Protein AF-A0A2S4WGW0-F1 (afdb_monomer_lite)

Radius of gyration: 35.76 Å; chains: 1; bounding box: 102×76×90 Å

Structure (mmCIF, N/CA/C/O backbone):
data_AF-A0A2S4WGW0-F1
#
_entry.id   AF-A0A2S4WGW0-F1
#
loop_
_atom_site.group_PDB
_atom_site.id
_atom_site.type_symbol
_atom_site.label_atom_id
_atom_site.label_alt_id
_atom_site.label_comp_id
_atom_site.label_asym_id
_atom_site.label_entity_id
_atom_site.label_seq_id
_atom_site.pdbx_PDB_ins_code
_atom_site.Cartn_x
_atom_site.Cartn_y
_atom_site.Cartn_z
_atom_site.occupancy
_atom_site.B_iso_or_equiv
_atom_site.auth_seq_id
_atom_site.auth_comp_id
_atom_site.auth_asym_id
_atom_site.auth_atom_id
_atom_site.pdbx_PDB_model_num
ATOM 1 N N . MET A 1 1 ? -52.404 -34.786 22.362 1.00 33.91 1 MET A N 1
ATOM 2 C CA . MET A 1 1 ? -52.122 -34.528 20.930 1.00 33.91 1 MET A CA 1
ATOM 3 C C . MET A 1 1 ? -50.640 -34.735 20.694 1.00 33.91 1 MET A C 1
ATOM 5 O O . MET A 1 1 ? -49.861 -34.225 21.488 1.00 33.91 1 MET A O 1
ATOM 9 N N . GLY A 1 2 ? -50.270 -35.514 19.674 1.00 31.16 2 GLY A N 1
ATOM 10 C CA . GLY A 1 2 ? -48.875 -35.855 19.391 1.00 31.16 2 GLY A CA 1
ATOM 11 C C . GLY A 1 2 ? -48.036 -34.596 19.210 1.00 31.16 2 GLY A C 1
ATOM 12 O O . GLY A 1 2 ? -48.296 -33.808 18.303 1.00 31.16 2 GLY A O 1
ATOM 13 N N . ALA A 1 3 ? -47.071 -34.390 20.108 1.00 32.84 3 ALA A N 1
ATOM 14 C CA . ALA A 1 3 ? -46.075 -33.347 19.957 1.00 32.84 3 ALA A CA 1
ATOM 15 C C . ALA A 1 3 ? -45.429 -33.527 18.583 1.00 32.84 3 ALA A C 1
ATOM 17 O O . ALA A 1 3 ? -44.939 -34.615 18.270 1.00 32.84 3 ALA A O 1
ATOM 18 N N . LEU A 1 4 ? -45.469 -32.484 17.749 1.00 41.94 4 LEU A N 1
ATOM 19 C CA . LEU A 1 4 ? -44.666 -32.455 16.536 1.00 41.94 4 LEU A CA 1
ATOM 20 C C . LEU A 1 4 ? -43.229 -32.659 16.988 1.00 41.94 4 LEU A C 1
ATOM 22 O O . LEU A 1 4 ? -42.653 -31.801 17.662 1.00 41.94 4 LEU A O 1
ATOM 26 N N . ARG A 1 5 ? -42.701 -33.850 16.695 1.00 58.22 5 ARG A N 1
ATOM 27 C CA . ARG A 1 5 ? -41.325 -34.180 17.026 1.00 58.22 5 ARG A CA 1
ATOM 28 C C . ARG A 1 5 ? -40.438 -33.080 16.437 1.00 58.22 5 ARG A C 1
ATOM 30 O O . ARG A 1 5 ? -40.715 -32.631 15.318 1.00 58.22 5 ARG A O 1
ATOM 37 N N . PRO A 1 6 ? -39.400 -32.637 17.159 1.00 51.62 6 PRO A N 1
ATOM 38 C CA . PRO A 1 6 ? -38.405 -31.752 16.586 1.00 51.62 6 PRO A CA 1
ATOM 39 C C . PRO A 1 6 ? -37.960 -32.322 15.244 1.00 51.62 6 PRO A C 1
ATOM 41 O O . PRO A 1 6 ? -37.704 -33.526 15.136 1.00 51.62 6 PRO A O 1
ATOM 44 N N . ALA A 1 7 ? -37.927 -31.467 14.223 1.00 52.53 7 ALA A N 1
ATOM 45 C CA . ALA A 1 7 ? -37.459 -31.876 12.913 1.00 52.53 7 ALA A CA 1
ATOM 46 C C . ALA A 1 7 ? -36.063 -32.476 13.081 1.00 52.53 7 ALA A C 1
ATOM 48 O O . ALA A 1 7 ? -35.160 -31.854 13.646 1.00 52.53 7 ALA A O 1
ATOM 49 N N . THR A 1 8 ? -35.907 -33.714 12.630 1.00 65.62 8 THR A N 1
ATOM 50 C CA . THR A 1 8 ? -34.625 -34.402 12.711 1.00 65.62 8 THR A CA 1
ATOM 51 C C . THR A 1 8 ? -33.581 -33.634 11.909 1.00 65.62 8 THR A C 1
ATOM 53 O O . THR A 1 8 ? -33.895 -32.914 10.955 1.00 65.62 8 THR A O 1
ATOM 56 N N . THR A 1 9 ? -32.305 -33.818 12.242 1.00 64.06 9 THR A N 1
ATOM 57 C CA . THR A 1 9 ? -31.190 -33.198 11.510 1.00 64.06 9 THR A CA 1
ATOM 58 C C . THR A 1 9 ? -31.279 -33.461 10.002 1.00 64.06 9 THR A C 1
ATOM 60 O O . THR A 1 9 ? -30.969 -32.581 9.197 1.00 64.06 9 THR A O 1
ATOM 63 N N . GLN A 1 10 ? -31.767 -34.643 9.611 1.00 69.81 10 GLN A N 1
ATOM 64 C CA . GLN A 1 10 ? -31.948 -35.042 8.217 1.00 69.81 10 GLN A CA 1
ATOM 65 C C . GLN A 1 10 ? -33.129 -34.325 7.541 1.00 69.81 10 GLN A C 1
ATOM 67 O O . GLN A 1 10 ? -32.998 -33.874 6.404 1.00 69.81 10 GLN A O 1
ATOM 72 N N . GLU A 1 11 ? -34.250 -34.136 8.238 1.00 58.53 11 GLU A N 1
ATOM 73 C CA . GLU A 1 11 ? -35.395 -33.359 7.738 1.00 58.53 11 GLU A CA 1
ATOM 74 C C . GLU A 1 11 ? -35.059 -31.871 7.604 1.00 58.53 11 GLU A C 1
ATOM 76 O O . GLU A 1 11 ? -35.385 -31.259 6.589 1.00 58.53 11 GLU A O 1
ATOM 81 N N . LEU A 1 12 ? -34.329 -31.298 8.566 1.00 56.66 12 LEU A N 1
ATOM 82 C CA . LEU A 1 12 ? -33.834 -29.920 8.486 1.00 56.66 12 LEU A CA 1
ATOM 83 C C . LEU A 1 12 ? -32.811 -29.734 7.363 1.00 56.66 12 LEU A C 1
ATOM 85 O O . LEU A 1 12 ? -32.737 -28.660 6.761 1.00 56.66 12 LEU A O 1
ATOM 89 N N . LYS A 1 13 ? -31.998 -30.755 7.075 1.00 63.16 13 LYS A N 1
ATOM 90 C CA . LYS A 1 13 ? -31.086 -30.745 5.927 1.00 63.16 13 LYS A CA 1
ATOM 91 C C . LYS A 1 13 ? -31.876 -30.753 4.616 1.00 63.16 13 LYS A C 1
ATOM 93 O O . LYS A 1 13 ? -31.685 -29.858 3.800 1.00 63.16 13 LYS A O 1
ATOM 98 N N . LYS A 1 14 ? -32.843 -31.664 4.477 1.00 67.81 14 LYS A N 1
ATOM 99 C CA . LYS A 1 14 ? -33.712 -31.767 3.294 1.00 67.81 14 LYS A CA 1
ATOM 100 C C . LYS A 1 14 ? -34.550 -30.503 3.072 1.00 67.81 14 LYS A C 1
ATOM 102 O O . LYS A 1 14 ? -34.681 -30.040 1.944 1.00 67.81 14 LYS A O 1
ATOM 107 N N . PHE A 1 15 ? -35.075 -29.901 4.139 1.00 64.88 15 PHE A N 1
ATOM 108 C CA . PHE A 1 15 ? -35.791 -28.627 4.072 1.00 64.88 15 PHE A CA 1
ATOM 109 C C . PHE A 1 15 ? -34.892 -27.494 3.564 1.00 64.88 15 PHE A C 1
ATOM 111 O O . PHE A 1 15 ? -35.290 -26.764 2.659 1.00 64.88 15 PHE A O 1
ATOM 118 N N . ARG A 1 16 ? -33.671 -27.367 4.104 1.00 64.38 16 ARG A N 1
ATOM 119 C CA . ARG A 1 16 ? -32.699 -26.359 3.652 1.00 64.38 16 ARG A CA 1
ATOM 120 C C . ARG A 1 16 ? -32.329 -26.555 2.183 1.00 64.38 16 ARG A C 1
ATOM 122 O O . ARG A 1 16 ? -32.366 -25.586 1.438 1.00 64.38 16 ARG A O 1
ATOM 129 N N . GLU A 1 17 ? -32.084 -27.791 1.755 1.00 72.19 17 GLU A N 1
ATOM 130 C CA . GLU A 1 17 ? -31.802 -28.119 0.351 1.00 72.19 17 GLU A CA 1
ATOM 131 C C . GLU A 1 17 ? -32.952 -27.715 -0.585 1.00 72.19 17 GLU A C 1
ATOM 133 O O . GLU A 1 17 ? -32.723 -27.092 -1.621 1.00 72.19 17 GLU A O 1
ATOM 138 N N . VAL A 1 18 ? -34.200 -28.030 -0.225 1.00 69.44 18 VAL A N 1
ATOM 139 C CA . VAL A 1 18 ? -35.377 -27.679 -1.039 1.00 69.44 18 VAL A CA 1
ATOM 140 C C . VAL A 1 18 ? -35.611 -26.168 -1.057 1.00 69.44 18 VAL A C 1
ATOM 142 O O . VAL A 1 18 ? -35.845 -25.602 -2.125 1.00 69.44 18 VAL A O 1
ATOM 145 N N . ARG A 1 19 ? -35.505 -25.505 0.100 1.00 73.50 19 ARG A N 1
ATOM 146 C CA . ARG A 1 19 ? -35.596 -24.045 0.215 1.00 73.50 19 ARG A CA 1
ATOM 147 C C . ARG A 1 19 ? -34.558 -23.377 -0.679 1.00 73.50 19 ARG A C 1
ATOM 149 O O . ARG A 1 19 ? -34.918 -22.525 -1.483 1.00 73.50 19 ARG A O 1
ATOM 156 N N . ASP A 1 20 ? -33.297 -23.781 -0.577 1.00 71.62 20 ASP A N 1
ATOM 157 C CA . ASP A 1 20 ? -32.206 -23.149 -1.317 1.00 71.62 20 ASP A CA 1
ATOM 158 C C . ASP A 1 20 ? -32.357 -23.380 -2.835 1.00 71.62 20 ASP A C 1
ATOM 160 O O . ASP A 1 20 ? -32.122 -22.459 -3.618 1.00 71.62 20 ASP A O 1
ATOM 164 N N . ARG A 1 21 ? -32.876 -24.540 -3.272 1.00 73.75 21 ARG A N 1
ATOM 165 C CA . ARG A 1 21 ? -33.233 -24.791 -4.686 1.00 73.75 21 ARG A CA 1
ATOM 166 C C . ARG A 1 21 ? -34.330 -23.855 -5.194 1.00 73.75 21 ARG A C 1
ATOM 168 O O . ARG A 1 21 ? -34.176 -23.274 -6.265 1.00 73.75 21 ARG A O 1
ATOM 175 N N . ILE A 1 22 ? -35.409 -23.684 -4.427 1.00 71.75 22 ILE A N 1
ATOM 176 C CA . ILE A 1 22 ? -36.519 -22.774 -4.766 1.00 71.75 22 ILE A CA 1
ATOM 177 C C . ILE A 1 22 ? -36.019 -21.328 -4.853 1.00 71.75 22 ILE A C 1
ATOM 179 O O . ILE A 1 22 ? -36.362 -20.609 -5.788 1.00 71.75 22 ILE A O 1
ATOM 183 N N . CYS A 1 23 ? -35.166 -20.911 -3.919 1.00 72.75 23 CYS A N 1
ATOM 184 C CA . CYS A 1 23 ? -34.606 -19.561 -3.906 1.00 72.75 23 CYS A CA 1
ATOM 185 C C . CYS A 1 23 ? -33.622 -19.340 -5.059 1.00 72.75 23 CYS A C 1
ATOM 187 O O . CYS A 1 23 ? -33.595 -18.261 -5.639 1.00 72.75 23 CYS A O 1
ATOM 189 N N . THR A 1 24 ? -32.847 -20.363 -5.430 1.00 73.81 24 THR A N 1
ATOM 190 C CA . THR A 1 24 ? -31.923 -20.300 -6.577 1.00 73.81 24 THR A CA 1
ATOM 191 C C . THR A 1 24 ? -32.694 -20.151 -7.882 1.00 73.81 24 THR A C 1
ATOM 193 O O . THR A 1 24 ? -32.341 -19.324 -8.716 1.00 73.81 24 THR A O 1
ATOM 196 N N . ALA A 1 25 ? -33.783 -20.905 -8.029 1.00 75.25 25 ALA A N 1
ATOM 197 C CA . ALA A 1 25 ? -34.710 -20.787 -9.145 1.00 75.25 25 ALA A CA 1
ATOM 198 C C . ALA A 1 25 ? -35.344 -19.385 -9.234 1.00 75.25 25 ALA A C 1
ATOM 200 O O . ALA A 1 25 ? -35.358 -18.789 -10.307 1.00 75.25 25 ALA A O 1
ATOM 201 N N . LEU A 1 26 ? -35.801 -18.835 -8.102 1.00 76.06 26 LEU A N 1
ATOM 202 C CA . LEU A 1 26 ? -36.356 -17.477 -8.014 1.00 76.06 26 LEU A CA 1
ATOM 203 C C . LEU A 1 26 ? -35.329 -16.386 -8.346 1.00 76.06 26 LEU A C 1
ATOM 205 O O . LEU A 1 26 ? -35.686 -15.359 -8.914 1.00 76.06 26 LEU A O 1
ATOM 209 N N . ALA A 1 27 ? -34.069 -16.573 -7.952 1.00 74.12 27 ALA A N 1
ATOM 210 C CA . ALA A 1 27 ? -33.003 -15.603 -8.184 1.00 74.12 27 ALA A CA 1
ATOM 211 C C . ALA A 1 27 ? -32.537 -15.569 -9.649 1.00 74.12 27 ALA A C 1
ATOM 213 O O . ALA A 1 27 ? -32.170 -14.508 -10.136 1.00 74.12 27 ALA A O 1
ATOM 214 N N . ARG A 1 28 ? -32.562 -16.711 -10.351 1.00 73.19 28 ARG A N 1
ATOM 215 C CA . ARG A 1 28 ? -32.143 -16.807 -11.762 1.00 73.19 28 ARG A CA 1
ATOM 216 C C . ARG A 1 28 ? -33.207 -16.334 -12.754 1.00 73.19 28 ARG A C 1
ATOM 218 O O . ARG A 1 28 ? -32.859 -15.931 -13.848 1.00 73.19 28 ARG A O 1
ATOM 225 N N . GLY A 1 29 ? -34.486 -16.353 -12.372 1.00 66.50 29 GLY A N 1
ATOM 226 C CA . GLY A 1 29 ? -35.583 -15.846 -13.210 1.00 66.50 29 GLY A CA 1
ATOM 227 C C . GLY A 1 29 ? -36.029 -16.776 -14.349 1.00 66.50 29 GLY A C 1
ATOM 228 O O . GLY A 1 29 ? -36.963 -16.442 -15.071 1.00 66.50 29 GLY A O 1
ATOM 229 N N . ASP A 1 30 ? -35.435 -17.965 -14.478 1.00 57.16 30 ASP A N 1
ATOM 230 C CA . ASP A 1 30 ? -35.553 -18.810 -15.680 1.00 57.16 30 ASP A CA 1
ATOM 231 C C . ASP A 1 30 ? -36.674 -19.863 -15.642 1.00 57.16 30 ASP A C 1
ATOM 233 O O . ASP A 1 30 ? -36.685 -20.803 -16.439 1.00 57.16 30 ASP A O 1
ATOM 237 N N . LEU A 1 31 ? -37.617 -19.779 -14.699 1.00 61.03 31 LEU A N 1
ATOM 238 C CA . LEU A 1 31 ? -38.616 -20.833 -14.508 1.00 61.03 31 LEU A CA 1
ATOM 239 C C . LEU A 1 31 ? -40.044 -20.335 -14.717 1.00 61.03 31 LEU A C 1
ATOM 241 O O . LEU A 1 31 ? -40.492 -19.343 -14.148 1.00 61.03 31 LEU A O 1
ATOM 245 N N . ARG A 1 32 ? -40.793 -21.088 -15.524 1.00 60.06 32 ARG A N 1
ATOM 246 C CA . ARG A 1 32 ? -42.249 -20.983 -15.633 1.00 60.06 32 ARG A CA 1
ATOM 247 C C . ARG A 1 32 ? -42.880 -22.182 -14.947 1.00 60.06 32 ARG A C 1
ATOM 249 O O . ARG A 1 32 ? -42.426 -23.317 -15.104 1.00 60.06 32 ARG A O 1
ATOM 256 N N . LEU A 1 33 ? -43.922 -21.938 -14.160 1.00 58.91 33 LEU A N 1
ATOM 257 C CA . LEU A 1 33 ? -44.678 -23.017 -13.539 1.00 58.91 33 LEU A CA 1
ATOM 258 C C . LEU A 1 33 ? -45.484 -23.750 -14.618 1.00 58.91 33 LEU A C 1
ATOM 260 O O . LEU A 1 33 ? -45.990 -23.134 -15.550 1.00 58.91 33 LEU A O 1
ATOM 264 N N . LYS A 1 34 ? -45.680 -25.067 -14.462 1.00 54.97 34 LYS A N 1
ATOM 265 C CA . LYS A 1 34 ? -46.527 -25.868 -15.373 1.00 54.97 34 LYS A CA 1
ATOM 266 C C . LYS A 1 34 ? -47.978 -25.353 -15.487 1.00 54.97 34 LYS A C 1
ATOM 268 O O . LYS A 1 34 ? -48.681 -25.771 -16.395 1.00 54.97 34 LYS A O 1
ATOM 273 N N . SER A 1 35 ? -48.418 -24.474 -14.579 1.00 55.62 35 SER A N 1
ATOM 274 C CA . SER A 1 35 ? -49.727 -23.807 -14.606 1.00 55.62 35 SER A CA 1
ATOM 275 C C . SER A 1 35 ? -49.806 -22.599 -15.551 1.00 55.62 35 SER A C 1
ATOM 277 O O . SER A 1 35 ? -50.885 -22.041 -15.694 1.00 55.62 35 SER A O 1
ATOM 279 N N . GLY A 1 36 ? -48.698 -22.186 -16.181 1.00 56.00 36 GLY A N 1
ATOM 280 C CA . GLY A 1 36 ? -48.623 -20.981 -17.019 1.00 56.00 36 GLY A CA 1
ATOM 281 C C . GLY A 1 36 ? -48.237 -19.704 -16.259 1.00 56.00 36 GLY A C 1
ATOM 282 O O . GLY A 1 36 ? -47.860 -18.721 -16.889 1.00 56.00 36 GLY A O 1
ATOM 283 N N . ASP A 1 37 ? -48.253 -19.734 -14.922 1.00 59.75 37 ASP A N 1
ATOM 284 C CA . ASP A 1 37 ? -47.885 -18.597 -14.070 1.00 59.75 37 ASP A CA 1
ATOM 285 C C . ASP A 1 37 ? -46.363 -18.358 -14.017 1.00 59.75 37 ASP A C 1
ATOM 287 O O . ASP A 1 37 ? -45.553 -19.298 -14.062 1.00 59.75 37 ASP A O 1
ATOM 291 N N . THR A 1 38 ? -45.969 -17.094 -13.844 1.00 66.56 38 THR A N 1
ATOM 292 C CA . THR A 1 38 ? -44.583 -16.685 -13.584 1.00 66.56 38 THR A CA 1
ATOM 293 C C . THR A 1 38 ? -44.106 -17.226 -12.238 1.00 66.56 38 THR A C 1
ATOM 295 O O . THR A 1 38 ? -44.790 -17.094 -11.224 1.00 66.56 38 THR A O 1
ATOM 298 N N . PHE A 1 39 ? -42.924 -17.854 -12.206 1.00 73.81 39 PHE A N 1
ATOM 299 C CA . PHE A 1 39 ? -42.291 -18.285 -10.957 1.00 73.81 39 PHE A CA 1
ATOM 300 C C . PHE A 1 39 ? -41.604 -17.091 -10.286 1.00 73.81 39 PHE A C 1
ATOM 302 O O . PHE A 1 39 ? -40.388 -16.929 -10.345 1.00 73.81 39 PHE A O 1
ATOM 309 N N . ASP A 1 40 ? -42.409 -16.227 -9.678 1.00 77.38 40 ASP A N 1
ATOM 310 C CA . ASP A 1 40 ? -41.963 -15.022 -8.978 1.00 77.38 40 ASP A CA 1
ATOM 311 C C . ASP A 1 40 ? -42.261 -15.073 -7.469 1.00 77.38 40 ASP A C 1
ATOM 313 O O . ASP A 1 40 ? -42.942 -15.973 -6.964 1.00 77.38 40 ASP A O 1
ATOM 317 N N . VAL A 1 41 ? -41.746 -14.082 -6.734 1.00 76.50 41 VAL A N 1
ATOM 318 C CA . VAL A 1 41 ? -41.895 -13.954 -5.274 1.00 76.50 41 VAL A CA 1
ATOM 319 C C . VAL A 1 41 ? -43.356 -14.073 -4.833 1.00 76.50 41 VAL A C 1
ATOM 321 O O . VAL A 1 41 ? -43.643 -14.747 -3.843 1.00 76.50 41 VAL A O 1
ATOM 324 N N . LYS A 1 42 ? -44.289 -13.464 -5.576 1.00 79.19 42 LYS A N 1
ATOM 325 C CA . LYS A 1 42 ? -45.714 -13.445 -5.225 1.00 79.19 42 LYS A CA 1
ATOM 326 C C . LYS A 1 42 ? -46.352 -14.814 -5.438 1.00 79.19 42 LYS A C 1
ATOM 328 O O . LYS A 1 42 ? -47.098 -15.283 -4.578 1.00 79.19 42 LYS A O 1
ATOM 333 N N . SER A 1 43 ? -46.020 -15.490 -6.535 1.00 76.62 43 SER A N 1
ATOM 334 C CA . SER A 1 43 ? -46.518 -16.834 -6.844 1.00 76.62 43 SER A CA 1
ATOM 335 C C . SER A 1 43 ? -46.053 -17.881 -5.819 1.00 76.62 43 SER A C 1
ATOM 337 O O . SER A 1 43 ? -46.840 -18.733 -5.390 1.00 76.62 43 SER A O 1
ATOM 339 N N . VAL A 1 44 ? -44.794 -17.797 -5.371 1.00 74.69 44 VAL A N 1
ATOM 340 C CA . VAL A 1 44 ? -44.213 -18.722 -4.389 1.00 74.69 44 VAL A CA 1
ATOM 341 C C . VAL A 1 44 ? -44.772 -18.448 -2.999 1.00 74.69 44 VAL A C 1
ATOM 343 O O . VAL A 1 44 ? -45.166 -19.394 -2.316 1.00 74.69 44 VAL A O 1
ATOM 346 N N . ALA A 1 45 ? -44.888 -17.179 -2.604 1.00 71.12 45 ALA A N 1
ATOM 347 C CA . ALA A 1 45 ? -45.502 -16.793 -1.337 1.00 71.12 45 ALA A CA 1
ATOM 348 C C . ALA A 1 45 ? -46.962 -17.273 -1.247 1.00 71.12 45 ALA A C 1
ATOM 350 O O . ALA A 1 45 ? -47.339 -17.938 -0.284 1.00 71.12 45 ALA A O 1
ATOM 351 N N . LYS A 1 46 ? -47.749 -17.087 -2.315 1.00 73.25 46 LYS A N 1
ATOM 352 C CA . LYS A 1 46 ? -49.133 -17.582 -2.399 1.00 73.25 46 LYS A CA 1
ATOM 353 C C . LYS A 1 46 ? -49.228 -19.106 -2.256 1.00 73.25 46 LYS A C 1
ATOM 355 O O . LYS A 1 46 ? -50.154 -19.615 -1.630 1.00 73.25 46 LYS A O 1
ATOM 360 N N . ARG A 1 47 ? -48.280 -19.860 -2.821 1.00 69.81 47 ARG A N 1
ATOM 361 C CA . ARG A 1 47 ? -48.240 -21.328 -2.676 1.00 69.81 47 ARG A CA 1
ATOM 362 C C . ARG A 1 47 ? -47.828 -21.769 -1.273 1.00 69.81 47 ARG A C 1
ATOM 364 O O . ARG A 1 47 ? -48.326 -22.792 -0.807 1.00 69.81 47 ARG A O 1
ATOM 371 N N . LEU A 1 48 ? -46.938 -21.028 -0.612 1.00 65.38 48 LEU A N 1
ATOM 372 C CA . LEU A 1 48 ? -46.588 -21.265 0.790 1.00 65.38 48 LEU A CA 1
ATOM 373 C C . LEU A 1 48 ? -47.799 -21.038 1.688 1.00 65.38 48 LEU A C 1
ATOM 375 O O . LEU A 1 48 ? -48.110 -21.923 2.478 1.00 65.38 48 LEU A O 1
ATOM 379 N N . ASP A 1 49 ? -48.548 -19.956 1.474 1.00 62.84 49 ASP A N 1
ATOM 380 C CA . ASP A 1 49 ? -49.825 -19.738 2.158 1.00 62.84 49 ASP A CA 1
ATOM 381 C C . ASP A 1 49 ? -50.776 -20.916 1.960 1.00 62.84 49 ASP A C 1
ATOM 383 O O . ASP A 1 49 ? -51.297 -21.456 2.929 1.00 62.84 49 ASP A O 1
ATOM 387 N N . GLN A 1 50 ? -50.964 -21.378 0.724 1.00 62.66 50 GLN A N 1
ATOM 388 C CA . GLN A 1 50 ? -51.869 -22.494 0.429 1.00 62.66 50 GLN A CA 1
ATOM 389 C C . GLN A 1 50 ? -51.441 -23.827 1.064 1.00 62.66 50 GLN A C 1
ATOM 391 O O . GLN A 1 50 ? -52.291 -24.665 1.354 1.00 62.66 50 GLN A O 1
ATOM 396 N N . LYS A 1 51 ? -50.134 -24.060 1.226 1.00 59.16 51 LYS A N 1
ATOM 397 C CA . LYS A 1 51 ? -49.571 -25.330 1.717 1.00 59.16 51 LYS A CA 1
ATOM 398 C C . LYS A 1 51 ? -49.371 -25.360 3.230 1.00 59.16 51 LYS A C 1
ATOM 400 O O . LYS A 1 51 ? -49.388 -26.444 3.805 1.00 59.16 51 LYS A O 1
ATOM 405 N N . LEU A 1 52 ? -49.106 -24.205 3.837 1.00 52.25 52 LEU A N 1
ATOM 406 C CA . LEU A 1 52 ? -48.772 -24.063 5.256 1.00 52.25 52 LEU A CA 1
ATOM 407 C C . LEU A 1 52 ? -49.940 -23.524 6.083 1.00 52.25 52 LEU A C 1
ATOM 409 O O . LEU A 1 52 ? -49.934 -23.682 7.303 1.00 52.25 52 LEU A O 1
ATOM 413 N N . SER A 1 53 ? -50.960 -22.948 5.442 1.00 44.31 53 SER A N 1
ATOM 414 C CA . SER A 1 53 ? -52.220 -22.664 6.121 1.00 44.31 53 SER A CA 1
ATOM 415 C C . SER A 1 53 ? -52.943 -23.973 6.448 1.00 44.31 53 SER A C 1
ATOM 417 O O . SER A 1 53 ? -52.976 -24.882 5.613 1.00 44.31 53 SER A O 1
ATOM 419 N N . PRO A 1 54 ? -53.553 -24.098 7.640 1.00 40.25 54 PRO A N 1
ATOM 420 C CA . PRO A 1 54 ? -54.404 -25.242 7.942 1.00 40.25 54 PRO A CA 1
ATOM 421 C C . PRO A 1 54 ? -55.545 -25.327 6.911 1.00 40.25 54 PRO A C 1
ATOM 423 O O . PRO A 1 54 ? -55.996 -24.282 6.436 1.00 40.25 54 PRO A O 1
ATOM 426 N N . PRO A 1 55 ? -56.037 -26.528 6.548 1.00 39.44 55 PRO A N 1
ATOM 427 C CA . PRO A 1 55 ? -57.162 -26.654 5.633 1.00 39.44 55 PRO A CA 1
ATOM 428 C C . PRO A 1 55 ? -58.390 -26.014 6.282 1.00 39.44 55 PRO A C 1
ATOM 430 O O . PRO A 1 55 ? -59.030 -26.585 7.163 1.00 39.44 55 PRO A O 1
ATOM 433 N N . VAL A 1 56 ? -58.702 -24.789 5.874 1.00 37.62 56 VAL A N 1
ATOM 434 C CA . VAL A 1 56 ? -59.926 -24.118 6.284 1.00 37.62 56 VAL A CA 1
ATOM 435 C C . VAL A 1 56 ? -61.021 -24.609 5.344 1.00 37.62 56 VAL A C 1
ATOM 437 O O . VAL A 1 56 ? -61.128 -24.146 4.211 1.00 37.62 56 VAL A O 1
ATOM 440 N N . ASN A 1 57 ? -61.861 -25.533 5.816 1.00 34.66 57 ASN A N 1
ATOM 441 C CA . ASN A 1 57 ? -63.198 -25.693 5.252 1.00 34.66 57 ASN A CA 1
ATOM 442 C C . ASN A 1 57 ? -63.940 -24.368 5.465 1.00 34.66 57 ASN A C 1
ATOM 444 O O . ASN A 1 57 ? -64.467 -24.111 6.546 1.00 34.66 57 ASN A O 1
ATOM 448 N N . ARG A 1 58 ? -63.963 -23.500 4.454 1.00 34.41 58 ARG A N 1
ATOM 449 C CA . ARG A 1 58 ? -64.910 -22.385 4.396 1.00 34.41 58 ARG A CA 1
ATOM 450 C C . ARG A 1 58 ? -65.807 -22.573 3.175 1.00 34.41 58 ARG A C 1
ATOM 452 O O . ARG A 1 58 ? -65.280 -22.691 2.067 1.00 34.41 58 ARG A O 1
ATOM 459 N N . PRO A 1 59 ? -67.140 -22.593 3.347 1.00 33.44 59 PRO A N 1
ATOM 460 C CA . PRO A 1 59 ? -68.043 -22.469 2.221 1.00 33.44 59 PRO A CA 1
ATOM 461 C C . PRO A 1 59 ? -67.848 -21.089 1.588 1.00 33.44 59 PRO A C 1
ATOM 463 O O . PRO A 1 59 ? -67.631 -20.090 2.278 1.00 33.44 59 PRO A O 1
ATOM 466 N N . LYS A 1 60 ? -67.880 -21.067 0.255 1.00 42.47 60 LYS A N 1
ATOM 467 C CA . LYS A 1 60 ? -67.760 -19.869 -0.576 1.00 42.47 60 LYS A CA 1
ATOM 468 C C . LYS A 1 60 ? -68.728 -18.778 -0.098 1.00 42.47 60 LYS A C 1
ATOM 470 O O . LYS A 1 60 ? -69.932 -19.012 -0.040 1.00 42.47 60 LYS A O 1
ATOM 475 N N . ARG A 1 61 ? -68.220 -17.562 0.094 1.00 35.03 61 ARG A N 1
ATOM 476 C CA . ARG A 1 61 ? -68.888 -16.375 -0.445 1.00 35.03 61 ARG A CA 1
ATOM 477 C C . ARG A 1 61 ? -67.951 -15.767 -1.472 1.00 35.03 61 ARG A C 1
ATOM 479 O O . ARG A 1 61 ? -66.806 -15.440 -1.176 1.00 35.03 61 ARG A O 1
ATOM 486 N N . VAL A 1 62 ? -68.443 -15.815 -2.700 1.00 45.84 62 VAL A N 1
ATOM 487 C CA . VAL A 1 62 ? -67.965 -15.037 -3.830 1.00 45.84 62 VAL A CA 1
ATOM 488 C C . VAL A 1 62 ? -68.286 -13.577 -3.491 1.00 45.84 62 VAL A C 1
ATOM 490 O O . VAL A 1 62 ? -69.265 -13.321 -2.792 1.00 45.84 62 VAL A O 1
ATOM 493 N N . ASP A 1 63 ? -67.411 -12.690 -3.943 1.00 43.97 63 ASP A N 1
ATOM 494 C CA . ASP A 1 63 ? -67.469 -11.230 -3.851 1.00 43.97 63 ASP A CA 1
ATOM 495 C C . ASP A 1 63 ? -66.731 -10.588 -2.658 1.00 43.97 63 ASP A C 1
ATOM 497 O O . ASP A 1 63 ? -67.071 -10.733 -1.487 1.00 43.97 63 ASP A O 1
ATOM 501 N N . GLU A 1 64 ? -65.660 -9.877 -3.039 1.00 41.78 64 GLU A N 1
ATOM 502 C CA . GLU A 1 64 ? -64.883 -8.895 -2.269 1.00 41.78 64 GLU A CA 1
ATOM 503 C C . GLU A 1 64 ? -63.921 -9.406 -1.180 1.00 41.78 64 GLU A C 1
ATOM 505 O O . GLU A 1 64 ? -63.806 -8.849 -0.091 1.00 41.78 64 GLU A O 1
ATOM 510 N N . ALA A 1 65 ? -63.091 -10.401 -1.505 1.00 39.72 65 ALA A N 1
ATOM 511 C CA . ALA A 1 65 ? -61.786 -10.512 -0.853 1.00 39.72 65 ALA A CA 1
ATOM 512 C C . ALA A 1 65 ? -60.760 -9.717 -1.670 1.00 39.72 65 ALA A C 1
ATOM 514 O O . ALA A 1 65 ? -60.231 -10.220 -2.663 1.00 39.72 65 ALA A O 1
ATOM 515 N N . ILE A 1 66 ? -60.464 -8.481 -1.253 1.00 38.97 66 ILE A N 1
ATOM 516 C CA . ILE A 1 66 ? -59.246 -7.782 -1.693 1.00 38.97 66 ILE A CA 1
ATOM 517 C C . ILE A 1 66 ? -58.090 -8.778 -1.499 1.00 38.97 66 ILE A C 1
ATOM 519 O O . ILE A 1 66 ? -57.968 -9.312 -0.389 1.00 38.97 66 ILE A O 1
ATOM 523 N N . PRO A 1 67 ? -57.279 -9.094 -2.529 1.00 44.81 67 PRO A N 1
ATOM 524 C CA . PRO A 1 67 ? -56.197 -10.052 -2.379 1.00 44.81 67 PRO A CA 1
ATOM 525 C C . PRO A 1 67 ? -55.224 -9.500 -1.340 1.00 44.81 67 PRO A C 1
ATOM 527 O O . PRO A 1 67 ? -54.432 -8.605 -1.629 1.00 44.81 67 PRO A O 1
ATOM 530 N N . LYS A 1 68 ? -55.311 -9.994 -0.103 1.00 52.91 68 LYS A N 1
ATOM 531 C CA . LYS A 1 68 ? -54.314 -9.690 0.916 1.00 52.91 68 LYS A CA 1
ATOM 532 C C . LYS A 1 68 ? -52.996 -10.264 0.417 1.00 52.91 68 LYS A C 1
ATOM 534 O O . LYS A 1 68 ? -52.926 -11.438 0.048 1.00 52.91 68 LYS A O 1
ATOM 539 N N . GLU A 1 69 ? -51.983 -9.413 0.338 1.00 56.25 69 GLU A N 1
ATOM 540 C CA . GLU A 1 69 ? -50.644 -9.827 -0.053 1.00 56.25 69 GLU A CA 1
ATOM 541 C C . GLU A 1 69 ? -50.149 -10.883 0.951 1.00 56.25 69 GLU A C 1
ATOM 543 O O . GLU A 1 69 ? -50.332 -10.726 2.158 1.00 56.25 69 GLU A O 1
ATOM 548 N N . SER A 1 70 ? -49.616 -12.001 0.447 1.00 57.94 70 SER A N 1
ATOM 549 C CA . SER A 1 70 ? -49.197 -13.133 1.279 1.00 57.94 70 SER A CA 1
ATOM 550 C C . SER A 1 70 ? -48.177 -12.692 2.330 1.00 57.94 70 SER A C 1
ATOM 552 O O . SER A 1 70 ? -47.208 -12.001 2.006 1.00 57.94 70 SER A O 1
ATOM 554 N N . GLU A 1 71 ? -48.344 -13.134 3.579 1.00 62.62 71 GLU A N 1
ATOM 555 C CA . GLU A 1 71 ? -47.421 -12.815 4.681 1.00 62.62 71 GLU A CA 1
ATOM 556 C C . GLU A 1 71 ? -46.004 -13.351 4.406 1.00 62.62 71 GLU A C 1
ATOM 558 O O . GLU A 1 71 ? -45.015 -12.856 4.952 1.00 62.62 71 GLU A O 1
ATOM 563 N N . TYR A 1 72 ? -45.880 -14.321 3.493 1.00 62.66 72 TYR A N 1
ATOM 564 C CA . TYR A 1 72 ? -44.599 -14.870 3.067 1.00 62.66 72 TYR A CA 1
ATOM 565 C C . TYR A 1 72 ? -43.915 -14.069 1.955 1.00 62.66 72 TYR A C 1
ATOM 567 O O . TYR A 1 72 ? -42.788 -14.410 1.605 1.00 62.66 72 TYR A O 1
ATOM 575 N N . VAL A 1 73 ? -44.520 -13.012 1.398 1.00 71.56 73 VAL A N 1
ATOM 576 C CA . VAL A 1 73 ? -43.886 -12.213 0.327 1.00 71.56 73 VAL A CA 1
ATOM 577 C C . VAL A 1 73 ? -42.553 -11.643 0.798 1.00 71.56 73 VAL A C 1
ATOM 579 O O . VAL A 1 73 ? -41.541 -11.796 0.114 1.00 71.56 73 VAL A O 1
ATOM 582 N N . ASP A 1 74 ? -42.518 -11.069 1.999 1.00 66.44 74 ASP A N 1
ATOM 583 C CA . ASP A 1 74 ? -41.302 -10.469 2.550 1.00 66.44 74 ASP A CA 1
ATOM 584 C C . ASP A 1 74 ? -40.247 -11.536 2.904 1.00 66.44 74 ASP A C 1
ATOM 586 O O . ASP A 1 74 ? -39.045 -11.349 2.700 1.00 66.44 74 ASP A O 1
ATOM 590 N N . TYR A 1 75 ? -40.699 -12.714 3.349 1.00 65.44 75 TYR A N 1
ATOM 591 C CA . TYR A 1 75 ? -39.848 -13.878 3.601 1.00 65.44 75 TYR A CA 1
ATOM 592 C C . TYR A 1 75 ? -39.203 -14.411 2.313 1.00 65.44 75 TYR A C 1
ATOM 594 O O . TYR A 1 75 ? -37.985 -14.594 2.258 1.00 65.44 75 TYR A O 1
ATOM 602 N N . VAL A 1 76 ? -39.991 -14.610 1.252 1.00 72.31 76 VAL A N 1
ATOM 603 C CA . VAL A 1 76 ? -39.499 -15.082 -0.049 1.00 72.31 76 VAL A CA 1
ATOM 604 C C . VAL A 1 76 ? -38.591 -14.032 -0.699 1.00 72.31 76 VAL A C 1
ATOM 606 O O . VAL A 1 76 ? -37.558 -14.399 -1.255 1.00 72.31 76 VAL A O 1
ATOM 609 N N . LYS A 1 77 ? -38.892 -12.733 -0.557 1.00 74.69 77 LYS A N 1
ATOM 610 C CA . LYS A 1 77 ? -38.039 -11.635 -1.042 1.00 74.69 77 LYS A CA 1
ATOM 611 C C . LYS A 1 77 ? -36.680 -11.605 -0.339 1.00 74.69 77 LYS A C 1
ATOM 613 O O . LYS A 1 77 ? -35.651 -11.518 -1.003 1.00 74.69 77 LYS A O 1
ATOM 618 N N . LYS A 1 78 ? -36.644 -11.748 0.992 1.00 67.62 78 LYS A N 1
ATOM 619 C CA . LYS A 1 78 ? -35.386 -11.840 1.764 1.00 67.62 78 LYS A CA 1
ATOM 620 C C . LYS A 1 78 ? -34.573 -13.075 1.388 1.00 67.62 78 LYS A C 1
ATOM 622 O O . LYS A 1 78 ? -33.349 -13.001 1.308 1.00 67.62 78 LYS A O 1
ATOM 627 N N . LEU A 1 79 ? -35.234 -14.200 1.130 1.00 68.94 79 LEU A N 1
ATOM 628 C CA . LEU A 1 79 ? -34.566 -15.410 0.661 1.00 68.94 79 LEU A CA 1
ATOM 629 C C . LEU A 1 79 ? -34.022 -15.276 -0.767 1.00 68.94 79 LEU A C 1
ATOM 631 O O . LEU A 1 79 ? -32.912 -15.737 -1.025 1.00 68.94 79 LEU A O 1
ATOM 635 N N . GLN A 1 80 ? -34.758 -14.622 -1.669 1.00 75.94 80 GLN A N 1
ATOM 636 C CA . GLN A 1 80 ? -34.295 -14.312 -3.022 1.00 75.94 80 GLN A CA 1
ATOM 637 C C . GLN A 1 80 ? -33.087 -13.371 -2.981 1.00 75.94 80 GLN A C 1
ATOM 639 O O . GLN A 1 80 ? -32.083 -13.672 -3.611 1.00 75.94 80 GLN A O 1
ATOM 644 N N . LEU A 1 81 ? -33.139 -12.294 -2.188 1.00 68.88 81 LEU A N 1
ATOM 645 C CA . LEU A 1 81 ? -32.013 -11.374 -1.985 1.00 68.88 81 LEU A CA 1
ATOM 646 C C . LEU A 1 81 ? -30.795 -12.093 -1.406 1.00 68.88 81 LEU A C 1
ATOM 648 O O . LEU A 1 81 ? -29.700 -11.972 -1.940 1.00 68.88 81 LEU A O 1
ATOM 652 N N . ARG A 1 82 ? -30.984 -12.912 -0.364 1.00 70.44 82 ARG A N 1
ATOM 653 C CA . ARG A 1 82 ? -29.915 -13.750 0.194 1.00 70.44 82 ARG A CA 1
ATOM 654 C C . ARG A 1 82 ? -29.309 -14.658 -0.871 1.00 70.44 82 ARG A C 1
ATOM 656 O O . ARG A 1 82 ? -28.097 -14.833 -0.887 1.00 70.44 82 ARG A O 1
ATOM 663 N N . GLN A 1 83 ? -30.131 -15.255 -1.729 1.00 75.31 83 GLN A N 1
ATOM 664 C CA . GLN A 1 83 ? -29.646 -16.148 -2.771 1.00 75.31 83 GLN A CA 1
ATOM 665 C C . GLN A 1 83 ? -28.969 -15.397 -3.922 1.00 75.31 83 GLN A C 1
ATOM 667 O O . GLN A 1 83 ? -27.974 -15.896 -4.428 1.00 75.31 83 GLN A O 1
ATOM 672 N N . LEU A 1 84 ? -29.441 -14.204 -4.291 1.00 72.50 84 LEU A N 1
ATOM 673 C CA . LEU A 1 84 ? -28.755 -13.299 -5.217 1.00 72.50 84 LEU A CA 1
ATOM 674 C C . LEU A 1 84 ? -27.383 -12.923 -4.664 1.00 72.50 84 LEU A C 1
ATOM 676 O O . LEU A 1 84 ? -26.392 -13.143 -5.343 1.00 72.50 84 LEU A O 1
ATOM 680 N N . SER A 1 85 ? -27.297 -12.510 -3.398 1.00 66.94 85 SER A N 1
ATOM 681 C CA . SER A 1 85 ? -26.015 -12.240 -2.744 1.00 66.94 85 SER A CA 1
ATOM 682 C C . SER A 1 85 ? -25.137 -13.486 -2.641 1.00 66.94 85 SER A C 1
ATOM 684 O O . SER A 1 85 ? -23.927 -13.377 -2.755 1.00 66.94 85 SER A O 1
ATOM 686 N N . LEU A 1 86 ? -25.702 -14.682 -2.439 1.00 68.69 86 LEU A N 1
ATOM 687 C CA . LEU A 1 86 ? -24.933 -15.930 -2.459 1.00 68.69 86 LEU A CA 1
ATOM 688 C C . LEU A 1 86 ? -24.453 -16.291 -3.865 1.00 68.69 86 LEU A C 1
ATOM 690 O O . LEU A 1 86 ? -23.351 -16.803 -3.981 1.00 68.69 86 LEU A O 1
ATOM 694 N N . LEU A 1 87 ? -25.237 -16.031 -4.912 1.00 68.94 87 LEU A N 1
ATOM 695 C CA . LEU A 1 87 ? -24.838 -16.228 -6.306 1.00 68.94 87 LEU A CA 1
ATOM 696 C C . LEU A 1 87 ? -23.789 -15.198 -6.724 1.00 68.94 87 LEU A C 1
ATOM 698 O O . LEU A 1 87 ? -22.820 -15.570 -7.368 1.00 68.94 87 LEU A O 1
ATOM 702 N N . GLU A 1 88 ? -23.923 -13.942 -6.308 1.00 68.06 88 GLU A N 1
ATOM 703 C CA . GLU A 1 88 ? -22.912 -12.899 -6.479 1.00 68.06 88 GLU A CA 1
ATOM 704 C C . GLU A 1 88 ? -21.642 -13.254 -5.718 1.00 68.06 88 GLU A C 1
ATOM 706 O O . GLU A 1 88 ? -20.574 -13.237 -6.310 1.00 68.06 88 GLU A O 1
ATOM 711 N N . LEU A 1 89 ? -21.741 -13.662 -4.451 1.00 60.34 89 LEU A N 1
ATOM 712 C CA . LEU A 1 89 ? -20.607 -14.133 -3.658 1.00 60.34 89 LEU A CA 1
ATOM 713 C C . LEU A 1 89 ? -20.015 -15.419 -4.211 1.00 60.34 89 LEU A C 1
ATOM 715 O O . LEU A 1 89 ? -18.820 -15.606 -4.073 1.00 60.34 89 LEU A O 1
ATOM 719 N N . GLN A 1 90 ? -20.805 -16.305 -4.815 1.00 66.44 90 GLN A N 1
ATOM 720 C CA . GLN A 1 90 ? -20.315 -17.504 -5.483 1.00 66.44 90 GLN A CA 1
ATOM 721 C C . GLN A 1 90 ? -19.670 -17.149 -6.816 1.00 66.44 90 GLN A C 1
ATOM 723 O O . GLN A 1 90 ? -18.674 -17.758 -7.151 1.00 66.44 90 GLN A O 1
ATOM 728 N N . SER A 1 91 ? -20.170 -16.152 -7.544 1.00 60.69 91 SER A N 1
ATOM 729 C CA . SER A 1 91 ? -19.541 -15.628 -8.757 1.00 60.69 91 SER A CA 1
ATOM 730 C C . SER A 1 91 ? -18.268 -14.860 -8.424 1.00 60.69 91 SER A C 1
ATOM 732 O O . SER A 1 91 ? -17.295 -14.960 -9.148 1.00 60.69 91 SER A O 1
ATOM 734 N N . PHE A 1 92 ? -18.242 -14.139 -7.303 1.00 50.41 92 PHE A N 1
ATOM 735 C CA . PHE A 1 92 ? -17.080 -13.451 -6.770 1.00 50.41 92 PHE A CA 1
ATOM 736 C C . PHE A 1 92 ? -16.090 -14.470 -6.247 1.00 50.41 92 PHE A C 1
ATOM 738 O O . PHE A 1 92 ? -14.923 -14.364 -6.553 1.00 50.41 92 PHE A O 1
ATOM 745 N N . ARG A 1 93 ? -16.551 -15.493 -5.525 1.00 49.19 93 ARG A N 1
ATOM 746 C CA . ARG A 1 93 ? -15.754 -16.631 -5.077 1.00 49.19 93 ARG A CA 1
ATOM 747 C C . ARG A 1 93 ? -15.245 -17.431 -6.260 1.00 49.19 93 ARG A C 1
ATOM 749 O O . ARG A 1 93 ? -14.107 -17.810 -6.208 1.00 49.19 93 ARG A O 1
ATOM 756 N N . GLN A 1 94 ? -16.013 -17.649 -7.318 1.00 55.66 94 GLN A N 1
ATOM 757 C CA . GLN A 1 94 ? -15.547 -18.291 -8.544 1.00 55.66 94 GLN A CA 1
ATOM 758 C C . GLN A 1 94 ? -14.600 -17.384 -9.304 1.00 55.66 94 GLN A C 1
ATOM 760 O O . GLN A 1 94 ? -13.642 -17.900 -9.825 1.00 55.66 94 GLN A O 1
ATOM 765 N N . LYS A 1 95 ? -14.810 -16.063 -9.328 1.00 53.62 95 LYS A N 1
ATOM 766 C CA . LYS A 1 95 ? -13.836 -15.082 -9.828 1.00 53.62 95 LYS A CA 1
ATOM 767 C C . LYS A 1 95 ? -12.586 -15.054 -8.958 1.00 53.62 95 LYS A C 1
ATOM 769 O O . LYS A 1 95 ? -11.521 -14.784 -9.467 1.00 53.62 95 LYS A O 1
ATOM 774 N N . TRP A 1 96 ? -12.717 -15.330 -7.667 1.00 44.91 96 TRP A N 1
ATOM 775 C CA . TRP A 1 96 ? -11.661 -15.326 -6.659 1.00 44.91 96 TRP A CA 1
ATOM 776 C C . TRP A 1 96 ? -10.961 -16.685 -6.535 1.00 44.91 96 TRP A C 1
ATOM 778 O O . TRP A 1 96 ? -9.844 -16.743 -6.069 1.00 44.91 96 TRP A O 1
ATOM 788 N N . GLU A 1 97 ? -11.614 -17.776 -6.916 1.00 41.97 97 GLU A N 1
ATOM 789 C CA . GLU A 1 97 ? -11.105 -19.149 -7.003 1.00 41.97 97 GLU A CA 1
ATOM 790 C C . GLU A 1 97 ? -10.650 -19.431 -8.444 1.00 41.97 97 GLU A C 1
ATOM 792 O O . GLU A 1 97 ? -9.818 -20.298 -8.641 1.00 41.97 97 GLU A O 1
ATOM 797 N N . SER A 1 98 ? -11.135 -18.680 -9.446 1.00 38.66 98 SER A N 1
ATOM 798 C CA . SER A 1 98 ? -10.525 -18.527 -10.778 1.00 38.66 98 SER A CA 1
ATOM 799 C C . SER A 1 98 ? -9.408 -17.494 -10.763 1.00 38.66 98 SER A C 1
ATOM 801 O O . SER A 1 98 ? -8.504 -17.569 -11.583 1.00 38.66 98 SER A O 1
ATOM 803 N N . VAL A 1 99 ? -9.425 -16.569 -9.796 1.00 39.69 99 VAL A N 1
ATOM 804 C CA . VAL A 1 99 ? -8.198 -16.071 -9.166 1.00 39.69 99 VAL A CA 1
ATOM 805 C C . VAL A 1 99 ? -7.710 -17.192 -8.245 1.00 39.69 99 VAL A C 1
ATOM 807 O O . VAL A 1 99 ? -7.405 -17.027 -7.069 1.00 39.69 99 VAL A O 1
ATOM 810 N N . GLU A 1 100 ? -7.497 -18.372 -8.822 1.00 34.88 100 GLU A N 1
ATOM 811 C CA . GLU A 1 100 ? -6.264 -19.042 -8.485 1.00 34.88 100 GLU A CA 1
ATOM 812 C C . GLU A 1 100 ? -5.206 -17.923 -8.480 1.00 34.88 100 GLU A C 1
ATOM 814 O O . GLU A 1 100 ? -5.157 -17.071 -9.382 1.00 34.88 100 GLU A O 1
ATOM 819 N N . LEU A 1 101 ? -4.331 -17.910 -7.480 1.00 37.09 101 LEU A N 1
ATOM 820 C CA . LEU A 1 101 ? -2.963 -17.470 -7.727 1.00 37.09 101 LEU A CA 1
ATOM 821 C C . LEU A 1 101 ? -2.388 -18.454 -8.757 1.00 37.09 101 LEU A C 1
ATOM 823 O O . LEU A 1 101 ? -1.502 -19.250 -8.470 1.00 37.09 101 LEU A O 1
ATOM 827 N N . SER A 1 102 ? -3.004 -18.468 -9.935 1.00 36.47 102 SER A N 1
ATOM 828 C CA . SER A 1 102 ? -2.673 -19.238 -11.086 1.00 36.47 102 SER A CA 1
ATOM 829 C C . SER A 1 102 ? -1.449 -18.507 -11.554 1.00 36.47 102 SER A C 1
ATOM 831 O O . SER A 1 102 ? -1.486 -17.409 -12.116 1.00 36.47 102 SER A O 1
ATOM 833 N N . ILE A 1 103 ? -0.330 -19.118 -11.211 1.00 47.41 103 ILE A N 1
ATOM 834 C CA . ILE A 1 103 ? 0.926 -18.898 -11.899 1.00 47.41 103 ILE A CA 1
ATOM 835 C C . ILE A 1 103 ? 0.707 -19.170 -13.407 1.00 47.41 103 ILE A C 1
ATOM 837 O O . ILE A 1 103 ? 1.428 -18.624 -14.242 1.00 47.41 103 ILE A O 1
ATOM 841 N N . ASP A 1 104 ? -0.348 -19.917 -13.765 1.00 54.66 104 ASP A N 1
ATOM 842 C CA . ASP A 1 104 ? -0.751 -20.189 -15.133 1.00 54.66 104 ASP A CA 1
ATOM 843 C C . ASP A 1 104 ? -1.610 -19.071 -15.741 1.00 54.66 104 ASP A C 1
ATOM 845 O O . ASP A 1 104 ? -2.405 -18.392 -15.090 1.00 54.66 104 ASP A O 1
ATOM 849 N N . LEU A 1 105 ? -1.439 -18.884 -17.042 1.00 71.06 105 LEU A N 1
ATOM 850 C CA . LEU A 1 105 ? -2.156 -17.876 -17.810 1.00 71.06 105 LEU A CA 1
ATOM 851 C C . LEU A 1 105 ? -3.626 -18.249 -18.052 1.00 71.06 105 LEU A C 1
ATOM 853 O O . LEU A 1 105 ? -3.949 -19.421 -18.280 1.00 71.06 105 LEU A O 1
ATOM 857 N N . THR A 1 106 ? -4.502 -17.244 -18.119 1.00 81.25 106 THR A N 1
ATOM 858 C CA . THR A 1 106 ? -5.881 -17.409 -18.613 1.00 81.25 106 THR A CA 1
ATOM 859 C C . THR A 1 106 ? -5.887 -17.871 -20.081 1.00 81.25 106 THR A C 1
ATOM 861 O O . THR A 1 106 ? -4.887 -17.714 -20.780 1.00 81.25 106 THR A O 1
ATOM 864 N N . PRO A 1 107 ? -6.990 -18.427 -20.620 1.00 84.81 107 PRO A N 1
ATOM 865 C CA . PRO A 1 107 ? -7.050 -18.801 -22.037 1.00 84.81 107 PRO A CA 1
ATOM 866 C C . PRO A 1 107 ? -6.749 -17.639 -22.999 1.00 84.81 107 PRO A C 1
ATOM 868 O O . PRO A 1 107 ? -6.080 -17.840 -24.010 1.00 84.81 107 PRO A O 1
ATOM 871 N N . ALA A 1 108 ? -7.203 -16.426 -22.664 1.00 84.19 108 ALA A N 1
ATOM 872 C CA . ALA A 1 108 ? -6.907 -15.219 -23.432 1.00 84.19 108 ALA A CA 1
ATOM 873 C C . ALA A 1 108 ? -5.413 -14.867 -23.367 1.00 84.19 108 ALA A C 1
ATOM 875 O O . ALA A 1 108 ? -4.790 -14.623 -24.397 1.00 84.19 108 ALA A O 1
ATOM 876 N N . GLU A 1 109 ? -4.829 -14.924 -22.170 1.00 87.94 109 GLU A N 1
ATOM 877 C CA . GLU A 1 109 ? -3.401 -14.689 -21.967 1.00 87.94 109 GLU A CA 1
ATOM 878 C C . GLU A 1 109 ? -2.540 -15.764 -22.655 1.00 87.94 109 GLU A C 1
ATOM 880 O O . GLU A 1 109 ? -1.502 -15.439 -23.220 1.00 87.94 109 GLU A O 1
ATOM 885 N N . LYS A 1 110 ? -2.951 -17.041 -22.664 1.00 88.69 110 LYS A N 1
ATOM 886 C CA . LYS A 1 110 ? -2.248 -18.129 -23.376 1.00 88.69 110 LYS A CA 1
ATOM 887 C C . LYS A 1 110 ? -2.183 -17.862 -24.876 1.00 88.69 110 LYS A C 1
ATOM 889 O O . LYS A 1 110 ? -1.114 -17.964 -25.460 1.00 88.69 110 LYS A O 1
ATOM 894 N N . LEU A 1 111 ? -3.298 -17.445 -25.468 1.00 91.06 111 LEU A N 1
ATOM 895 C CA . LEU A 1 111 ? -3.367 -17.092 -26.884 1.00 91.06 111 LEU A CA 1
ATOM 896 C C . LEU A 1 111 ? -2.448 -15.908 -27.228 1.00 91.06 111 LEU A C 1
ATOM 898 O O . LEU A 1 111 ? -1.729 -15.953 -28.221 1.00 91.06 111 LEU A O 1
ATOM 902 N N . VAL A 1 112 ? -2.409 -14.878 -26.380 1.00 90.31 112 VAL A N 1
ATOM 903 C CA . VAL A 1 112 ? -1.480 -13.749 -26.555 1.00 90.31 112 VAL A CA 1
ATOM 904 C C . VAL A 1 112 ? -0.029 -14.189 -26.335 1.00 90.31 112 VAL A C 1
ATOM 906 O O . VAL A 1 112 ? 0.852 -13.775 -27.084 1.00 90.31 112 VAL A O 1
ATOM 909 N N . ARG A 1 113 ? 0.241 -15.076 -25.367 1.00 91.94 113 ARG A N 1
ATOM 910 C CA . ARG A 1 113 ? 1.568 -15.682 -25.170 1.00 91.94 113 ARG A CA 1
ATOM 911 C C . ARG A 1 113 ? 2.030 -16.427 -26.418 1.00 91.94 113 ARG A C 1
ATOM 913 O O . ARG A 1 113 ? 3.195 -16.292 -26.776 1.00 91.94 113 ARG A O 1
ATOM 920 N N . ASP A 1 114 ? 1.149 -17.159 -27.089 1.00 92.00 114 ASP A N 1
ATOM 921 C CA . ASP A 1 114 ? 1.488 -17.854 -28.332 1.00 92.00 114 ASP A CA 1
ATOM 922 C C . ASP A 1 114 ? 1.845 -16.865 -29.452 1.00 92.00 114 ASP A C 1
ATOM 924 O O . ASP A 1 114 ? 2.822 -17.082 -30.164 1.00 92.00 114 ASP A O 1
ATOM 928 N N . TRP A 1 115 ? 1.138 -15.733 -29.567 1.00 92.69 115 TRP A N 1
ATOM 929 C CA . TRP A 1 115 ? 1.487 -14.665 -30.519 1.00 92.69 115 TRP A CA 1
ATOM 930 C C . TRP A 1 115 ? 2.833 -14.001 -30.210 1.00 92.69 115 TRP A C 1
ATOM 932 O O . TRP A 1 115 ? 3.621 -13.723 -31.120 1.00 92.69 115 TRP A O 1
ATOM 942 N N . VAL A 1 116 ? 3.119 -13.763 -28.928 1.00 92.00 116 VAL A N 1
ATOM 943 C CA . VAL A 1 116 ? 4.414 -13.237 -28.474 1.00 92.00 116 VAL A CA 1
ATOM 944 C C . VAL A 1 116 ? 5.527 -14.229 -28.802 1.00 92.00 116 VAL A C 1
ATOM 946 O O . VAL A 1 116 ? 6.518 -13.843 -29.419 1.00 92.00 116 VAL A O 1
ATOM 949 N N . ASN A 1 117 ? 5.346 -15.509 -28.474 1.00 91.00 117 ASN A N 1
ATOM 950 C CA . ASN A 1 117 ? 6.311 -16.561 -28.793 1.00 91.00 117 ASN A CA 1
ATOM 951 C C . ASN A 1 117 ? 6.528 -16.676 -30.305 1.00 91.00 117 ASN A C 1
ATOM 953 O O . ASN A 1 117 ? 7.666 -16.692 -30.748 1.00 91.00 117 ASN A O 1
ATOM 957 N N . GLN A 1 118 ? 5.465 -16.643 -31.112 1.00 90.69 118 GLN A N 1
ATOM 958 C CA . GLN A 1 118 ? 5.574 -16.665 -32.571 1.00 90.69 118 GLN A CA 1
ATOM 959 C C . GLN A 1 118 ? 6.360 -15.462 -33.115 1.00 90.69 118 GLN A C 1
ATOM 961 O O . GLN A 1 118 ? 7.106 -15.599 -34.090 1.00 90.69 118 GLN A O 1
ATOM 966 N N . SER A 1 119 ? 6.209 -14.288 -32.498 1.00 89.44 119 SER A N 1
ATOM 967 C CA . SER A 1 119 ? 6.974 -13.089 -32.856 1.00 89.44 119 SER A CA 1
ATOM 968 C C . SER A 1 119 ? 8.462 -13.268 -32.535 1.00 89.44 119 SER A C 1
ATOM 970 O O . SER A 1 119 ? 9.302 -13.002 -33.393 1.00 89.44 119 SER A O 1
ATOM 972 N N . ILE A 1 120 ? 8.788 -13.797 -31.350 1.00 90.25 120 ILE A N 1
ATOM 973 C CA . ILE A 1 120 ? 10.167 -14.112 -30.939 1.00 90.25 120 ILE A CA 1
ATOM 974 C C . ILE A 1 120 ? 10.773 -15.182 -31.854 1.00 90.25 120 ILE A C 1
ATOM 976 O O . ILE A 1 120 ? 11.871 -14.994 -32.371 1.00 90.25 120 ILE A O 1
ATOM 980 N N . ASP A 1 121 ? 10.043 -16.263 -32.127 1.00 88.94 121 ASP A N 1
ATOM 981 C CA . ASP A 1 121 ? 10.476 -17.336 -33.021 1.00 88.94 121 ASP A CA 1
ATOM 982 C C . ASP A 1 121 ? 10.741 -16.802 -34.428 1.00 88.94 121 ASP A C 1
ATOM 984 O O . ASP A 1 121 ? 11.679 -17.222 -35.092 1.00 88.94 121 ASP A O 1
ATOM 988 N N . THR A 1 122 ? 9.936 -15.850 -34.905 1.00 86.81 122 THR A N 1
ATOM 989 C CA . THR A 1 122 ? 10.153 -15.222 -36.215 1.00 86.81 122 THR A CA 1
ATOM 990 C C . THR A 1 122 ? 11.454 -14.425 -36.254 1.00 86.81 122 THR A C 1
ATOM 992 O O . THR A 1 122 ? 12.165 -14.499 -37.253 1.00 86.81 122 THR A O 1
ATOM 995 N N . LEU A 1 123 ? 11.806 -13.734 -35.167 1.00 85.62 123 LEU A N 1
ATOM 996 C CA . LEU A 1 123 ? 13.104 -13.068 -35.038 1.00 85.62 123 LEU A CA 1
ATOM 997 C C . LEU A 1 123 ? 14.254 -14.085 -34.956 1.00 85.62 123 LEU A C 1
ATOM 999 O O . LEU A 1 123 ? 15.295 -13.867 -35.573 1.00 85.62 123 LEU A O 1
ATOM 1003 N N . ALA A 1 124 ? 14.047 -15.203 -34.252 1.00 84.44 124 ALA A N 1
ATOM 1004 C CA . ALA A 1 124 ? 15.050 -16.244 -34.022 1.00 84.44 124 ALA A CA 1
ATOM 1005 C C . ALA A 1 124 ? 15.276 -17.196 -35.214 1.00 84.44 124 ALA A C 1
ATOM 1007 O O . ALA A 1 124 ? 16.311 -17.853 -35.275 1.00 84.44 124 ALA A O 1
ATOM 1008 N N . LYS A 1 125 ? 14.328 -17.295 -36.156 1.00 81.56 125 LYS A N 1
ATOM 1009 C CA . LYS A 1 125 ? 14.341 -18.267 -37.269 1.00 81.56 125 LYS A CA 1
ATOM 1010 C C . LYS A 1 125 ? 15.490 -18.103 -38.263 1.00 81.56 125 LYS A C 1
ATOM 1012 O O . LYS A 1 125 ? 15.830 -19.074 -38.933 1.00 81.56 125 LYS A O 1
ATOM 1017 N N . CYS A 1 126 ? 16.023 -16.896 -38.428 1.00 79.38 126 CYS A N 1
ATOM 1018 C CA . CYS A 1 126 ? 17.089 -16.611 -39.382 1.00 79.38 126 CYS A CA 1
ATOM 1019 C C . CYS A 1 126 ? 18.226 -15.867 -38.682 1.00 79.38 126 CYS A C 1
ATOM 1021 O O . CYS A 1 126 ? 17.994 -14.852 -38.026 1.00 79.38 126 CYS A O 1
ATOM 1023 N N . ASP A 1 127 ? 19.458 -16.345 -38.867 1.00 82.75 127 ASP A N 1
ATOM 1024 C CA . ASP A 1 127 ? 20.646 -15.745 -38.249 1.00 82.75 127 ASP A CA 1
ATOM 1025 C C . ASP A 1 127 ? 20.770 -14.259 -38.592 1.00 82.75 127 ASP A C 1
ATOM 1027 O O . ASP A 1 127 ? 21.099 -13.454 -37.730 1.00 82.75 127 ASP A O 1
ATOM 1031 N N . VAL A 1 128 ? 20.410 -13.869 -39.820 1.00 84.31 128 VAL A N 1
ATOM 1032 C CA . VAL A 1 128 ? 20.435 -12.467 -40.263 1.00 84.31 128 VAL A CA 1
ATOM 1033 C C . VAL A 1 128 ? 19.383 -11.624 -39.536 1.00 84.31 128 VAL A C 1
ATOM 1035 O O . VAL A 1 128 ? 19.681 -10.515 -39.103 1.00 84.31 128 VAL A O 1
ATOM 1038 N N . THR A 1 129 ? 18.152 -12.121 -39.365 1.00 84.31 129 THR A N 1
ATOM 1039 C CA . THR A 1 129 ? 17.097 -11.356 -38.671 1.00 84.31 129 THR A CA 1
ATOM 1040 C C . THR A 1 129 ? 17.383 -11.232 -37.184 1.00 84.31 129 THR A C 1
ATOM 1042 O O . THR A 1 129 ? 17.176 -10.164 -36.609 1.00 84.31 129 THR A O 1
ATOM 1045 N N . ARG A 1 130 ? 17.902 -12.301 -36.573 1.00 87.06 130 ARG A N 1
ATOM 1046 C CA . ARG A 1 130 ? 18.324 -12.300 -35.175 1.00 87.06 130 ARG A CA 1
ATOM 1047 C C . ARG A 1 130 ? 19.509 -11.368 -34.958 1.00 87.06 130 ARG A C 1
ATOM 1049 O O . ARG A 1 130 ? 19.485 -10.580 -34.019 1.00 87.06 130 ARG A O 1
ATOM 1056 N N . PHE A 1 131 ? 20.511 -11.432 -35.834 1.00 86.44 131 PHE A N 1
ATOM 1057 C CA . PHE A 1 131 ? 21.672 -10.549 -35.798 1.00 86.44 131 PHE A CA 1
ATOM 1058 C C . PHE A 1 131 ? 21.245 -9.082 -35.889 1.00 86.44 131 PHE A C 1
ATOM 1060 O O . PHE A 1 131 ? 21.577 -8.312 -34.997 1.00 86.44 131 PHE A O 1
ATOM 1067 N N . ASN A 1 132 ? 20.421 -8.720 -36.879 1.00 87.56 132 ASN A N 1
ATOM 1068 C CA . ASN A 1 132 ? 19.936 -7.347 -37.048 1.00 87.56 132 ASN A CA 1
ATOM 1069 C C . ASN A 1 132 ? 19.112 -6.863 -35.844 1.00 87.56 132 ASN A C 1
ATOM 1071 O O . ASN A 1 132 ? 19.221 -5.705 -35.443 1.00 87.56 132 ASN A O 1
ATOM 1075 N N . TYR A 1 133 ? 18.285 -7.735 -35.253 1.00 89.56 133 TYR A N 1
ATOM 1076 C CA . TYR A 1 133 ? 17.548 -7.403 -34.033 1.00 89.56 133 TYR A CA 1
ATOM 1077 C C . TYR A 1 133 ? 18.499 -7.145 -32.860 1.00 89.56 133 TYR A C 1
ATOM 1079 O O . TYR A 1 133 ? 18.350 -6.138 -32.174 1.00 89.56 133 TYR A O 1
ATOM 1087 N N . ASN A 1 134 ? 19.472 -8.034 -32.638 1.00 88.88 134 ASN A N 1
ATOM 1088 C CA . ASN A 1 134 ? 20.443 -7.906 -31.553 1.00 88.88 134 ASN A CA 1
ATOM 1089 C C . ASN A 1 134 ? 21.337 -6.676 -31.731 1.00 88.88 134 ASN A C 1
ATOM 1091 O O . ASN A 1 134 ? 21.578 -5.973 -30.758 1.00 88.88 134 ASN A O 1
ATOM 1095 N N . GLU A 1 135 ? 21.780 -6.384 -32.954 1.00 89.62 135 GLU A N 1
ATOM 1096 C CA . GLU A 1 135 ? 22.557 -5.184 -33.269 1.00 89.62 135 GLU A CA 1
ATOM 1097 C C . GLU A 1 135 ? 21.743 -3.916 -32.989 1.00 89.62 135 GLU A C 1
ATOM 1099 O O . GLU A 1 135 ? 22.220 -3.020 -32.297 1.00 89.62 135 GLU A O 1
ATOM 1104 N N . GLY A 1 136 ? 20.489 -3.860 -33.451 1.00 90.06 136 GLY A N 1
ATOM 1105 C CA . GLY A 1 136 ? 19.597 -2.734 -33.177 1.00 90.06 136 GLY A CA 1
ATOM 1106 C C . GLY A 1 136 ? 19.279 -2.572 -31.688 1.00 90.06 136 GLY A C 1
ATOM 1107 O O . GLY A 1 136 ? 19.274 -1.453 -31.182 1.00 90.06 136 GLY A O 1
ATOM 1108 N N . TYR A 1 137 ? 19.052 -3.679 -30.977 1.00 91.44 137 TYR A N 1
ATOM 1109 C CA . TYR A 1 137 ? 18.805 -3.689 -29.535 1.00 91.44 137 TYR A CA 1
ATOM 1110 C C . TYR A 1 137 ? 20.019 -3.212 -28.746 1.00 91.44 137 TYR A C 1
ATOM 1112 O O . TYR A 1 137 ? 19.895 -2.298 -27.936 1.00 91.44 137 TYR A O 1
ATOM 1120 N N . ASP A 1 138 ? 21.196 -3.777 -29.012 1.00 90.44 138 ASP A N 1
ATOM 1121 C CA . ASP A 1 138 ? 22.425 -3.380 -28.336 1.00 90.44 138 ASP A CA 1
ATOM 1122 C C . ASP A 1 138 ? 22.772 -1.916 -28.659 1.00 90.44 138 ASP A C 1
ATOM 1124 O O . ASP A 1 138 ? 23.134 -1.174 -27.751 1.00 90.44 138 ASP A O 1
ATOM 1128 N N . ALA A 1 139 ? 22.581 -1.454 -29.901 1.00 91.88 139 ALA A N 1
ATOM 1129 C CA . ALA A 1 139 ? 22.773 -0.048 -30.257 1.00 91.88 139 ALA A CA 1
ATOM 1130 C C . ALA A 1 139 ? 21.822 0.889 -29.493 1.00 91.88 139 ALA A C 1
ATOM 1132 O O . ALA A 1 139 ? 22.230 1.972 -29.077 1.00 91.88 139 ALA A O 1
ATOM 1133 N N . GLU A 1 140 ? 20.562 0.497 -29.292 1.00 93.19 140 GLU A N 1
ATOM 1134 C CA . GLU A 1 140 ? 19.604 1.291 -28.518 1.00 93.19 140 GLU A CA 1
ATOM 1135 C C . GLU A 1 140 ? 19.935 1.280 -27.017 1.00 93.19 140 GLU A C 1
ATOM 1137 O O . GLU A 1 140 ? 19.858 2.323 -26.367 1.00 93.19 140 GLU A O 1
ATOM 1142 N N . CYS A 1 141 ? 20.386 0.143 -26.474 1.00 92.38 141 CYS A N 1
ATOM 1143 C CA . CYS A 1 141 ? 20.918 0.058 -25.113 1.00 92.38 141 CYS A CA 1
ATOM 1144 C C . CYS A 1 141 ? 22.098 1.012 -24.904 1.00 92.38 141 CYS A C 1
ATOM 1146 O O . CYS A 1 141 ? 22.101 1.745 -23.918 1.00 92.38 141 CYS A O 1
ATOM 1148 N N . GLU A 1 142 ? 23.072 1.033 -25.819 1.00 91.25 142 GLU A N 1
ATOM 1149 C CA . GLU A 1 142 ? 24.230 1.933 -25.720 1.00 91.25 142 GLU A CA 1
ATOM 1150 C C . GLU A 1 142 ? 23.795 3.403 -25.786 1.00 91.25 142 GLU A C 1
ATOM 1152 O O . GLU A 1 142 ? 24.184 4.183 -24.924 1.00 91.25 142 GLU A O 1
ATOM 1157 N N . LYS A 1 143 ? 22.890 3.782 -26.704 1.00 93.06 143 LYS A N 1
ATOM 1158 C CA . LYS A 1 143 ? 22.332 5.152 -26.738 1.00 93.06 143 LYS A CA 1
ATOM 1159 C C . LYS A 1 143 ? 21.660 5.537 -25.424 1.00 93.06 143 LYS A C 1
ATOM 1161 O O . LYS A 1 143 ? 21.821 6.662 -24.952 1.00 93.06 143 LYS A O 1
ATOM 1166 N N . VAL A 1 144 ? 20.880 4.623 -24.845 1.00 94.19 144 VAL A N 1
ATOM 1167 C CA . VAL A 1 144 ? 20.231 4.843 -23.552 1.00 94.19 144 VAL A CA 1
ATOM 1168 C C . VAL A 1 144 ? 21.281 5.040 -22.464 1.00 94.19 144 VAL A C 1
ATOM 1170 O O . VAL A 1 144 ? 21.196 6.033 -21.745 1.00 94.19 144 VAL A O 1
ATOM 1173 N N . ILE A 1 145 ? 22.269 4.148 -22.358 1.00 92.69 145 ILE A N 1
ATOM 1174 C CA . ILE A 1 145 ? 23.341 4.228 -21.356 1.00 92.69 145 ILE A CA 1
ATOM 1175 C C . ILE A 1 145 ? 24.120 5.536 -21.509 1.00 92.69 145 ILE A C 1
ATOM 1177 O O . ILE A 1 145 ? 24.293 6.250 -20.524 1.00 92.69 145 ILE A O 1
ATOM 1181 N N . ASP A 1 146 ? 24.513 5.895 -22.729 1.00 92.81 146 ASP A N 1
ATOM 1182 C CA . ASP A 1 146 ? 25.210 7.145 -23.028 1.00 92.81 146 ASP A CA 1
ATOM 1183 C C . ASP A 1 146 ? 24.377 8.372 -22.638 1.00 92.81 146 ASP A C 1
ATOM 1185 O O . ASP A 1 146 ? 24.914 9.327 -22.075 1.00 92.81 146 ASP A O 1
ATOM 1189 N N . SER A 1 147 ? 23.057 8.340 -22.863 1.00 94.50 147 SER A N 1
ATOM 1190 C CA . SER A 1 147 ? 22.167 9.452 -22.498 1.00 94.50 147 SER A CA 1
ATOM 1191 C C . SER A 1 147 ? 22.065 9.688 -20.988 1.00 9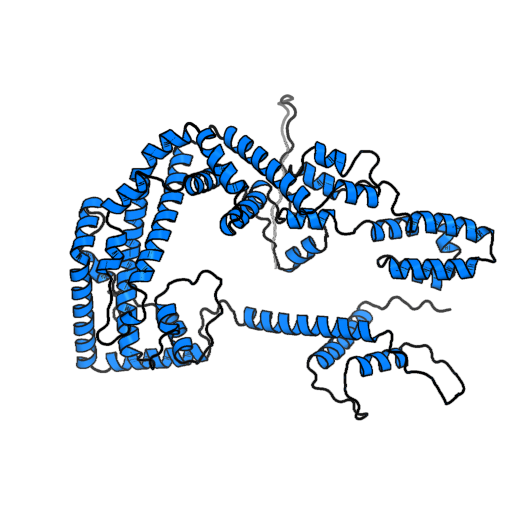4.50 147 SER A C 1
ATOM 1193 O O . SER A 1 147 ? 21.879 10.825 -20.558 1.00 94.50 147 SER A O 1
ATOM 1195 N N . ILE A 1 148 ? 22.207 8.632 -20.180 1.00 94.75 148 ILE A N 1
ATOM 1196 C CA . ILE A 1 148 ? 22.109 8.695 -18.714 1.00 94.75 148 ILE A CA 1
ATOM 1197 C C . ILE A 1 148 ? 23.473 8.696 -18.013 1.00 94.75 148 ILE A C 1
ATOM 1199 O O . ILE A 1 148 ? 23.550 8.821 -16.788 1.00 94.75 148 ILE A O 1
ATOM 1203 N N . LYS A 1 149 ? 24.559 8.540 -18.775 1.00 92.81 149 LYS A N 1
ATOM 1204 C CA . LYS A 1 149 ? 25.929 8.426 -18.275 1.00 92.81 149 LYS A CA 1
ATOM 1205 C C . LYS A 1 149 ? 26.338 9.563 -17.330 1.00 92.81 149 LYS A C 1
ATOM 1207 O O . LYS A 1 149 ? 26.891 9.234 -16.281 1.00 92.81 149 LYS A O 1
ATOM 1212 N N . PRO A 1 150 ? 26.026 10.850 -17.594 1.00 92.88 150 PRO A N 1
ATOM 1213 C CA . PRO A 1 150 ? 26.394 11.931 -16.677 1.00 92.88 150 PRO A CA 1
ATOM 1214 C C . PRO A 1 150 ? 25.833 11.737 -15.259 1.00 92.88 150 PRO A C 1
ATOM 1216 O O . PRO A 1 150 ? 26.540 11.925 -14.272 1.00 92.88 150 PRO A O 1
ATOM 1219 N N . GLN A 1 151 ? 24.574 11.307 -15.147 1.00 93.44 151 GLN A N 1
ATOM 1220 C CA . GLN A 1 151 ? 23.916 11.039 -13.868 1.00 93.44 151 GLN A CA 1
ATOM 1221 C C . GLN A 1 151 ? 24.522 9.804 -13.185 1.00 93.44 151 GLN A C 1
ATOM 1223 O O . GLN A 1 151 ? 24.670 9.778 -11.963 1.00 93.44 151 GLN A O 1
ATOM 1228 N N . LEU A 1 152 ? 24.886 8.775 -13.955 1.00 91.44 152 LEU A N 1
ATOM 1229 C CA . LEU A 1 152 ? 25.514 7.567 -13.417 1.00 91.44 152 LEU A CA 1
ATOM 1230 C C . LEU A 1 152 ? 26.935 7.830 -12.898 1.00 91.44 152 LEU A C 1
ATOM 1232 O O . LEU A 1 152 ? 27.297 7.302 -11.848 1.00 91.44 152 LEU A O 1
ATOM 1236 N N . GLU A 1 153 ? 27.720 8.662 -13.583 1.00 91.88 153 GLU A N 1
ATOM 1237 C CA . GLU A 1 153 ? 29.053 9.091 -13.138 1.00 91.88 153 GLU A CA 1
ATOM 1238 C C . GLU A 1 153 ? 28.974 9.912 -11.841 1.00 91.88 153 GLU A C 1
ATOM 1240 O O . GLU A 1 153 ? 29.745 9.675 -10.907 1.00 91.88 153 GLU A O 1
ATOM 1245 N N . GLU A 1 154 ? 27.990 10.810 -11.727 1.00 92.31 154 GLU A N 1
ATOM 1246 C CA . GLU A 1 154 ? 27.719 11.553 -10.488 1.00 92.31 154 GLU A CA 1
ATOM 1247 C C . GLU A 1 154 ? 27.432 10.591 -9.319 1.00 92.31 154 GLU A C 1
ATOM 1249 O O . GLU A 1 154 ? 28.011 10.702 -8.232 1.00 92.31 154 GLU A O 1
ATOM 1254 N N . TRP A 1 155 ? 26.604 9.570 -9.560 1.00 91.69 155 TRP A N 1
ATOM 1255 C CA . TRP A 1 155 ? 26.307 8.524 -8.583 1.00 91.69 155 TRP A CA 1
ATOM 1256 C C . TRP A 1 155 ? 27.491 7.606 -8.274 1.00 91.69 155 TRP A C 1
ATOM 1258 O O . TRP A 1 155 ? 27.639 7.161 -7.132 1.00 91.69 155 TRP A O 1
ATOM 1268 N N . GLN A 1 156 ? 28.362 7.322 -9.239 1.00 91.12 156 GLN A N 1
ATOM 1269 C CA . GLN A 1 156 ? 29.588 6.560 -9.011 1.00 91.12 156 GLN A CA 1
ATOM 1270 C C . GLN A 1 156 ? 30.513 7.297 -8.034 1.00 91.12 156 GLN A C 1
ATOM 1272 O O . GLN A 1 156 ? 30.992 6.695 -7.067 1.00 91.12 156 GLN A O 1
ATOM 1277 N N . ILE A 1 157 ? 30.701 8.606 -8.228 1.00 90.31 157 ILE A N 1
ATOM 1278 C CA . ILE A 1 157 ? 31.494 9.452 -7.328 1.00 90.31 157 ILE A CA 1
ATOM 1279 C C . ILE A 1 157 ? 30.854 9.471 -5.932 1.00 90.31 157 ILE A C 1
ATOM 1281 O O . ILE A 1 157 ? 31.510 9.125 -4.944 1.00 90.31 157 ILE A O 1
ATOM 1285 N N . GLN A 1 158 ? 29.555 9.779 -5.845 1.00 91.50 158 GLN A N 1
ATOM 1286 C CA . GLN A 1 158 ? 28.841 9.883 -4.567 1.00 91.50 158 GLN A CA 1
ATOM 1287 C C . GLN A 1 158 ? 28.776 8.552 -3.800 1.00 91.50 158 GLN A C 1
ATOM 1289 O O . GLN A 1 158 ? 28.859 8.504 -2.568 1.00 91.50 158 GLN A O 1
ATOM 1294 N N . SER A 1 159 ? 28.641 7.434 -4.514 1.00 86.38 159 SER A N 1
ATOM 1295 C CA . SER A 1 159 ? 28.599 6.096 -3.917 1.00 86.38 159 SER A CA 1
ATOM 1296 C C . SER A 1 159 ? 29.974 5.575 -3.492 1.00 86.38 159 SER A C 1
ATOM 1298 O O . SER A 1 159 ? 30.038 4.514 -2.860 1.00 86.38 159 SER A O 1
ATOM 1300 N N . LYS A 1 160 ? 31.058 6.323 -3.760 1.00 87.00 160 LYS A N 1
ATOM 1301 C CA . LYS A 1 160 ? 32.460 5.919 -3.558 1.00 87.00 160 LYS A CA 1
ATOM 1302 C C . LYS A 1 160 ? 32.818 4.670 -4.372 1.00 87.00 160 LYS A C 1
ATOM 1304 O O . LYS A 1 160 ? 33.382 3.721 -3.833 1.00 87.00 160 LYS A O 1
ATOM 1309 N N . ASN A 1 161 ? 32.464 4.668 -5.659 1.00 82.19 161 ASN A N 1
ATOM 1310 C CA . ASN A 1 161 ? 32.693 3.579 -6.619 1.00 82.19 161 ASN A CA 1
ATOM 1311 C C . ASN A 1 161 ? 31.983 2.249 -6.304 1.00 82.19 161 ASN A C 1
ATOM 1313 O O . ASN A 1 161 ? 32.364 1.210 -6.839 1.00 82.19 161 ASN A O 1
ATOM 1317 N N . ARG A 1 162 ? 30.939 2.250 -5.464 1.00 81.94 162 ARG A N 1
ATOM 1318 C CA . ARG A 1 162 ? 30.076 1.063 -5.285 1.00 81.94 162 ARG A CA 1
ATOM 1319 C C . ARG A 1 162 ? 29.184 0.811 -6.494 1.00 81.94 162 ARG A C 1
ATOM 1321 O O . ARG A 1 162 ? 28.863 -0.334 -6.796 1.00 81.94 162 ARG A O 1
ATOM 1328 N N . LEU A 1 163 ? 28.798 1.884 -7.174 1.00 83.25 163 LEU A N 1
ATOM 1329 C CA . LEU A 1 163 ? 28.041 1.849 -8.410 1.00 83.25 163 LEU A CA 1
ATOM 1330 C C . LEU A 1 163 ? 29.019 1.936 -9.590 1.00 83.25 163 LEU A C 1
ATOM 1332 O O . LEU A 1 163 ? 29.763 2.905 -9.703 1.00 83.25 163 LEU A O 1
ATOM 1336 N N . SER A 1 164 ? 29.055 0.902 -10.433 1.00 79.44 164 SER A N 1
ATOM 1337 C CA . SER A 1 164 ? 29.973 0.803 -11.576 1.00 79.44 164 SER A CA 1
ATOM 1338 C C . SER A 1 164 ? 29.237 1.101 -12.879 1.00 79.44 164 SER A C 1
ATOM 1340 O O . SER A 1 164 ? 28.307 0.379 -13.234 1.00 79.44 164 SER A O 1
ATOM 1342 N N . VAL A 1 165 ? 29.679 2.143 -13.591 1.00 74.50 165 VAL A N 1
ATOM 1343 C CA . VAL A 1 165 ? 29.036 2.622 -14.827 1.00 74.50 165 VAL A CA 1
ATOM 1344 C C . VAL A 1 165 ? 29.234 1.663 -16.006 1.00 74.50 165 VAL A C 1
ATOM 1346 O O . VAL A 1 165 ? 28.335 1.490 -16.823 1.00 74.50 165 VAL A O 1
ATOM 1349 N N . GLU A 1 166 ? 30.360 0.953 -16.054 1.00 70.25 166 GLU A N 1
ATOM 1350 C CA . GLU A 1 166 ? 30.689 0.008 -17.135 1.00 70.25 166 GLU A CA 1
ATOM 1351 C C . GLU A 1 166 ? 29.819 -1.263 -17.119 1.00 70.25 166 GLU A C 1
ATOM 1353 O O . GLU A 1 166 ? 29.649 -1.923 -18.141 1.00 70.25 166 GLU A O 1
ATOM 1358 N N . ASN A 1 167 ? 29.222 -1.606 -15.973 1.00 76.75 167 ASN A N 1
ATOM 1359 C CA . ASN A 1 167 ? 28.488 -2.862 -15.801 1.00 76.75 167 ASN A CA 1
ATOM 1360 C C . ASN A 1 167 ? 26.987 -2.772 -16.138 1.00 76.75 167 ASN A C 1
ATOM 1362 O O . ASN A 1 167 ? 26.315 -3.807 -16.168 1.00 76.75 167 ASN A O 1
ATOM 1366 N N . PHE A 1 168 ? 26.440 -1.583 -16.416 1.00 84.69 168 PHE A N 1
ATOM 1367 C CA . PHE A 1 168 ? 24.990 -1.400 -16.594 1.00 84.69 168 PHE A CA 1
ATOM 1368 C C . PHE A 1 168 ? 24.413 -2.035 -17.860 1.00 84.69 168 PHE A C 1
ATOM 1370 O O . PHE A 1 168 ? 23.225 -2.351 -17.901 1.00 84.69 168 PHE A O 1
ATOM 1377 N N . ARG A 1 169 ? 25.241 -2.327 -18.872 1.00 83.88 169 ARG A N 1
ATOM 1378 C CA . ARG A 1 169 ? 24.794 -3.079 -20.056 1.00 83.88 169 ARG A CA 1
ATOM 1379 C C . ARG A 1 169 ? 24.200 -4.440 -19.686 1.00 83.88 169 ARG A C 1
ATOM 1381 O O . ARG A 1 169 ? 23.269 -4.904 -20.335 1.00 83.88 169 ARG A O 1
ATOM 1388 N N . THR A 1 170 ? 24.699 -5.062 -18.618 1.00 85.38 170 THR A N 1
ATOM 1389 C CA . THR A 1 170 ? 24.218 -6.372 -18.149 1.00 85.38 170 THR A CA 1
ATOM 1390 C C . THR A 1 170 ? 22.828 -6.328 -17.507 1.00 85.38 170 THR A C 1
ATOM 1392 O O . THR A 1 170 ? 22.208 -7.375 -17.316 1.00 85.38 170 THR A O 1
ATOM 1395 N N . ASP A 1 171 ? 22.300 -5.137 -17.204 1.00 88.31 171 ASP A N 1
ATOM 1396 C CA . ASP A 1 171 ? 20.958 -4.993 -16.639 1.00 88.31 171 ASP A CA 1
ATOM 1397 C C . ASP A 1 171 ? 19.858 -5.152 -17.698 1.00 88.31 171 ASP A C 1
ATOM 1399 O O . ASP A 1 171 ? 18.753 -5.611 -17.376 1.00 88.31 171 ASP A O 1
ATOM 1403 N N . PHE A 1 172 ? 20.171 -4.861 -18.963 1.00 91.19 172 PHE A N 1
ATOM 1404 C CA . PHE A 1 172 ? 19.242 -4.969 -20.085 1.00 91.19 172 PHE A CA 1
ATOM 1405 C C . PHE A 1 172 ? 18.939 -6.436 -20.424 1.00 91.19 172 PHE A C 1
ATOM 1407 O O . PHE A 1 172 ? 19.852 -7.202 -20.751 1.00 91.19 172 PHE A O 1
ATOM 1414 N N . PRO A 1 173 ? 17.668 -6.865 -20.312 1.00 91.56 173 PRO A N 1
ATOM 1415 C CA . PRO A 1 173 ? 17.313 -8.252 -20.530 1.00 91.56 173 PRO A CA 1
ATOM 1416 C C . PRO A 1 173 ? 17.175 -8.622 -22.010 1.00 91.56 173 PRO A C 1
ATOM 1418 O O . PRO A 1 173 ? 16.814 -7.813 -22.857 1.00 91.56 173 PRO A O 1
ATOM 1421 N N . THR A 1 174 ? 17.401 -9.897 -22.315 1.00 88.81 174 THR A N 1
ATOM 1422 C CA . THR A 1 174 ? 17.145 -10.473 -23.641 1.00 88.81 174 THR A CA 1
ATOM 1423 C C . THR A 1 174 ? 15.736 -11.068 -23.721 1.00 88.81 174 THR A C 1
ATOM 1425 O O . THR A 1 174 ? 15.154 -11.505 -22.717 1.00 88.81 174 THR A O 1
ATOM 1428 N N . ILE A 1 175 ? 15.181 -11.085 -24.934 1.00 89.06 175 ILE A N 1
ATOM 1429 C CA . ILE A 1 175 ? 13.902 -11.740 -25.248 1.00 89.06 175 ILE A CA 1
ATOM 1430 C C . ILE A 1 175 ? 14.089 -13.224 -25.597 1.00 89.06 175 ILE A C 1
ATOM 1432 O O . ILE A 1 175 ? 13.136 -14.001 -25.501 1.00 89.06 175 ILE A O 1
ATOM 1436 N N . PHE A 1 176 ? 15.307 -13.625 -25.974 1.00 87.19 176 PHE A N 1
ATOM 1437 C CA . PHE A 1 176 ? 15.621 -14.978 -26.419 1.00 87.19 176 PHE A CA 1
ATOM 1438 C C . PHE A 1 176 ? 15.937 -15.895 -25.234 1.00 87.19 176 PHE A C 1
ATOM 1440 O O . PHE A 1 176 ? 16.592 -15.506 -24.270 1.00 87.19 176 PHE A O 1
ATOM 1447 N N . SER A 1 177 ? 15.443 -17.132 -25.276 1.00 77.62 177 SER A N 1
ATOM 1448 C CA . SER A 1 177 ? 15.594 -18.090 -24.171 1.00 77.62 177 SER A CA 1
ATOM 1449 C C . SER A 1 177 ? 16.928 -18.837 -24.156 1.00 77.62 177 SER A C 1
ATOM 1451 O O . SER A 1 177 ? 17.237 -19.494 -23.167 1.00 77.62 177 SER A O 1
ATOM 1453 N N . ASP A 1 178 ? 17.683 -18.782 -25.247 1.00 77.69 178 ASP A N 1
ATOM 1454 C CA . ASP A 1 178 ? 18.923 -19.525 -25.482 1.00 77.69 178 ASP A CA 1
ATOM 1455 C C . ASP A 1 178 ? 20.196 -18.701 -25.208 1.00 77.69 178 ASP A C 1
ATOM 1457 O O . ASP A 1 178 ? 21.301 -19.168 -25.470 1.00 77.69 178 ASP A O 1
ATOM 1461 N N . GLU A 1 179 ? 20.062 -17.505 -24.625 1.00 73.31 179 GLU A N 1
ATOM 1462 C CA . GLU A 1 179 ? 21.171 -16.632 -24.215 1.00 73.31 179 GLU A CA 1
ATOM 1463 C C . GLU A 1 179 ? 21.328 -16.620 -22.679 1.00 73.31 179 GLU A C 1
ATOM 1465 O O . GLU A 1 179 ? 20.848 -15.706 -22.008 1.00 73.31 179 GLU A O 1
ATOM 1470 N N . PRO A 1 180 ? 22.010 -17.614 -22.074 1.00 65.94 180 PRO A N 1
ATOM 1471 C CA . PRO A 1 180 ? 22.101 -17.743 -20.616 1.00 65.94 180 PRO A CA 1
ATOM 1472 C C . PRO A 1 180 ? 22.942 -16.646 -19.942 1.00 65.94 180 PRO A C 1
ATOM 1474 O O . PRO A 1 180 ? 22.899 -16.509 -18.722 1.00 65.94 180 PRO A O 1
ATOM 1477 N N . SER A 1 181 ? 23.724 -15.881 -20.710 1.00 71.56 181 SER A N 1
ATOM 1478 C CA . SER A 1 181 ? 24.584 -14.802 -20.211 1.00 71.56 181 SER A CA 1
ATOM 1479 C C . SER A 1 181 ? 23.844 -13.488 -19.949 1.00 71.56 181 SER A C 1
ATOM 1481 O O . SER A 1 181 ? 24.391 -12.624 -19.265 1.00 71.56 181 SER A O 1
ATOM 1483 N N . LYS A 1 182 ? 22.617 -13.323 -20.465 1.00 73.38 182 LYS A N 1
ATOM 1484 C CA . LYS A 1 182 ? 21.787 -12.128 -20.262 1.00 73.38 182 LYS A CA 1
ATOM 1485 C C . LYS A 1 182 ? 20.547 -12.479 -19.430 1.00 73.38 182 LYS A C 1
ATOM 1487 O O . LYS A 1 182 ? 19.979 -13.562 -19.585 1.00 73.38 182 LYS A O 1
ATOM 1492 N N . PRO A 1 183 ? 20.083 -11.584 -18.539 1.00 80.19 183 PRO A N 1
ATOM 1493 C CA . PRO A 1 183 ? 18.845 -11.821 -17.809 1.00 80.19 183 PRO A CA 1
ATOM 1494 C C . PRO A 1 183 ? 17.668 -11.898 -18.788 1.00 80.19 183 PRO A C 1
ATOM 1496 O O . PRO A 1 183 ? 17.603 -11.136 -19.747 1.00 80.19 183 PRO A O 1
ATOM 1499 N N . ARG A 1 184 ? 16.708 -12.794 -18.548 1.00 85.44 184 ARG A N 1
ATOM 1500 C CA . ARG A 1 184 ? 15.524 -12.923 -19.408 1.00 85.44 184 ARG A CA 1
ATOM 1501 C C . ARG A 1 184 ? 14.457 -11.903 -19.027 1.00 85.44 184 ARG A C 1
ATOM 1503 O O . ARG A 1 184 ? 14.200 -11.685 -17.841 1.00 85.44 184 ARG A O 1
ATOM 1510 N N . VAL A 1 185 ? 13.805 -11.312 -20.024 1.00 88.94 185 VAL A N 1
ATOM 1511 C CA . VAL A 1 185 ? 12.659 -10.430 -19.789 1.00 88.94 185 VAL A CA 1
ATOM 1512 C C . VAL A 1 185 ? 11.456 -11.227 -19.256 1.00 88.94 185 VAL A C 1
ATOM 1514 O O . VAL A 1 185 ? 11.183 -12.346 -19.700 1.00 88.94 185 VAL A O 1
ATOM 1517 N N . ASP A 1 186 ? 10.713 -10.661 -18.301 1.00 85.62 186 ASP A N 1
ATOM 1518 C CA . ASP A 1 186 ? 9.475 -11.273 -17.808 1.00 85.62 186 ASP A CA 1
ATOM 1519 C C . ASP A 1 186 ? 8.351 -11.108 -18.841 1.00 85.62 186 ASP A C 1
ATOM 1521 O O . ASP A 1 186 ? 7.650 -10.090 -18.888 1.00 85.62 186 ASP A O 1
ATOM 1525 N N . LEU A 1 187 ? 8.182 -12.144 -19.663 1.00 89.75 187 LEU A N 1
ATOM 1526 C CA . LEU A 1 187 ? 7.128 -12.225 -20.673 1.00 89.75 187 LEU A CA 1
ATOM 1527 C C . LEU A 1 187 ? 5.732 -12.382 -20.063 1.00 89.75 187 LEU A C 1
ATOM 1529 O O . LEU A 1 187 ? 4.745 -12.096 -20.730 1.00 89.75 187 LEU A O 1
ATOM 1533 N N . THR A 1 188 ? 5.605 -12.838 -18.815 1.00 87.94 188 THR A N 1
ATOM 1534 C CA . THR A 1 188 ? 4.289 -13.056 -18.199 1.00 87.94 188 THR A CA 1
ATOM 1535 C C . THR A 1 188 ? 3.589 -11.730 -17.949 1.00 87.94 188 THR A C 1
ATOM 1537 O O . THR A 1 188 ? 2.420 -11.585 -18.296 1.00 87.94 188 THR A O 1
ATOM 1540 N N . LYS A 1 189 ? 4.301 -10.747 -17.392 1.00 88.12 189 LYS A N 1
ATOM 1541 C CA . LYS A 1 189 ? 3.759 -9.398 -17.174 1.00 88.12 189 LYS A CA 1
ATOM 1542 C C . LYS A 1 189 ? 3.426 -8.689 -18.485 1.00 88.12 189 LYS A C 1
ATOM 1544 O O . LYS A 1 189 ? 2.341 -8.123 -18.601 1.00 88.12 189 LYS A O 1
ATOM 1549 N N . PHE A 1 190 ? 4.307 -8.809 -19.478 1.00 91.19 190 PHE A N 1
ATOM 1550 C CA . PHE A 1 190 ? 4.083 -8.275 -20.821 1.00 91.19 190 PHE A CA 1
ATOM 1551 C C . PHE A 1 190 ? 2.817 -8.856 -21.465 1.00 91.19 190 PHE A C 1
ATOM 1553 O O . PHE A 1 190 ? 1.923 -8.113 -21.851 1.00 91.19 190 PHE A O 1
ATOM 1560 N N . VAL A 1 191 ? 2.680 -10.188 -21.483 1.00 90.81 191 VAL A N 1
ATOM 1561 C CA . VAL A 1 191 ? 1.502 -10.876 -22.038 1.00 90.81 191 VAL A CA 1
ATOM 1562 C C . VAL A 1 191 ? 0.212 -10.431 -21.354 1.00 90.81 191 VAL A C 1
ATOM 1564 O O . VAL A 1 191 ? -0.790 -10.208 -22.029 1.00 90.81 191 VAL A O 1
ATOM 1567 N N . LYS A 1 192 ? 0.214 -10.284 -20.025 1.00 88.19 192 LYS A N 1
ATOM 1568 C CA . LYS A 1 192 ? -0.969 -9.819 -19.286 1.00 88.19 192 LYS A CA 1
ATOM 1569 C C . LYS A 1 192 ? -1.370 -8.400 -19.684 1.00 88.19 192 LYS A C 1
ATOM 1571 O O . LYS A 1 192 ? -2.556 -8.136 -19.863 1.00 88.19 192 LYS A O 1
ATOM 1576 N N . ALA A 1 193 ? -0.395 -7.509 -19.852 1.00 89.38 193 ALA A N 1
ATOM 1577 C CA . ALA A 1 193 ? -0.639 -6.148 -20.314 1.00 89.38 193 ALA A CA 1
ATOM 1578 C C . ALA A 1 193 ? -1.204 -6.122 -21.742 1.00 89.38 193 ALA A C 1
ATOM 1580 O O . ALA A 1 193 ? -2.251 -5.520 -21.981 1.00 89.38 193 ALA A O 1
ATOM 1581 N N . GLU A 1 194 ? -0.571 -6.858 -22.655 1.00 89.88 194 GLU A N 1
ATOM 1582 C CA . GLU A 1 194 ? -1.014 -6.971 -24.044 1.00 89.88 194 GLU A CA 1
ATOM 1583 C C . GLU A 1 194 ? -2.407 -7.599 -24.154 1.00 89.88 194 GLU A C 1
ATOM 1585 O O . GLU A 1 194 ? -3.227 -7.168 -24.951 1.00 89.88 194 GLU A O 1
ATOM 1590 N N . THR A 1 195 ? -2.751 -8.573 -23.309 1.00 88.69 195 THR A N 1
ATOM 1591 C CA . THR A 1 195 ? -4.084 -9.205 -23.335 1.00 88.69 195 THR A CA 1
ATOM 1592 C C . THR A 1 195 ? -5.215 -8.187 -23.156 1.00 88.69 195 THR A C 1
ATOM 1594 O O . THR A 1 195 ? -6.264 -8.300 -23.798 1.00 88.69 195 THR A O 1
ATOM 1597 N N . VAL A 1 196 ? -4.993 -7.167 -22.327 1.00 87.12 196 VAL A N 1
ATOM 1598 C CA . VAL A 1 196 ? -5.927 -6.047 -22.165 1.00 87.12 196 VAL A CA 1
ATOM 1599 C C . VAL A 1 196 ? -5.864 -5.103 -23.366 1.00 87.12 196 VAL A C 1
ATOM 1601 O O . VAL A 1 196 ? -6.913 -4.737 -23.889 1.00 87.12 196 VAL A O 1
ATOM 1604 N N . HIS A 1 197 ? -4.664 -4.768 -23.848 1.00 85.94 197 HIS A N 1
ATOM 1605 C CA . HIS A 1 197 ? -4.454 -3.903 -25.016 1.00 85.94 197 HIS A CA 1
ATOM 1606 C C . HIS A 1 197 ? -5.123 -4.456 -26.294 1.00 85.94 197 HIS A C 1
ATOM 1608 O O . HIS A 1 197 ? -5.809 -3.733 -27.012 1.00 85.94 197 HIS A O 1
ATOM 1614 N N . PHE A 1 198 ? -5.053 -5.772 -26.522 1.00 85.00 198 PHE A N 1
ATOM 1615 C CA . PHE A 1 198 ? -5.768 -6.485 -27.589 1.00 85.00 198 PHE A CA 1
ATOM 1616 C C . PHE A 1 198 ? -7.294 -6.569 -27.377 1.00 85.00 198 PHE A C 1
ATOM 1618 O O . PHE A 1 198 ? -7.995 -7.199 -28.178 1.00 85.00 198 PHE A O 1
ATOM 1625 N N . GLY A 1 199 ? -7.825 -6.019 -26.281 1.00 80.50 199 GLY A N 1
ATOM 1626 C CA . GLY A 1 199 ? -9.242 -6.088 -25.927 1.00 80.50 199 GLY A CA 1
ATOM 1627 C C . GLY A 1 199 ? -9.734 -7.509 -25.632 1.00 80.50 199 GLY A C 1
ATOM 1628 O O . GLY A 1 199 ? -10.933 -7.774 -25.708 1.00 80.50 199 GLY A O 1
ATOM 1629 N N . LYS A 1 200 ? -8.828 -8.453 -25.329 1.00 75.56 200 LYS A N 1
ATOM 1630 C CA . LYS A 1 200 ? -9.184 -9.844 -24.989 1.00 75.56 200 LYS A CA 1
ATOM 1631 C C . LYS A 1 200 ? -9.604 -10.001 -23.533 1.00 75.56 200 LYS A C 1
ATOM 1633 O O . LYS A 1 200 ? -10.199 -11.017 -23.180 1.00 75.56 200 LYS A O 1
ATOM 1638 N N . GLN A 1 201 ? -9.321 -8.997 -22.709 1.00 77.44 201 GLN A N 1
ATOM 1639 C CA . GLN A 1 201 ? -9.704 -8.943 -21.309 1.00 77.44 201 GLN A CA 1
ATOM 1640 C C . GLN A 1 201 ? -9.935 -7.493 -20.878 1.00 77.44 201 GLN A C 1
ATOM 1642 O O . GLN A 1 201 ? -9.252 -6.583 -21.339 1.00 77.44 201 GLN A O 1
ATOM 1647 N N . SER A 1 202 ? -10.894 -7.270 -19.980 1.00 71.88 202 SER A N 1
ATOM 1648 C CA . SER A 1 202 ? -11.084 -5.956 -19.363 1.00 71.88 202 SER A CA 1
ATOM 1649 C C . SER A 1 202 ? -9.971 -5.673 -18.357 1.00 71.88 202 SER A C 1
ATOM 1651 O O . SER A 1 202 ? -9.603 -6.555 -17.576 1.00 71.88 202 SER A O 1
ATOM 1653 N N . ALA A 1 203 ? -9.481 -4.432 -18.337 1.00 66.88 203 ALA A N 1
ATOM 1654 C CA . ALA A 1 203 ? -8.622 -3.962 -17.259 1.00 66.88 203 ALA A CA 1
ATOM 1655 C C . ALA A 1 203 ? -9.333 -4.160 -15.911 1.00 66.88 203 ALA A C 1
ATOM 1657 O O . ALA A 1 203 ? -10.524 -3.871 -15.776 1.00 66.88 203 ALA A O 1
ATOM 1658 N N . ILE A 1 204 ? -8.607 -4.666 -14.917 1.00 63.88 204 ILE A N 1
ATOM 1659 C CA . ILE A 1 204 ? -9.121 -4.739 -13.549 1.00 63.88 204 ILE A CA 1
ATOM 1660 C C . ILE A 1 204 ? -9.229 -3.303 -13.026 1.00 63.88 204 ILE A C 1
ATOM 1662 O O . ILE A 1 204 ? -8.277 -2.529 -13.154 1.00 63.88 204 ILE A O 1
ATOM 1666 N N . GLU A 1 205 ? -10.381 -2.946 -12.452 1.00 50.00 205 GLU A N 1
ATOM 1667 C CA . GLU A 1 205 ? -10.545 -1.671 -11.752 1.00 50.00 205 GLU A CA 1
ATOM 1668 C C . GLU A 1 205 ? -9.566 -1.615 -10.574 1.00 50.00 205 GLU A C 1
ATOM 1670 O O . GLU A 1 205 ? -9.655 -2.397 -9.623 1.00 50.00 205 GLU A O 1
ATOM 1675 N N . GLU A 1 206 ? -8.599 -0.708 -10.662 1.00 53.25 206 GLU A N 1
ATOM 1676 C CA . GLU A 1 206 ? -7.629 -0.468 -9.599 1.00 53.25 206 GLU A CA 1
ATOM 1677 C C . GLU A 1 206 ? -8.165 0.549 -8.587 1.00 53.25 206 GLU A C 1
ATOM 1679 O O . GLU A 1 206 ? -9.075 1.337 -8.856 1.00 53.25 206 GLU A O 1
ATOM 1684 N N . SER A 1 207 ? -7.597 0.503 -7.382 1.00 42.75 207 SER A N 1
ATOM 1685 C CA . SER A 1 207 ? -7.895 1.452 -6.314 1.00 42.75 207 SER A CA 1
ATOM 1686 C C . SER A 1 207 ? -7.542 2.892 -6.724 1.00 42.75 207 SER A C 1
ATOM 1688 O O . SER A 1 207 ? -6.857 3.135 -7.713 1.00 42.75 207 SER A O 1
ATOM 1690 N N . ARG A 1 208 ? -7.993 3.875 -5.931 1.00 41.22 208 ARG A N 1
ATOM 1691 C CA . ARG A 1 208 ? -7.853 5.322 -6.207 1.00 41.22 208 ARG A CA 1
ATOM 1692 C C . ARG A 1 208 ? -6.414 5.824 -6.451 1.00 41.22 208 ARG A C 1
ATOM 1694 O O . ARG A 1 208 ? -6.260 6.959 -6.890 1.00 41.22 208 ARG A O 1
ATOM 1701 N N . HIS A 1 209 ? -5.385 5.017 -6.184 1.00 47.84 209 HIS A N 1
ATOM 1702 C CA . HIS A 1 209 ? -3.982 5.337 -6.450 1.00 47.84 209 HIS A CA 1
ATOM 1703 C C . HIS A 1 209 ? -3.434 4.388 -7.528 1.00 47.84 209 HIS A C 1
ATOM 1705 O O . HIS A 1 209 ? -3.039 3.269 -7.190 1.00 47.84 209 HIS A O 1
ATOM 1711 N N . PRO A 1 210 ? -3.432 4.791 -8.812 1.00 57.84 210 PRO A N 1
ATOM 1712 C CA . PRO A 1 210 ? -2.982 3.923 -9.892 1.00 57.84 210 PRO A CA 1
ATOM 1713 C C . PRO A 1 210 ? -1.492 3.612 -9.738 1.00 57.84 210 PRO A C 1
ATOM 1715 O O . PRO A 1 210 ? -0.674 4.509 -9.523 1.00 57.84 210 PRO A O 1
ATOM 1718 N N . ILE A 1 211 ? -1.131 2.335 -9.860 1.00 66.81 211 ILE A N 1
ATOM 1719 C CA . ILE A 1 211 ? 0.271 1.916 -9.821 1.00 66.81 211 ILE A CA 1
ATOM 1720 C C . ILE A 1 211 ? 0.896 2.251 -11.182 1.00 66.81 211 ILE A C 1
ATOM 1722 O O . ILE A 1 211 ? 0.572 1.632 -12.198 1.00 66.81 211 ILE A O 1
ATOM 1726 N N . LEU A 1 212 ? 1.810 3.226 -11.211 1.00 81.12 212 LEU A N 1
ATOM 1727 C CA . LEU A 1 212 ? 2.541 3.598 -12.425 1.00 81.12 212 LEU A CA 1
ATOM 1728 C C . LEU A 1 212 ? 3.526 2.485 -12.807 1.00 81.12 212 LEU A C 1
ATOM 1730 O O . LEU A 1 212 ? 4.548 2.289 -12.149 1.00 81.12 212 LEU A O 1
ATOM 1734 N N . THR A 1 213 ? 3.197 1.746 -13.866 1.00 89.31 213 THR A N 1
ATOM 1735 C CA . THR A 1 213 ? 3.996 0.642 -14.425 1.00 89.31 213 THR A CA 1
ATOM 1736 C C . THR A 1 213 ? 3.979 0.696 -15.948 1.00 89.31 213 THR A C 1
ATOM 1738 O O . THR A 1 213 ? 2.994 1.140 -16.541 1.00 89.31 213 THR A O 1
ATOM 1741 N N . VAL A 1 214 ? 5.045 0.217 -16.597 1.00 92.75 214 VAL A N 1
ATOM 1742 C CA . VAL A 1 214 ? 5.101 0.112 -18.068 1.00 92.75 214 VAL A CA 1
ATOM 1743 C C . VAL A 1 214 ? 4.001 -0.800 -18.615 1.00 92.75 214 VAL A C 1
ATOM 1745 O O . VAL A 1 214 ? 3.413 -0.514 -19.652 1.00 92.75 214 VAL A O 1
ATOM 1748 N N . GLU A 1 215 ? 3.630 -1.838 -17.869 1.00 92.00 215 GLU A N 1
ATOM 1749 C CA . GLU A 1 215 ? 2.496 -2.703 -18.176 1.00 92.00 215 GLU A CA 1
ATOM 1750 C C . GLU A 1 215 ? 1.185 -1.910 -18.224 1.00 92.00 215 GLU A C 1
ATOM 1752 O O . GLU A 1 215 ? 0.368 -2.128 -19.114 1.00 92.00 215 GLU A O 1
ATOM 1757 N N . LYS A 1 216 ? 0.983 -0.947 -17.314 1.00 88.88 216 LYS A N 1
ATOM 1758 C CA . LYS A 1 216 ? -0.212 -0.095 -17.331 1.00 88.88 216 LYS A CA 1
ATOM 1759 C C . LYS A 1 216 ? -0.230 0.863 -18.516 1.00 88.88 216 LYS A C 1
ATOM 1761 O O . LYS A 1 216 ? -1.304 1.159 -19.034 1.00 88.88 216 LYS A O 1
ATOM 1766 N N . VAL A 1 217 ? 0.939 1.332 -18.951 1.00 90.69 217 VAL A N 1
ATOM 1767 C CA . VAL A 1 217 ? 1.056 2.134 -20.176 1.00 90.69 217 VAL A CA 1
ATOM 1768 C C . VAL A 1 217 ? 0.607 1.303 -21.377 1.00 90.69 217 VAL A C 1
ATOM 1770 O O . VAL A 1 217 ? -0.265 1.760 -22.108 1.00 90.69 217 VAL A O 1
ATOM 1773 N N . ILE A 1 218 ? 1.111 0.069 -21.513 1.00 90.94 218 ILE A N 1
ATOM 1774 C CA . ILE A 1 218 ? 0.737 -0.870 -22.587 1.00 90.94 218 ILE A CA 1
ATOM 1775 C C . ILE A 1 218 ? -0.776 -1.119 -22.613 1.00 90.94 218 ILE A C 1
ATOM 1777 O O . ILE A 1 218 ? -1.406 -0.969 -23.654 1.00 90.94 218 ILE A O 1
ATOM 1781 N N . GLN A 1 219 ? -1.384 -1.428 -21.460 1.00 89.50 219 GLN A N 1
ATOM 1782 C CA . GLN A 1 219 ? -2.831 -1.687 -21.356 1.00 89.50 219 GLN A CA 1
ATOM 1783 C C . GLN A 1 219 ? -3.702 -0.542 -21.898 1.00 89.50 219 GLN A C 1
ATOM 1785 O O . GLN A 1 219 ? -4.830 -0.786 -22.319 1.00 89.50 219 GLN A O 1
ATOM 1790 N N . ASN A 1 220 ? -3.196 0.694 -21.846 1.00 86.69 220 ASN A N 1
ATOM 1791 C CA . ASN A 1 220 ? -3.921 1.915 -22.194 1.00 86.69 220 ASN A CA 1
ATOM 1792 C C . ASN A 1 220 ? -3.479 2.523 -23.535 1.00 86.69 220 ASN A C 1
ATOM 1794 O O . ASN A 1 220 ? -3.893 3.640 -23.864 1.00 86.69 220 ASN A O 1
ATOM 1798 N N . LEU A 1 221 ? -2.625 1.840 -24.302 1.00 87.56 221 LEU A N 1
ATOM 1799 C CA . LEU A 1 221 ? -2.233 2.305 -25.627 1.00 87.56 221 LEU A CA 1
ATOM 1800 C C . LEU A 1 221 ? -3.470 2.412 -26.532 1.00 87.56 221 LEU A C 1
ATOM 1802 O O . LEU A 1 221 ? -4.346 1.553 -26.546 1.00 87.56 221 LEU A O 1
ATOM 1806 N N . SER A 1 222 ? -3.559 3.519 -27.272 1.00 81.19 222 SER A N 1
ATOM 1807 C CA . SER A 1 222 ? -4.671 3.783 -28.201 1.00 81.19 222 SER A CA 1
ATOM 1808 C C . SER A 1 222 ? -4.395 3.280 -29.622 1.00 81.19 222 SER A C 1
ATOM 1810 O O . SER A 1 222 ? -5.247 3.391 -30.502 1.00 81.19 222 SER A O 1
ATOM 1812 N N . THR A 1 223 ? -3.184 2.786 -29.873 1.00 80.56 223 THR A N 1
ATOM 1813 C CA . THR A 1 223 ? -2.742 2.270 -31.170 1.00 80.56 223 THR A CA 1
ATOM 1814 C C . THR A 1 223 ? -3.071 0.791 -31.315 1.00 80.56 223 THR A C 1
ATOM 1816 O O . THR A 1 223 ? -3.324 0.104 -30.339 1.00 80.56 223 THR A O 1
ATOM 1819 N N . ALA A 1 224 ? -3.055 0.273 -32.545 1.00 80.06 224 ALA A N 1
ATOM 1820 C CA . ALA A 1 224 ? -3.119 -1.172 -32.737 1.00 80.06 224 ALA A CA 1
ATOM 1821 C C . ALA A 1 224 ? -1.848 -1.835 -32.162 1.00 80.06 224 ALA A C 1
ATOM 1823 O O . ALA A 1 224 ? -0.763 -1.298 -32.413 1.00 80.06 224 ALA A O 1
ATOM 1824 N N . PRO A 1 225 ? -1.960 -2.989 -31.477 1.00 80.50 225 PRO A N 1
ATOM 1825 C CA . PRO A 1 225 ? -0.812 -3.689 -30.907 1.00 80.50 225 PRO A CA 1
ATOM 1826 C C . PRO A 1 225 ? 0.253 -4.060 -31.946 1.00 80.50 225 PRO A C 1
ATOM 1828 O O . PRO A 1 225 ? -0.053 -4.574 -33.029 1.00 80.50 225 PRO A O 1
ATOM 1831 N N . ARG A 1 226 ? 1.518 -3.818 -31.606 1.00 83.88 226 ARG A N 1
ATOM 1832 C CA . ARG A 1 226 ? 2.726 -4.089 -32.399 1.00 83.88 226 ARG A CA 1
ATOM 1833 C C . ARG A 1 226 ? 3.759 -4.834 -31.552 1.00 83.88 226 ARG A C 1
ATOM 1835 O O . ARG A 1 226 ? 4.810 -4.290 -31.206 1.00 83.88 226 ARG A O 1
ATOM 1842 N N . LEU A 1 227 ? 3.488 -6.120 -31.324 1.00 85.00 227 LEU A N 1
ATOM 1843 C CA . LEU A 1 227 ? 4.243 -6.995 -30.419 1.00 85.00 227 LEU A CA 1
ATOM 1844 C C . LEU A 1 227 ? 5.770 -6.893 -30.545 1.00 85.00 227 LEU A C 1
ATOM 1846 O O . LEU A 1 227 ? 6.455 -6.876 -29.531 1.00 85.00 227 LEU A O 1
ATOM 1850 N N . GLY A 1 228 ? 6.317 -6.821 -31.764 1.00 84.19 228 GLY A N 1
ATOM 1851 C CA . GLY A 1 228 ? 7.769 -6.752 -31.975 1.00 84.19 228 GLY A CA 1
ATOM 1852 C C . GLY A 1 228 ? 8.407 -5.479 -31.407 1.00 84.19 228 GLY A C 1
ATOM 1853 O O . GLY A 1 228 ? 9.355 -5.558 -30.628 1.00 84.19 228 GLY A O 1
ATOM 1854 N N . SER A 1 229 ? 7.876 -4.306 -31.764 1.00 86.00 229 SER A N 1
ATOM 1855 C CA . SER A 1 229 ? 8.374 -3.017 -31.260 1.00 86.00 229 SER A CA 1
ATOM 1856 C C . SER A 1 229 ? 7.996 -2.776 -29.799 1.00 86.00 229 SER A C 1
ATOM 1858 O O . SER A 1 229 ? 8.782 -2.207 -29.047 1.00 86.00 229 SER A O 1
ATOM 1860 N N . GLU A 1 230 ? 6.817 -3.235 -29.373 1.00 91.25 230 GLU A N 1
ATOM 1861 C CA . GLU A 1 230 ? 6.369 -3.122 -27.981 1.00 91.25 230 GLU A CA 1
ATOM 1862 C C . GLU A 1 230 ? 7.229 -3.968 -27.048 1.00 91.25 230 GLU A C 1
ATOM 1864 O O . GLU A 1 230 ? 7.688 -3.466 -26.025 1.00 91.25 230 GLU A O 1
ATOM 1869 N N . LEU A 1 231 ? 7.525 -5.218 -27.421 1.00 92.19 231 LEU A N 1
ATOM 1870 C CA . LEU A 1 231 ? 8.397 -6.091 -26.640 1.00 92.19 231 LEU A CA 1
ATOM 1871 C C . LEU A 1 231 ? 9.831 -5.548 -26.578 1.00 92.19 231 LEU A C 1
ATOM 1873 O O . LEU A 1 231 ? 10.460 -5.609 -25.520 1.00 92.19 231 LEU A O 1
ATOM 1877 N N . HIS A 1 232 ? 10.330 -4.985 -27.684 1.00 92.12 232 HIS A N 1
ATOM 1878 C CA . HIS A 1 232 ? 11.629 -4.314 -27.725 1.00 92.12 232 HIS A CA 1
ATOM 1879 C C . HIS A 1 232 ? 11.686 -3.155 -26.716 1.00 92.12 232 HIS A C 1
ATOM 1881 O O . HIS A 1 232 ? 12.518 -3.173 -25.807 1.00 92.12 232 HIS A O 1
ATOM 1887 N N . ASN A 1 233 ? 10.759 -2.193 -26.811 1.00 94.12 233 ASN A N 1
ATOM 1888 C CA . ASN A 1 233 ? 10.724 -1.026 -25.923 1.00 94.12 233 ASN A CA 1
ATOM 1889 C C . ASN A 1 233 ? 10.472 -1.428 -24.464 1.00 94.12 233 ASN A C 1
ATOM 1891 O O . ASN A 1 233 ? 11.105 -0.894 -23.556 1.00 94.12 233 ASN A O 1
ATOM 1895 N N . TYR A 1 234 ? 9.600 -2.411 -24.227 1.00 95.44 234 TYR A N 1
ATOM 1896 C CA . TYR A 1 234 ? 9.370 -2.982 -22.903 1.00 95.44 234 TYR A CA 1
ATOM 1897 C C . TYR A 1 234 ? 10.663 -3.553 -22.307 1.00 95.44 234 TYR A C 1
ATOM 1899 O O . TYR A 1 234 ? 10.975 -3.267 -21.152 1.00 95.44 234 TYR A O 1
ATOM 1907 N N . SER A 1 235 ? 11.456 -4.295 -23.088 1.00 94.38 235 SER A N 1
ATOM 1908 C CA . SER A 1 235 ? 12.741 -4.833 -22.627 1.00 94.38 235 SER A CA 1
ATOM 1909 C C . SER A 1 235 ? 13.741 -3.726 -22.266 1.00 94.38 235 SER A C 1
ATOM 1911 O O . SER A 1 235 ? 14.385 -3.797 -21.218 1.00 94.38 235 SER A O 1
ATOM 1913 N N . ILE A 1 236 ? 13.831 -2.666 -23.081 1.00 95.56 236 ILE A N 1
ATOM 1914 C CA . ILE A 1 236 ? 14.664 -1.483 -22.797 1.00 95.56 236 ILE A CA 1
ATOM 1915 C C . ILE A 1 236 ? 14.239 -0.811 -21.480 1.00 95.56 236 ILE A C 1
ATOM 1917 O O . ILE A 1 236 ? 15.079 -0.560 -20.614 1.00 95.56 236 ILE A O 1
ATOM 1921 N N . VAL A 1 237 ? 12.933 -0.597 -21.277 1.00 96.25 237 VAL A N 1
ATOM 1922 C CA . VAL A 1 237 ? 12.391 -0.023 -20.033 1.00 96.25 237 VAL A CA 1
ATOM 1923 C C . VAL A 1 237 ? 12.699 -0.912 -18.826 1.00 96.25 237 VAL A C 1
ATOM 1925 O O . VAL A 1 237 ? 13.095 -0.394 -17.786 1.00 96.25 237 VAL A O 1
ATOM 1928 N N . LYS A 1 238 ? 12.599 -2.243 -18.945 1.00 95.00 238 LYS A N 1
ATOM 1929 C CA . LYS A 1 238 ? 12.969 -3.166 -17.855 1.00 95.00 238 LYS A CA 1
ATOM 1930 C C . LYS A 1 238 ? 14.457 -3.134 -17.515 1.00 95.00 238 LYS A C 1
ATOM 1932 O O . LYS A 1 238 ? 14.803 -3.305 -16.348 1.00 95.00 238 LYS A O 1
ATOM 1937 N N . GLY A 1 239 ? 15.327 -2.909 -18.498 1.00 93.94 239 GLY A N 1
ATOM 1938 C CA . GLY A 1 239 ? 16.744 -2.644 -18.245 1.00 93.94 239 GLY A CA 1
ATOM 1939 C C . GLY A 1 239 ? 16.935 -1.374 -17.419 1.00 93.94 239 GLY A C 1
ATOM 1940 O O . GLY A 1 239 ? 17.564 -1.412 -16.364 1.00 93.94 239 GLY A O 1
ATOM 1941 N N . PHE A 1 240 ? 16.302 -0.275 -17.834 1.00 95.50 240 PHE A N 1
ATOM 1942 C CA . PHE A 1 240 ? 16.352 0.993 -17.108 1.00 95.50 240 PHE A CA 1
ATOM 1943 C C . PHE A 1 240 ? 15.762 0.912 -15.688 1.00 95.50 240 PHE A C 1
ATOM 1945 O O . PHE A 1 240 ? 16.364 1.431 -14.751 1.00 95.50 240 PHE A O 1
ATOM 1952 N N . GLU A 1 241 ? 14.637 0.215 -15.488 1.00 94.00 241 GLU A N 1
ATOM 1953 C CA . GLU A 1 241 ? 14.035 0.010 -14.160 1.00 94.00 241 GLU A CA 1
ATOM 1954 C C . GLU A 1 241 ? 15.012 -0.678 -13.186 1.00 94.00 241 GLU A C 1
ATOM 1956 O O . GLU A 1 241 ? 15.083 -0.289 -12.022 1.00 94.00 241 GLU A O 1
ATOM 1961 N N . LYS A 1 242 ? 15.843 -1.623 -13.650 1.00 92.00 242 LYS A N 1
ATOM 1962 C CA . LYS A 1 242 ? 16.895 -2.232 -12.812 1.00 92.00 242 LYS A CA 1
ATOM 1963 C C . LYS A 1 242 ? 18.035 -1.272 -12.477 1.00 92.00 242 LYS A C 1
ATOM 1965 O O . LYS A 1 242 ? 18.588 -1.335 -11.379 1.00 92.00 242 LYS A O 1
ATOM 1970 N N . ILE A 1 243 ? 18.404 -0.390 -13.408 1.00 93.00 243 ILE A N 1
ATOM 1971 C CA . ILE A 1 243 ? 19.379 0.676 -13.136 1.00 93.00 243 ILE A CA 1
ATOM 1972 C C . ILE A 1 243 ? 18.814 1.597 -12.050 1.00 93.00 243 ILE A C 1
ATOM 1974 O O . ILE A 1 243 ? 19.493 1.867 -11.059 1.00 93.00 243 ILE A O 1
ATOM 1978 N N . LEU A 1 244 ? 17.549 2.007 -12.185 1.00 92.38 244 LEU A N 1
ATOM 1979 C CA . LEU A 1 244 ? 16.849 2.805 -11.182 1.00 92.38 244 LEU A CA 1
ATOM 1980 C C . LEU A 1 244 ? 16.805 2.114 -9.815 1.00 92.38 244 LEU A C 1
ATOM 1982 O O . LEU A 1 244 ? 17.079 2.774 -8.823 1.00 92.38 244 LEU A O 1
ATOM 1986 N N . GLU A 1 245 ? 16.557 0.804 -9.733 1.00 90.62 245 GLU A N 1
ATOM 1987 C CA . GLU A 1 245 ? 16.591 0.067 -8.458 1.00 90.62 245 GLU A CA 1
ATOM 1988 C C . GLU A 1 245 ? 17.945 0.192 -7.737 1.00 90.62 245 GLU A C 1
ATOM 1990 O O . GLU A 1 245 ? 17.983 0.393 -6.519 1.00 90.62 245 GLU A O 1
ATOM 1995 N N . LYS A 1 246 ? 19.064 0.126 -8.471 1.00 91.38 246 LYS A N 1
ATOM 1996 C CA . LYS A 1 246 ? 20.410 0.341 -7.905 1.00 91.38 246 LYS A CA 1
ATOM 1997 C C . LYS A 1 246 ? 20.579 1.781 -7.411 1.00 91.38 246 LYS A C 1
ATOM 1999 O O . LYS A 1 246 ? 21.099 2.001 -6.317 1.00 91.38 246 LYS A O 1
ATOM 2004 N N . ILE A 1 247 ? 20.082 2.755 -8.174 1.00 92.69 247 ILE A N 1
ATOM 2005 C CA . ILE A 1 247 ? 20.081 4.172 -7.784 1.00 92.69 247 ILE A CA 1
ATOM 2006 C C . ILE A 1 247 ? 19.202 4.404 -6.549 1.00 92.69 247 ILE A C 1
ATOM 2008 O O . ILE A 1 247 ? 19.608 5.128 -5.650 1.00 92.69 247 ILE A O 1
ATOM 2012 N N . TYR A 1 248 ? 18.045 3.746 -6.430 1.00 90.69 248 TYR A N 1
ATOM 2013 C CA . TYR A 1 248 ? 17.156 3.856 -5.266 1.00 90.69 248 TYR A CA 1
ATOM 2014 C C . TYR A 1 248 ? 17.829 3.365 -3.988 1.00 90.69 248 TYR A C 1
ATOM 2016 O O . TYR A 1 248 ? 17.658 3.969 -2.927 1.00 90.69 248 TYR A O 1
ATOM 2024 N N . GLN A 1 249 ? 18.616 2.290 -4.080 1.00 89.56 249 GLN A N 1
ATOM 2025 C CA . GLN A 1 249 ? 19.388 1.774 -2.952 1.00 89.56 249 GLN A CA 1
ATOM 2026 C C . GLN A 1 249 ? 20.454 2.780 -2.502 1.00 89.56 249 GLN A C 1
ATOM 2028 O O . GLN A 1 249 ? 20.550 3.079 -1.307 1.00 89.56 249 GLN A O 1
ATOM 2033 N N . GLU A 1 250 ? 21.207 3.354 -3.443 1.00 92.38 250 GLU A N 1
ATOM 2034 C CA . GLU A 1 250 ? 22.218 4.372 -3.138 1.00 92.38 250 GLU A CA 1
ATOM 2035 C C . GLU A 1 250 ? 21.598 5.690 -2.649 1.00 92.38 250 GLU A C 1
ATOM 2037 O O . GLU A 1 250 ? 22.109 6.289 -1.700 1.00 92.38 250 GLU A O 1
ATOM 2042 N N . ALA A 1 251 ? 20.450 6.092 -3.196 1.00 92.31 251 ALA A N 1
ATOM 2043 C CA . ALA A 1 251 ? 19.667 7.233 -2.738 1.00 92.31 251 ALA A CA 1
ATOM 2044 C C . ALA A 1 251 ? 19.160 7.045 -1.311 1.00 92.31 251 ALA A C 1
ATOM 2046 O O . ALA A 1 251 ? 19.374 7.916 -0.469 1.00 92.31 251 ALA A O 1
ATOM 2047 N N . CYS A 1 252 ? 18.565 5.890 -0.994 1.00 90.44 252 CYS A N 1
ATOM 2048 C CA . CYS A 1 252 ? 18.144 5.564 0.369 1.00 90.44 252 CYS A CA 1
ATOM 2049 C C . CYS A 1 252 ? 19.323 5.628 1.345 1.00 90.44 252 CYS A C 1
ATOM 2051 O O . CYS A 1 252 ? 19.191 6.167 2.446 1.00 90.44 252 CYS A O 1
ATOM 2053 N N . ARG A 1 253 ? 20.480 5.084 0.951 1.00 91.19 253 ARG A N 1
ATOM 2054 C CA . ARG A 1 253 ? 21.692 5.112 1.774 1.00 91.19 253 ARG A CA 1
ATOM 2055 C C . ARG A 1 253 ? 22.166 6.544 2.013 1.00 91.19 253 ARG A C 1
ATOM 2057 O O . ARG A 1 253 ? 22.428 6.895 3.161 1.00 91.19 253 ARG A O 1
ATOM 2064 N N . LEU A 1 254 ? 22.247 7.361 0.963 1.00 92.25 254 LEU A N 1
ATOM 2065 C CA . LEU A 1 254 ? 22.649 8.760 1.073 1.00 92.25 254 LEU A CA 1
ATOM 2066 C C . LEU A 1 254 ? 21.683 9.544 1.970 1.00 92.25 254 LEU A C 1
ATOM 2068 O O . LEU A 1 254 ? 22.128 10.201 2.907 1.00 92.25 254 LEU A O 1
ATOM 2072 N N . PHE A 1 255 ? 20.369 9.408 1.762 1.00 90.25 255 PHE A N 1
ATOM 2073 C CA . PHE A 1 255 ? 19.357 9.994 2.645 1.00 90.25 255 PHE A CA 1
ATOM 2074 C C . PHE A 1 255 ? 19.579 9.593 4.103 1.00 90.25 255 PHE A C 1
ATOM 2076 O O . PHE A 1 255 ? 19.578 10.447 4.985 1.00 90.25 255 PHE A O 1
ATOM 2083 N N . MET A 1 256 ? 19.792 8.303 4.376 1.00 90.06 256 MET A N 1
ATOM 2084 C CA . MET A 1 256 ? 20.047 7.830 5.735 1.00 90.06 256 MET A CA 1
ATOM 2085 C C . MET A 1 256 ? 21.289 8.481 6.351 1.00 90.06 256 MET A C 1
ATOM 2087 O O . MET A 1 256 ? 21.221 8.938 7.491 1.00 90.06 256 MET A O 1
ATOM 2091 N N . GLU A 1 257 ? 22.403 8.538 5.619 1.00 90.56 257 GLU A N 1
ATOM 2092 C CA . GLU A 1 257 ? 23.648 9.164 6.084 1.00 90.56 257 GLU A CA 1
ATOM 2093 C C . GLU A 1 257 ? 23.443 10.642 6.434 1.00 90.56 257 GLU A C 1
ATOM 2095 O O . GLU A 1 257 ? 23.905 11.090 7.484 1.00 90.56 257 GLU A O 1
ATOM 2100 N N . GLN A 1 258 ? 22.675 11.367 5.616 1.00 89.75 258 GLN A N 1
ATOM 2101 C CA . GLN A 1 258 ? 22.355 12.778 5.845 1.00 89.75 258 GLN A CA 1
ATOM 2102 C C . GLN A 1 258 ? 21.347 12.989 6.992 1.00 89.75 258 GLN A C 1
ATOM 2104 O O . GLN A 1 258 ? 21.414 13.992 7.701 1.00 89.75 258 GLN A O 1
ATOM 2109 N N . LEU A 1 259 ? 20.429 12.044 7.224 1.00 88.44 259 LEU A N 1
ATOM 2110 C CA . LEU A 1 259 ? 19.379 12.158 8.242 1.00 88.44 259 LEU A CA 1
ATOM 2111 C C . LEU A 1 259 ? 19.840 11.773 9.658 1.00 88.44 259 LEU A C 1
ATOM 2113 O O . LEU A 1 259 ? 19.315 12.316 10.629 1.00 88.44 259 LEU A O 1
ATOM 2117 N N . ILE A 1 260 ? 20.797 10.849 9.820 1.00 88.12 260 ILE A N 1
ATOM 2118 C CA . ILE A 1 260 ? 21.170 10.303 11.144 1.00 88.12 260 ILE A CA 1
ATOM 2119 C C . ILE A 1 260 ? 21.611 11.397 12.130 1.00 88.12 260 ILE A C 1
ATOM 2121 O O . ILE A 1 260 ? 21.175 11.386 13.286 1.00 88.12 260 ILE A O 1
ATOM 2125 N N . GLY A 1 261 ? 22.449 12.341 11.693 1.00 85.44 261 GLY A N 1
ATOM 2126 C CA . GLY A 1 261 ? 22.937 13.436 12.539 1.00 85.44 261 GLY A CA 1
ATOM 2127 C C . GLY A 1 261 ? 21.800 14.333 13.051 1.00 85.44 261 GLY A C 1
ATOM 2128 O O . GLY A 1 261 ? 21.581 14.392 14.266 1.00 85.44 261 GLY A O 1
ATOM 2129 N N . PRO A 1 262 ? 21.025 14.977 12.154 1.00 83.50 262 PRO A N 1
ATOM 2130 C CA . PRO A 1 262 ? 19.869 15.793 12.527 1.00 83.50 262 PRO A CA 1
ATOM 2131 C C . PRO A 1 262 ? 18.838 15.045 13.382 1.00 83.50 262 PRO A C 1
ATOM 2133 O O . PRO A 1 262 ? 18.370 15.569 14.395 1.00 83.50 262 PRO A O 1
ATOM 2136 N N . LEU A 1 263 ? 18.516 13.795 13.033 1.00 84.75 263 LEU A N 1
ATOM 2137 C CA . LEU A 1 263 ? 17.550 12.991 13.784 1.00 84.75 263 LEU A CA 1
ATOM 2138 C C . LEU A 1 263 ? 18.035 12.662 15.195 1.00 84.75 263 LEU A C 1
ATOM 2140 O O . LEU A 1 263 ? 17.228 12.661 16.120 1.00 84.75 263 LEU A O 1
ATOM 2144 N N . SER A 1 264 ? 19.334 12.427 15.390 1.00 84.06 264 SER A N 1
ATOM 2145 C CA . SER A 1 264 ? 19.896 12.189 16.726 1.00 84.06 264 SER A CA 1
ATOM 2146 C C . SER A 1 264 ? 19.640 13.367 17.670 1.00 84.06 264 SER A C 1
ATOM 2148 O O . SER A 1 264 ? 19.338 13.155 18.845 1.00 84.06 264 SER A O 1
ATOM 2150 N N . LEU A 1 265 ? 19.696 14.600 17.152 1.00 81.56 265 LEU A N 1
ATOM 2151 C CA . LEU A 1 265 ? 19.438 15.824 17.914 1.00 81.56 265 LEU A CA 1
ATOM 2152 C C . LEU A 1 265 ? 17.945 16.021 18.212 1.00 81.56 265 LEU A C 1
ATOM 2154 O O . LEU A 1 265 ? 17.582 16.295 19.356 1.00 81.56 265 LEU A O 1
ATOM 2158 N N . VAL A 1 266 ? 17.078 15.854 17.207 1.00 78.94 266 VAL A N 1
ATOM 2159 C CA . VAL A 1 266 ? 15.621 16.036 17.361 1.00 78.94 266 VAL A CA 1
ATOM 2160 C C . VAL A 1 266 ? 15.027 14.962 18.274 1.00 78.94 266 VAL A C 1
ATOM 2162 O O . VAL A 1 266 ? 14.283 15.260 19.209 1.00 78.94 266 VAL A O 1
ATOM 2165 N N . LEU A 1 267 ? 15.404 13.698 18.067 1.00 78.44 267 LEU A N 1
ATOM 2166 C CA . LEU A 1 267 ? 14.871 12.569 18.833 1.00 78.44 267 LEU A CA 1
ATOM 2167 C C . LEU A 1 267 ? 15.437 12.480 20.257 1.00 78.44 267 LEU A C 1
ATOM 2169 O O . LEU A 1 267 ? 14.870 11.770 21.085 1.00 78.44 267 LEU A O 1
ATOM 2173 N N . ALA A 1 268 ? 16.491 13.236 20.586 1.00 75.31 268 ALA A N 1
ATOM 2174 C CA . ALA A 1 268 ? 16.910 13.441 21.974 1.00 75.31 268 ALA A CA 1
ATOM 2175 C C . ALA A 1 268 ? 15.895 14.254 22.792 1.00 75.31 268 ALA A C 1
ATOM 2177 O O . ALA A 1 268 ? 15.919 14.207 24.023 1.00 75.31 268 ALA A O 1
ATOM 2178 N N . LYS A 1 269 ? 14.977 14.974 22.132 1.00 73.25 269 LYS A N 1
ATOM 2179 C CA . LYS A 1 269 ? 13.893 15.731 22.768 1.00 73.25 269 LYS A CA 1
ATOM 2180 C C . LYS A 1 269 ? 12.538 15.365 22.136 1.00 73.25 269 LYS A C 1
ATOM 2182 O O . LYS A 1 269 ? 11.945 16.206 21.462 1.00 73.25 269 LYS A O 1
ATOM 2187 N N . PRO A 1 270 ? 11.986 14.160 22.398 1.00 63.56 270 PRO A N 1
ATOM 2188 C CA . PRO A 1 270 ? 10.758 13.668 21.752 1.00 63.56 270 PRO A CA 1
ATOM 2189 C C . PRO A 1 270 ? 9.536 14.588 21.894 1.00 63.56 270 PRO A C 1
ATOM 2191 O O . PRO A 1 270 ? 8.650 14.572 21.046 1.00 63.56 270 PRO A O 1
ATOM 2194 N N . LEU A 1 271 ? 9.506 15.438 22.930 1.00 62.94 271 LEU A N 1
ATOM 2195 C CA . LEU A 1 271 ? 8.496 16.489 23.123 1.00 62.94 271 LEU A CA 1
ATOM 2196 C C . LEU A 1 271 ? 8.362 17.436 21.916 1.00 62.94 271 LEU A C 1
ATOM 2198 O O . LEU A 1 271 ? 7.286 17.988 21.712 1.00 62.94 271 LEU A O 1
ATOM 2202 N N . GLN A 1 272 ? 9.401 17.586 21.089 1.00 67.44 272 GLN A N 1
ATOM 2203 C CA . GLN A 1 272 ? 9.346 18.374 19.852 1.00 67.44 272 GLN A CA 1
ATOM 2204 C C . GLN A 1 272 ? 8.402 17.775 18.793 1.00 67.44 272 GLN A C 1
ATOM 2206 O O . GLN A 1 272 ? 7.934 18.497 17.920 1.00 67.44 272 GLN A O 1
ATOM 2211 N N . LEU A 1 273 ? 8.069 16.482 18.884 1.00 71.62 273 LEU A N 1
ATOM 2212 C CA . LEU A 1 273 ? 7.129 15.818 17.974 1.00 71.62 273 LEU A CA 1
ATOM 2213 C C . LEU A 1 273 ? 5.666 15.950 18.419 1.00 71.62 273 LEU A C 1
ATOM 2215 O O . LEU A 1 273 ? 4.765 15.582 17.664 1.00 71.62 273 LEU A O 1
ATOM 2219 N N . LYS A 1 274 ? 5.411 16.487 19.621 1.00 79.25 274 LYS A N 1
ATOM 2220 C CA . LYS A 1 274 ? 4.062 16.610 20.189 1.00 79.25 274 LYS A CA 1
ATOM 2221 C C . LYS A 1 274 ? 3.152 17.478 19.319 1.00 79.25 274 LYS A C 1
ATOM 2223 O O . LYS A 1 274 ? 2.051 17.050 18.995 1.00 79.25 274 LYS A O 1
ATOM 2228 N N . THR A 1 275 ? 3.635 18.637 18.873 1.00 83.31 275 THR A N 1
ATOM 2229 C CA . THR A 1 275 ? 2.866 19.552 18.013 1.00 83.31 275 THR A CA 1
ATOM 2230 C C . THR A 1 275 ? 2.531 18.915 16.661 1.00 83.31 275 THR A C 1
ATOM 2232 O O . THR A 1 275 ? 1.416 19.053 16.161 1.00 83.31 275 THR A O 1
ATOM 2235 N N . SER A 1 276 ? 3.462 18.151 16.080 1.00 85.06 276 SER A N 1
ATOM 2236 C CA . SER A 1 276 ? 3.203 17.395 14.848 1.00 85.06 276 SER A CA 1
ATOM 2237 C C . SER A 1 276 ? 2.151 16.312 15.059 1.00 85.06 276 SER A C 1
ATOM 2239 O O . SER A 1 276 ? 1.280 16.135 14.211 1.00 85.06 276 SER A O 1
ATOM 2241 N N . LEU A 1 277 ? 2.207 15.605 16.192 1.00 85.44 277 LEU A N 1
ATOM 2242 C CA . LEU A 1 277 ? 1.220 14.592 16.550 1.00 85.44 277 LEU A CA 1
ATOM 2243 C C . LEU A 1 277 ? -0.172 15.204 16.726 1.00 85.44 277 LEU A C 1
ATOM 2245 O O . LEU A 1 277 ? -1.129 14.691 16.156 1.00 85.44 277 LEU A O 1
ATOM 2249 N N . GLU A 1 278 ? -0.278 16.315 17.454 1.00 86.75 278 GLU A N 1
ATOM 2250 C CA . GLU A 1 278 ? -1.520 17.083 17.607 1.00 86.75 278 GLU A CA 1
ATOM 2251 C C . GLU A 1 278 ? -2.090 17.478 16.241 1.00 86.75 278 GLU A C 1
ATOM 2253 O O . GLU A 1 278 ? -3.235 17.154 15.931 1.00 86.75 278 GLU A O 1
ATOM 2258 N N . SER A 1 279 ? -1.255 18.025 15.354 1.00 88.75 279 SER A N 1
ATOM 2259 C CA . SER A 1 279 ? -1.674 18.384 13.996 1.00 88.75 279 SER A CA 1
ATOM 2260 C C . SER A 1 279 ? -2.113 17.184 13.138 1.00 88.75 279 SER A C 1
ATOM 2262 O O . SER A 1 279 ? -2.963 17.333 12.257 1.00 88.75 279 SER A O 1
ATOM 2264 N N . ILE A 1 280 ? -1.546 15.987 13.345 1.00 88.19 280 ILE A N 1
ATOM 2265 C CA . ILE A 1 280 ? -2.022 14.756 12.687 1.00 88.19 280 ILE A CA 1
ATOM 2266 C C . ILE A 1 280 ? -3.390 14.362 13.250 1.00 88.19 280 ILE A C 1
ATOM 2268 O O . ILE A 1 280 ? -4.288 14.040 12.476 1.00 88.19 280 ILE A O 1
ATOM 2272 N N . PHE A 1 281 ? -3.564 14.412 14.574 1.00 89.25 281 PHE A N 1
ATOM 2273 C CA . PHE A 1 281 ? -4.809 14.067 15.269 1.00 89.25 281 PHE A CA 1
ATOM 2274 C C . PHE A 1 281 ? -5.968 15.016 14.959 1.00 89.25 281 PHE A C 1
ATOM 2276 O O . PHE A 1 281 ? -7.110 14.561 14.923 1.00 89.25 281 PHE A O 1
ATOM 2283 N N . GLU A 1 282 ? -5.686 16.272 14.630 1.00 88.75 282 GLU A N 1
ATOM 2284 C CA . GLU A 1 282 ? -6.681 17.274 14.224 1.00 88.75 282 GLU A CA 1
ATOM 2285 C C . GLU A 1 282 ? -6.969 17.293 12.716 1.00 88.75 282 GLU A C 1
ATOM 2287 O O . GLU A 1 282 ? -7.973 17.852 12.279 1.00 88.75 282 GLU A O 1
ATOM 2292 N N . SER A 1 283 ? -6.111 16.676 11.898 1.00 87.88 283 SER A N 1
ATOM 2293 C CA . SER A 1 283 ? -6.253 16.680 10.438 1.00 87.88 283 SER A CA 1
ATOM 2294 C C . SER A 1 283 ? -7.578 16.055 9.990 1.00 87.88 283 SER A C 1
ATOM 2296 O O . SER A 1 283 ? -8.085 15.131 10.615 1.00 87.88 283 SER A O 1
ATOM 2298 N N . VAL A 1 284 ? -8.133 16.486 8.861 1.00 86.69 284 VAL A N 1
ATOM 2299 C CA . VAL A 1 284 ? -9.296 15.828 8.224 1.00 86.69 284 VAL A CA 1
ATOM 2300 C C . VAL A 1 284 ? -8.918 15.093 6.938 1.00 86.69 284 VAL A C 1
ATOM 2302 O O . VAL A 1 284 ? -9.778 14.523 6.274 1.00 86.69 284 VAL A O 1
ATOM 2305 N N . LYS A 1 285 ? -7.626 15.088 6.579 1.00 87.06 285 LYS A N 1
ATOM 2306 C CA . LYS A 1 285 ? -7.131 14.385 5.392 1.00 87.06 285 LYS A CA 1
ATOM 2307 C C . LYS A 1 285 ? -7.339 12.879 5.546 1.00 87.06 285 LYS A C 1
ATOM 2309 O O . LYS A 1 285 ? -7.004 12.318 6.591 1.00 87.06 285 LYS A O 1
ATOM 2314 N N . GLU A 1 286 ? -7.834 12.233 4.492 1.00 83.62 286 GLU A N 1
ATOM 2315 C CA . GLU A 1 286 ? -8.148 10.795 4.469 1.00 83.62 286 GLU A CA 1
ATOM 2316 C C . GLU A 1 286 ? -6.941 9.938 4.889 1.00 83.62 286 GLU A C 1
ATOM 2318 O O . GLU A 1 286 ? -7.076 9.058 5.735 1.00 83.62 286 GLU A O 1
ATOM 2323 N N . GLU A 1 287 ? -5.741 10.271 4.406 1.00 81.94 287 GLU A N 1
ATOM 2324 C CA . GLU A 1 287 ? -4.487 9.596 4.773 1.00 81.94 287 GLU A CA 1
ATOM 2325 C C . GLU A 1 287 ? -4.167 9.689 6.269 1.00 81.94 287 GLU A C 1
ATOM 2327 O O . GLU A 1 287 ? -3.763 8.704 6.890 1.00 81.94 287 GLU A O 1
ATOM 2332 N N . ASP A 1 288 ? -4.364 10.865 6.873 1.00 86.88 288 ASP A N 1
ATOM 2333 C CA . ASP A 1 288 ? -4.145 11.051 8.304 1.00 86.88 288 ASP A CA 1
ATOM 2334 C C . ASP A 1 288 ? -5.214 10.298 9.101 1.00 86.88 288 ASP A C 1
ATOM 2336 O O . ASP A 1 288 ? -4.894 9.697 10.122 1.00 86.88 288 ASP A O 1
ATOM 2340 N N . VAL A 1 289 ? -6.483 10.289 8.661 1.00 86.88 289 VAL A N 1
ATOM 2341 C CA . VAL A 1 289 ? -7.561 9.513 9.316 1.00 86.88 289 VAL A CA 1
ATOM 2342 C C . VAL A 1 289 ? -7.220 8.025 9.295 1.00 86.88 289 VAL A C 1
ATOM 2344 O O . VAL A 1 289 ? -7.172 7.396 10.351 1.00 86.88 289 VAL A O 1
ATOM 2347 N N . ALA A 1 290 ? -6.903 7.485 8.119 1.00 83.56 290 ALA A N 1
ATOM 2348 C CA . ALA A 1 290 ? -6.560 6.080 7.944 1.00 83.56 290 ALA A CA 1
ATOM 2349 C C . ALA A 1 290 ? -5.331 5.682 8.775 1.00 83.56 290 ALA A C 1
ATOM 2351 O O . ALA A 1 290 ? -5.327 4.631 9.418 1.00 83.56 290 ALA A O 1
ATOM 2352 N N . TRP A 1 291 ? -4.303 6.536 8.815 1.00 87.31 291 TRP A N 1
ATOM 2353 C CA . TRP A 1 291 ? -3.114 6.299 9.631 1.00 87.31 291 TRP A CA 1
ATOM 2354 C C . TRP A 1 291 ? -3.438 6.259 11.132 1.00 87.31 291 TRP A C 1
ATOM 2356 O O . TRP A 1 291 ? -2.994 5.341 11.819 1.00 87.31 291 TRP A O 1
ATOM 2366 N N . ARG A 1 292 ? -4.251 7.200 11.638 1.00 90.12 292 ARG A N 1
ATOM 2367 C CA . ARG A 1 292 ? -4.679 7.253 13.052 1.00 90.12 292 ARG A CA 1
ATOM 2368 C C . ARG A 1 292 ? -5.478 6.025 13.463 1.00 90.12 292 ARG A C 1
ATOM 2370 O O . ARG A 1 292 ? -5.217 5.455 14.519 1.00 90.12 292 ARG A O 1
ATOM 2377 N N . GLU A 1 293 ? -6.437 5.612 12.637 1.00 87.12 293 GLU A N 1
ATOM 2378 C CA . GLU A 1 293 ? -7.265 4.436 12.915 1.00 87.12 293 GLU A CA 1
ATOM 2379 C C . GLU A 1 293 ? -6.443 3.148 12.910 1.00 87.12 293 GLU A C 1
ATOM 2381 O O . GLU A 1 293 ? -6.611 2.309 13.795 1.00 87.12 293 GLU A O 1
ATOM 2386 N N . LYS A 1 294 ? -5.519 3.010 11.954 1.00 83.88 294 LYS A N 1
ATOM 2387 C CA . LYS A 1 294 ? -4.596 1.876 11.919 1.00 83.88 294 LYS A CA 1
ATOM 2388 C C . LYS A 1 294 ? -3.691 1.863 13.149 1.00 83.88 294 LYS A C 1
ATOM 2390 O O . LYS A 1 294 ? -3.538 0.827 13.786 1.00 83.88 294 LYS A O 1
ATOM 2395 N N . LEU A 1 295 ? -3.138 3.015 13.524 1.00 87.06 295 LEU A N 1
ATOM 2396 C CA . LEU A 1 295 ? -2.287 3.112 14.704 1.00 87.06 295 LEU A CA 1
ATOM 2397 C C . LEU A 1 295 ? -3.055 2.774 15.989 1.00 87.06 295 LEU A C 1
ATOM 2399 O O . LEU A 1 295 ? -2.516 2.091 16.852 1.00 87.06 295 LEU A O 1
ATOM 2403 N N . PHE A 1 296 ? -4.313 3.207 16.107 1.00 88.50 296 PHE A N 1
ATOM 2404 C CA . PHE A 1 296 ? -5.194 2.841 17.218 1.00 88.50 296 PHE A CA 1
ATOM 2405 C C . PHE A 1 296 ? -5.368 1.320 17.322 1.00 88.50 296 PHE A C 1
ATOM 2407 O O . PHE A 1 296 ? -5.216 0.744 18.401 1.00 88.50 296 PHE A O 1
ATOM 2414 N N . GLN A 1 297 ? -5.646 0.665 16.193 1.00 82.88 297 GLN A N 1
ATOM 2415 C CA . GLN A 1 297 ? -5.787 -0.790 16.112 1.00 82.88 297 GLN A CA 1
ATOM 2416 C C . GLN A 1 297 ? -4.504 -1.510 16.537 1.00 82.88 297 GLN A C 1
ATOM 2418 O O . GLN A 1 297 ? -4.558 -2.429 17.357 1.00 82.88 297 GLN A O 1
ATOM 2423 N N . ASP A 1 298 ? -3.356 -1.060 16.031 1.00 80.94 298 ASP A N 1
ATOM 2424 C CA . ASP A 1 298 ? -2.050 -1.644 16.338 1.00 80.94 298 ASP A CA 1
ATOM 2425 C C . ASP A 1 298 ? -1.659 -1.431 17.813 1.00 80.94 298 ASP A C 1
ATOM 2427 O O . ASP A 1 298 ? -1.137 -2.344 18.457 1.00 80.94 298 ASP A O 1
ATOM 2431 N N . PHE A 1 299 ? -1.946 -0.251 18.376 1.00 85.38 299 PHE A N 1
ATOM 2432 C CA . PHE A 1 299 ? -1.604 0.112 19.754 1.00 85.38 299 PHE A CA 1
ATOM 2433 C C . PHE A 1 299 ? -2.387 -0.708 20.786 1.00 85.38 299 PHE A C 1
ATOM 2435 O O . PHE A 1 299 ? -1.793 -1.295 21.695 1.00 85.38 299 PHE A O 1
ATOM 2442 N N . TYR A 1 300 ? -3.711 -0.799 20.625 1.00 82.88 300 TYR A N 1
ATOM 2443 C CA . TYR A 1 300 ? -4.575 -1.566 21.530 1.00 82.88 300 TYR A CA 1
ATOM 2444 C C . TYR A 1 300 ? -4.706 -3.046 21.148 1.00 82.88 300 TYR A C 1
ATOM 2446 O O . TYR A 1 300 ? -5.357 -3.805 21.863 1.00 82.88 300 TYR A O 1
ATOM 2454 N N . VAL A 1 301 ? -4.084 -3.478 20.044 1.00 76.44 301 VAL A N 1
ATOM 2455 C CA . VAL A 1 301 ? -4.183 -4.845 19.505 1.00 76.44 301 VAL A CA 1
ATOM 2456 C C . VAL A 1 301 ? -5.650 -5.242 19.291 1.00 76.44 301 VAL A C 1
ATOM 2458 O O . VAL A 1 301 ? -6.134 -6.269 19.768 1.00 76.44 301 VAL A O 1
ATOM 2461 N N . THR A 1 302 ? -6.382 -4.389 18.577 1.00 68.69 302 THR A N 1
ATOM 2462 C CA . THR A 1 302 ? -7.809 -4.558 18.285 1.00 68.69 302 THR A CA 1
ATOM 2463 C C . THR A 1 302 ? -8.084 -4.449 16.792 1.00 68.69 302 THR A C 1
ATOM 2465 O O . THR A 1 302 ? -7.372 -3.780 16.054 1.00 68.69 302 THR A O 1
ATOM 2468 N N . LEU A 1 303 ? -9.149 -5.107 16.339 1.00 64.25 303 LEU A N 1
ATOM 2469 C CA . LEU A 1 303 ? -9.624 -5.031 14.954 1.00 64.25 303 LEU A CA 1
ATOM 2470 C C . LEU A 1 303 ? -10.708 -3.962 14.766 1.00 64.25 303 LEU A C 1
ATOM 2472 O O . LEU A 1 303 ? -11.148 -3.713 13.644 1.00 64.25 303 LEU A O 1
ATOM 2476 N N . ALA A 1 304 ? -11.181 -3.360 15.858 1.00 67.62 304 ALA A N 1
ATOM 2477 C CA . ALA A 1 304 ? -12.197 -2.321 15.822 1.00 67.62 304 ALA A CA 1
ATOM 2478 C C . ALA A 1 304 ? -11.539 -0.942 15.696 1.00 67.62 304 ALA A C 1
ATOM 2480 O O . ALA A 1 304 ? -10.632 -0.613 16.453 1.00 67.62 304 ALA A O 1
ATOM 2481 N N . ASN A 1 305 ? -12.010 -0.125 14.753 1.00 77.81 305 ASN A N 1
ATOM 2482 C CA . ASN A 1 305 ? -11.761 1.317 14.788 1.00 77.81 305 ASN A CA 1
ATOM 2483 C C . ASN A 1 305 ? -12.777 2.003 15.737 1.00 77.81 305 ASN A C 1
ATOM 2485 O O . ASN A 1 305 ? -13.747 1.359 16.153 1.00 77.81 305 ASN A O 1
ATOM 2489 N N . PRO A 1 306 ? -12.606 3.289 16.093 1.00 83.44 306 PRO A N 1
ATOM 2490 C CA . PRO A 1 306 ? -13.495 3.979 17.035 1.00 83.44 306 PRO A CA 1
ATOM 2491 C C . PRO A 1 306 ? -14.982 3.892 16.681 1.00 83.44 306 PRO A C 1
ATOM 2493 O O . PRO A 1 306 ? -15.807 3.585 17.540 1.00 83.44 306 PRO A O 1
ATOM 2496 N N . ALA A 1 307 ? -15.318 4.068 15.400 1.00 77.94 307 ALA A N 1
ATOM 2497 C CA . ALA A 1 307 ? -16.694 3.967 14.925 1.00 77.94 307 ALA A CA 1
ATOM 2498 C C . ALA A 1 307 ? -17.271 2.555 15.127 1.00 77.94 307 ALA A C 1
ATOM 2500 O O . ALA A 1 307 ? -18.416 2.402 15.550 1.00 77.94 307 ALA A O 1
ATOM 2501 N N . MET A 1 308 ? -16.475 1.509 14.884 1.00 74.00 308 MET A N 1
ATOM 2502 C CA . MET A 1 308 ? -16.873 0.131 15.174 1.00 74.00 308 MET A CA 1
ATOM 2503 C C . MET A 1 308 ? -17.069 -0.104 16.672 1.00 74.00 308 MET A C 1
ATOM 2505 O O . MET A 1 308 ? -18.026 -0.782 17.038 1.00 74.00 308 MET A O 1
ATOM 2509 N N . VAL A 1 309 ? -16.213 0.459 17.532 1.00 79.00 309 VAL A N 1
ATOM 2510 C CA . VAL A 1 309 ? -16.380 0.380 18.993 1.00 79.00 309 VAL A CA 1
ATOM 2511 C C . VAL A 1 309 ? -17.698 1.038 19.410 1.00 79.00 309 VAL A C 1
ATOM 2513 O O . VAL A 1 309 ? -18.469 0.435 20.157 1.00 79.00 309 VAL A O 1
ATOM 2516 N N . PHE A 1 310 ? -18.011 2.222 18.875 1.00 83.19 310 PHE A N 1
ATOM 2517 C CA . PHE A 1 310 ? -19.280 2.906 19.131 1.00 83.19 310 PHE A CA 1
ATOM 2518 C C . PHE A 1 310 ? -20.491 2.063 18.710 1.00 83.19 310 PHE A C 1
ATOM 2520 O O . PHE A 1 310 ? -21.404 1.848 19.503 1.00 83.19 310 PHE A O 1
ATOM 2527 N N . GLU A 1 311 ? -20.494 1.510 17.497 1.00 70.50 311 GLU A N 1
ATOM 2528 C CA . GLU A 1 311 ? -21.593 0.656 17.022 1.00 70.50 311 GLU A CA 1
ATOM 2529 C C . GLU A 1 311 ? -21.698 -0.664 17.817 1.00 70.50 311 GLU A C 1
ATOM 2531 O O . GLU A 1 311 ? -22.791 -1.188 18.084 1.00 70.50 311 GLU A O 1
ATOM 2536 N N . GLN A 1 312 ? -20.567 -1.195 18.290 1.00 70.31 312 GLN A N 1
ATOM 2537 C CA . GLN A 1 312 ? -20.543 -2.332 19.209 1.00 70.31 312 GLN A CA 1
ATOM 2538 C C . GLN A 1 312 ? -21.134 -1.987 20.581 1.00 70.31 312 GLN A C 1
ATOM 2540 O O . GLN A 1 312 ? -21.846 -2.824 21.139 1.00 70.31 312 GLN A O 1
ATOM 2545 N N . LEU A 1 313 ? -20.937 -0.769 21.079 1.00 74.75 313 LEU A N 1
ATOM 2546 C CA . LEU A 1 313 ? -21.565 -0.272 22.306 1.00 74.75 313 LEU A CA 1
ATOM 2547 C C . LEU A 1 313 ? -23.061 0.028 22.110 1.00 74.75 313 LEU A C 1
ATOM 2549 O O . LEU A 1 313 ? -23.876 -0.293 22.968 1.00 74.75 313 LEU A O 1
ATOM 2553 N N . LYS A 1 314 ? -23.447 0.562 20.948 1.00 74.31 314 LYS A N 1
ATOM 2554 C CA . LYS A 1 314 ? -24.824 0.962 20.618 1.00 74.31 314 LYS A CA 1
ATOM 2555 C C . LYS A 1 314 ? -25.761 -0.210 20.314 1.00 74.31 314 LYS A C 1
ATOM 2557 O O . LYS A 1 314 ? -26.939 -0.176 20.670 1.00 74.31 314 LYS A O 1
ATOM 2562 N N . GLY A 1 315 ? -25.277 -1.225 19.595 1.00 58.00 315 GLY A N 1
ATOM 2563 C CA . GLY A 1 315 ? -26.136 -2.320 19.126 1.00 58.00 315 GLY A CA 1
ATOM 2564 C C . GLY A 1 315 ? -26.591 -3.269 20.246 1.00 58.00 315 GLY A C 1
ATOM 2565 O O . GLY A 1 315 ? -25.880 -3.452 21.227 1.00 58.00 315 GLY A O 1
ATOM 2566 N N . LEU A 1 316 ? -27.735 -3.921 20.030 1.00 54.81 316 LEU A N 1
ATOM 2567 C CA . LEU A 1 316 ? -28.546 -4.696 20.977 1.00 54.81 316 LEU A CA 1
ATOM 2568 C C . LEU A 1 316 ? -28.080 -6.137 21.272 1.00 54.81 316 LEU A C 1
ATOM 2570 O O . LEU A 1 316 ? -28.207 -6.993 20.403 1.00 54.81 316 LEU A O 1
ATOM 2574 N N . PRO A 1 317 ? -27.656 -6.435 22.513 1.00 49.88 317 PRO A N 1
ATOM 2575 C CA . PRO A 1 317 ? -27.776 -7.785 23.078 1.00 49.88 317 PRO A CA 1
ATOM 2576 C C . PRO A 1 317 ? -28.760 -7.874 24.2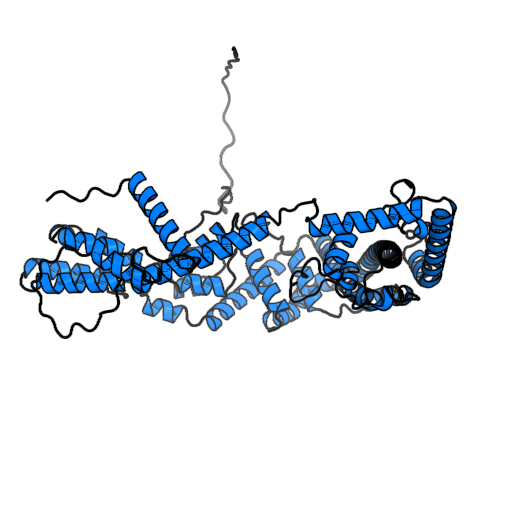61 1.00 49.88 317 PRO A C 1
ATOM 2578 O O . PRO A 1 317 ? -29.083 -8.967 24.711 1.00 49.88 317 PRO A O 1
ATOM 2581 N N . GLU A 1 318 ? -29.281 -6.756 24.771 1.00 53.16 318 GLU A N 1
ATOM 2582 C CA . GLU A 1 318 ? -30.064 -6.759 26.018 1.00 53.16 318 GLU A CA 1
ATOM 2583 C C . GLU A 1 318 ? -31.517 -7.186 25.868 1.00 53.16 318 GLU A C 1
ATOM 2585 O O . GLU A 1 318 ? -32.030 -7.814 26.784 1.00 53.16 318 GLU A O 1
ATOM 2590 N N . ASP A 1 319 ? -32.187 -6.899 24.749 1.00 51.78 319 ASP A N 1
ATOM 2591 C CA . ASP A 1 319 ? -33.594 -7.290 24.605 1.00 51.78 319 ASP A CA 1
ATOM 2592 C C . ASP A 1 319 ? -33.732 -8.820 24.540 1.00 51.78 319 ASP A C 1
ATOM 2594 O O . ASP A 1 319 ? -34.556 -9.383 25.253 1.00 51.78 319 ASP A O 1
ATOM 2598 N N . GLU A 1 320 ? -32.874 -9.515 23.782 1.00 53.75 320 GLU A N 1
ATOM 2599 C CA . GLU A 1 320 ? -32.888 -10.984 23.716 1.00 53.75 320 GLU A CA 1
ATOM 2600 C C . GLU A 1 320 ? -32.457 -11.632 25.037 1.00 53.75 320 GLU A C 1
ATOM 2602 O O . GLU A 1 320 ? -33.064 -12.609 25.475 1.00 53.75 320 GLU A O 1
ATOM 2607 N N . ILE A 1 321 ? -31.417 -11.102 25.693 1.00 53.62 321 ILE A N 1
ATOM 2608 C CA . ILE A 1 321 ? -30.942 -11.628 26.981 1.00 53.62 321 ILE A CA 1
ATOM 2609 C C . ILE A 1 321 ? -31.992 -11.385 28.075 1.00 53.62 321 ILE A C 1
ATOM 2611 O O . ILE A 1 321 ? -32.272 -12.301 28.846 1.00 53.62 321 ILE A O 1
ATOM 2615 N N . ARG A 1 322 ? -32.636 -10.210 28.107 1.00 61.84 322 ARG A N 1
ATOM 2616 C CA . ARG A 1 322 ? -33.731 -9.881 29.035 1.00 61.84 322 ARG A CA 1
ATOM 2617 C C . ARG A 1 322 ? -34.942 -10.771 28.800 1.00 61.84 322 ARG A C 1
ATOM 2619 O O . ARG A 1 322 ? -35.433 -11.376 29.746 1.00 61.84 322 ARG A O 1
ATOM 2626 N N . ILE A 1 323 ? -35.389 -10.905 27.551 1.00 64.50 323 ILE A N 1
ATOM 2627 C CA . ILE A 1 323 ? -36.522 -11.767 27.198 1.00 64.50 323 ILE A CA 1
ATOM 2628 C C . ILE A 1 323 ? -36.224 -13.220 27.591 1.00 64.50 323 ILE A C 1
ATOM 2630 O O . ILE A 1 323 ? -37.055 -13.871 28.222 1.00 64.50 323 ILE A O 1
ATOM 2634 N N . ARG A 1 324 ? -35.021 -13.731 27.299 1.00 61.00 324 ARG A N 1
ATOM 2635 C CA . ARG A 1 324 ? -34.614 -15.089 27.698 1.00 61.00 324 ARG A CA 1
ATOM 2636 C C . ARG A 1 324 ? -34.474 -15.245 29.217 1.00 61.00 324 ARG A C 1
ATOM 2638 O O . ARG A 1 324 ? -34.808 -16.310 29.730 1.00 61.00 324 ARG A O 1
ATOM 2645 N N . SER A 1 325 ? -34.034 -14.213 29.938 1.00 59.62 325 SER A N 1
ATOM 2646 C CA . SER A 1 325 ? -33.974 -14.209 31.406 1.00 59.62 325 SER A CA 1
ATOM 2647 C C . SER A 1 325 ? -35.370 -14.230 32.025 1.00 59.62 325 SER A C 1
ATOM 2649 O O . SER A 1 325 ? -35.641 -15.076 32.870 1.00 59.62 325 SER A O 1
ATOM 2651 N N . ALA A 1 326 ? -36.293 -13.397 31.540 1.00 66.38 326 ALA A N 1
ATOM 2652 C CA . ALA A 1 326 ? -37.683 -13.401 31.988 1.00 66.38 326 ALA A CA 1
ATOM 2653 C C . ALA A 1 326 ? -38.356 -14.756 31.703 1.00 66.38 326 ALA A C 1
ATOM 2655 O O . ALA A 1 326 ? -39.058 -15.301 32.553 1.00 66.38 326 ALA A O 1
ATOM 2656 N N . LEU A 1 327 ? -38.079 -15.365 30.543 1.00 69.69 327 LEU A N 1
ATOM 2657 C CA . LEU A 1 327 ? -38.541 -16.722 30.230 1.00 69.69 327 LEU A CA 1
ATOM 2658 C C . LEU A 1 327 ? -37.970 -17.782 31.185 1.00 69.69 327 LEU A C 1
ATOM 2660 O O . LEU A 1 327 ? -38.596 -18.813 31.409 1.00 69.69 327 LEU A O 1
ATOM 2664 N N . ARG A 1 328 ? -36.782 -17.560 31.748 1.00 65.25 328 ARG A N 1
ATOM 2665 C CA . ARG A 1 328 ? -36.151 -18.485 32.693 1.00 65.25 328 ARG A CA 1
ATOM 2666 C C . ARG A 1 328 ? -36.601 -18.258 34.136 1.00 65.25 328 ARG A C 1
ATOM 2668 O O . ARG A 1 328 ? -36.672 -19.224 34.882 1.00 65.25 328 ARG A O 1
ATOM 2675 N N . ASN A 1 329 ? -36.895 -17.023 34.526 1.00 59.25 329 ASN A N 1
ATOM 2676 C CA . ASN A 1 329 ? -37.248 -16.668 35.903 1.00 59.25 329 ASN A CA 1
ATOM 2677 C C . ASN A 1 329 ? -38.732 -16.913 36.214 1.00 59.25 329 ASN A C 1
ATOM 2679 O O . ASN A 1 329 ? -39.094 -17.122 37.367 1.00 59.25 329 ASN A O 1
ATOM 2683 N N . HIS A 1 330 ? -39.584 -16.959 35.186 1.00 73.44 330 HIS A N 1
ATOM 2684 C CA . HIS A 1 330 ? -41.035 -17.142 35.317 1.00 73.44 330 HIS A CA 1
ATOM 2685 C C . HIS A 1 330 ? -41.500 -18.519 34.825 1.00 73.44 330 HIS A C 1
ATOM 2687 O O . HIS A 1 330 ? -42.504 -18.635 34.120 1.00 73.44 330 HIS A O 1
ATOM 2693 N N . VAL A 1 331 ? -40.770 -19.586 35.170 1.00 73.75 331 VAL A N 1
ATOM 2694 C CA . VAL A 1 331 ? -41.082 -20.957 34.709 1.00 73.75 331 VAL A CA 1
ATOM 2695 C C . VAL A 1 331 ? -42.481 -21.399 35.137 1.00 73.75 331 VAL A C 1
ATOM 2697 O O . VAL A 1 331 ? -43.180 -22.024 34.343 1.00 73.75 331 VAL A O 1
ATOM 2700 N N . ASP A 1 332 ? -42.910 -21.029 36.345 1.00 73.12 332 ASP A N 1
ATOM 2701 C CA . ASP A 1 332 ? -44.221 -21.402 36.891 1.00 73.12 332 ASP A CA 1
ATOM 2702 C C . ASP A 1 332 ? -45.370 -20.757 36.109 1.00 73.12 332 ASP A C 1
ATOM 2704 O O . ASP A 1 332 ? -46.364 -21.410 35.790 1.00 73.12 332 ASP A O 1
ATOM 2708 N N . PHE A 1 333 ? -45.199 -19.494 35.710 1.00 80.81 333 PHE A N 1
ATOM 2709 C CA . PHE A 1 333 ? -46.121 -18.820 34.800 1.00 80.81 333 PHE A CA 1
ATOM 2710 C C . PHE A 1 333 ? -46.128 -19.491 33.420 1.00 80.81 333 PHE A C 1
ATOM 2712 O O . PHE A 1 333 ? -47.181 -19.787 32.865 1.00 80.81 333 PHE A O 1
ATOM 2719 N N . LEU A 1 334 ? -44.956 -19.798 32.861 1.00 80.44 334 LEU A N 1
ATOM 2720 C CA . LEU A 1 334 ? -44.876 -20.466 31.560 1.00 80.44 334 LEU A CA 1
ATOM 2721 C C . LEU A 1 334 ? -45.450 -21.888 31.580 1.00 80.44 334 LEU A C 1
ATOM 2723 O O . LEU A 1 334 ? -45.898 -22.377 30.543 1.00 80.44 334 LEU A O 1
ATOM 2727 N N . ALA A 1 335 ? -45.422 -22.564 32.728 1.00 79.19 335 ALA A N 1
ATOM 2728 C CA . ALA A 1 335 ? -46.025 -23.875 32.921 1.00 79.19 335 ALA A CA 1
ATOM 2729 C C . ALA A 1 335 ? -47.558 -23.811 33.003 1.00 79.19 335 ALA A C 1
ATOM 2731 O O . ALA A 1 335 ? -48.208 -24.785 32.624 1.00 79.19 335 ALA A O 1
ATOM 2732 N N . SER A 1 336 ? -48.134 -22.683 33.440 1.00 80.12 336 SER A N 1
ATOM 2733 C CA . SER A 1 336 ? -49.590 -22.489 33.482 1.00 80.12 336 SER A CA 1
ATOM 2734 C C . SER A 1 336 ? -50.198 -22.107 32.127 1.00 80.12 336 SER A C 1
ATOM 2736 O O . SER A 1 336 ? -51.409 -22.235 31.936 1.00 80.12 336 SER A O 1
ATOM 2738 N N . LEU A 1 337 ? -49.374 -21.686 31.161 1.00 81.50 337 LEU A N 1
ATOM 2739 C CA . LEU A 1 337 ? -49.820 -21.369 29.807 1.00 81.50 337 LEU A CA 1
ATOM 2740 C C . LEU A 1 337 ? -50.074 -22.624 28.950 1.00 81.50 337 LEU A C 1
ATOM 2742 O O . LEU A 1 337 ? -49.319 -23.600 29.013 1.00 81.50 337 LEU A O 1
ATOM 2746 N N . PRO A 1 338 ? -51.057 -22.577 28.031 1.00 83.44 338 PRO A N 1
ATOM 2747 C CA . PRO A 1 338 ? -51.174 -23.542 26.948 1.00 83.44 338 PRO A CA 1
ATOM 2748 C C . PRO A 1 338 ? -49.858 -23.696 26.174 1.00 83.44 338 PRO A C 1
ATOM 2750 O O . PRO A 1 338 ? -49.213 -22.711 25.806 1.00 83.44 338 PRO A O 1
ATOM 2753 N N . VAL A 1 339 ? -49.508 -24.939 25.826 1.00 75.62 339 VAL A N 1
ATOM 2754 C CA . VAL A 1 339 ? -48.261 -25.298 25.115 1.00 75.62 339 VAL A CA 1
ATOM 2755 C C . VAL A 1 339 ? -48.016 -24.431 23.873 1.00 75.62 339 VAL A C 1
ATOM 2757 O O . VAL A 1 339 ? -46.882 -24.055 23.586 1.00 75.62 339 VAL A O 1
ATOM 2760 N N . LYS A 1 340 ? -49.083 -24.063 23.153 1.00 78.25 340 LYS A N 1
ATOM 2761 C CA . LYS A 1 340 ? -49.013 -23.196 21.970 1.00 78.25 340 LYS A CA 1
ATOM 2762 C C . LYS A 1 340 ? -48.492 -21.790 22.298 1.00 78.25 340 LYS A C 1
ATOM 2764 O O . LYS A 1 340 ? -47.626 -21.296 21.587 1.00 78.25 340 LYS A O 1
ATOM 2769 N N . GLN A 1 341 ? -48.985 -21.176 23.371 1.00 79.81 341 GLN A N 1
ATOM 2770 C CA . GLN A 1 341 ? -48.593 -19.829 23.803 1.00 79.81 341 GLN A CA 1
ATOM 2771 C C . GLN A 1 341 ? -47.178 -19.821 24.394 1.00 79.81 341 GLN A C 1
ATOM 2773 O O . GLN A 1 341 ? -46.372 -18.954 24.067 1.00 79.81 341 GLN A O 1
ATOM 2778 N N . ARG A 1 342 ? -46.830 -20.849 25.181 1.00 77.81 342 ARG A N 1
ATOM 2779 C CA . ARG A 1 342 ? -45.465 -21.044 25.693 1.00 77.81 342 ARG A CA 1
ATOM 2780 C C . ARG A 1 342 ? -44.439 -21.162 24.562 1.00 77.81 342 ARG A C 1
ATOM 2782 O O . ARG A 1 342 ? -43.420 -20.476 24.581 1.00 77.81 342 ARG A O 1
ATOM 2789 N N . ASN A 1 343 ? -44.717 -22.003 23.565 1.00 75.81 343 ASN A N 1
ATOM 2790 C CA . ASN A 1 343 ? -43.831 -22.177 22.414 1.00 75.81 343 ASN A CA 1
ATOM 2791 C C . ASN A 1 343 ? -43.750 -20.903 21.560 1.00 75.81 343 ASN A C 1
ATOM 2793 O O . ASN A 1 343 ? -42.670 -20.581 21.069 1.00 75.81 343 ASN A O 1
ATOM 2797 N N . GLY A 1 344 ? -44.860 -20.166 21.425 1.00 75.50 344 GLY A N 1
ATOM 2798 C CA . GLY A 1 344 ? -44.905 -18.871 20.744 1.00 75.50 344 GLY A CA 1
ATOM 2799 C C . GLY A 1 344 ? -43.967 -17.843 21.379 1.00 75.50 344 GLY A C 1
ATOM 2800 O O . GLY A 1 344 ? -43.139 -17.259 20.682 1.00 75.50 344 GLY A O 1
ATOM 2801 N N . LEU A 1 345 ? -44.002 -17.696 22.708 1.00 75.88 345 LEU A N 1
ATOM 2802 C CA . LEU A 1 345 ? -43.068 -16.833 23.442 1.00 75.88 345 LEU A CA 1
ATOM 2803 C C . LEU A 1 345 ? -41.602 -17.273 23.277 1.00 75.88 345 LEU A C 1
ATOM 2805 O O . LEU A 1 345 ? -40.721 -16.440 23.079 1.00 75.88 345 LEU A O 1
ATOM 2809 N N . GLN A 1 346 ? -41.322 -18.579 23.322 1.00 70.19 346 GLN A N 1
ATOM 2810 C CA . GLN A 1 346 ? -39.960 -19.108 23.172 1.00 70.19 346 GLN A CA 1
ATOM 2811 C C . GLN A 1 346 ? -39.385 -18.863 21.768 1.00 70.19 346 GLN A C 1
ATOM 2813 O O . GLN A 1 346 ? -38.220 -18.485 21.634 1.00 70.19 346 GLN A O 1
ATOM 2818 N N . GLN A 1 347 ? -40.201 -19.035 20.726 1.00 72.12 347 GLN A N 1
ATOM 2819 C CA . GLN A 1 347 ? -39.816 -18.790 19.332 1.00 72.12 347 GLN A CA 1
ATOM 2820 C C . GLN A 1 347 ? -39.636 -17.300 19.037 1.00 72.12 347 GLN A C 1
ATOM 2822 O O . GLN A 1 347 ? -38.708 -16.924 18.326 1.00 72.12 347 GLN A O 1
ATOM 2827 N N . ALA A 1 348 ? -40.468 -16.453 19.641 1.00 74.25 348 ALA A N 1
ATOM 2828 C CA . ALA A 1 348 ? -40.381 -15.006 19.505 1.00 74.25 348 ALA A CA 1
ATOM 2829 C C . ALA A 1 348 ? -39.276 -14.370 20.373 1.00 74.25 348 ALA A C 1
ATOM 2831 O O . ALA A 1 348 ? -39.055 -13.168 20.294 1.00 74.25 348 ALA A O 1
ATOM 2832 N N . SER A 1 349 ? -38.545 -15.148 21.183 1.00 61.00 349 SER A N 1
ATOM 2833 C CA . SER A 1 349 ? -37.581 -14.636 22.178 1.00 61.00 349 SER A CA 1
ATOM 2834 C C . SER A 1 349 ? -36.400 -13.829 21.622 1.00 61.00 349 SER A C 1
ATOM 2836 O O . SER A 1 349 ? -35.674 -13.201 22.390 1.00 61.00 349 SER A O 1
ATOM 2838 N N . SER A 1 350 ? -36.188 -13.866 20.305 1.00 52.72 350 SER A N 1
ATOM 2839 C CA . SER A 1 350 ? -35.121 -13.127 19.612 1.00 52.72 350 SER A CA 1
ATOM 2840 C C . SER A 1 350 ? -35.662 -11.978 18.743 1.00 52.72 350 SER A C 1
ATOM 2842 O O . SER A 1 350 ? -34.898 -11.301 18.069 1.00 52.72 350 SER A O 1
ATOM 2844 N N . ASP A 1 351 ? -36.981 -11.750 18.744 1.00 61.06 351 ASP A N 1
ATOM 2845 C CA . ASP A 1 351 ? -37.648 -10.675 18.003 1.00 61.06 351 ASP A CA 1
ATOM 2846 C C . ASP A 1 351 ? -38.601 -9.920 18.950 1.00 61.06 351 ASP A C 1
ATOM 2848 O O . ASP A 1 351 ? -39.709 -10.391 19.224 1.00 61.06 351 ASP A O 1
ATOM 2852 N N . PRO A 1 352 ? -38.210 -8.729 19.443 1.00 59.84 352 PRO A N 1
ATOM 2853 C CA . PRO A 1 352 ? -39.011 -7.954 20.391 1.00 59.84 352 PRO A CA 1
ATOM 2854 C C . PRO A 1 352 ? -40.422 -7.619 19.891 1.00 59.84 352 PRO A C 1
ATOM 2856 O O . PRO A 1 352 ? -41.359 -7.549 20.686 1.00 59.84 352 PRO A O 1
ATOM 2859 N N . SER A 1 353 ? -40.597 -7.441 18.577 1.00 67.25 353 SER A N 1
ATOM 2860 C CA . SER A 1 353 ? -41.894 -7.093 17.989 1.00 67.25 353 SER A CA 1
ATOM 2861 C C . SER A 1 353 ? -42.823 -8.302 17.945 1.00 67.25 353 SER A C 1
ATOM 2863 O O . SER A 1 353 ? -44.007 -8.189 18.263 1.00 67.25 353 SER A O 1
ATOM 2865 N N . GLN A 1 354 ? -42.299 -9.477 17.586 1.00 73.50 354 GLN A N 1
ATOM 2866 C CA . GLN A 1 354 ? -43.070 -10.721 17.662 1.00 73.50 354 GLN A CA 1
ATOM 2867 C C . GLN A 1 354 ? -43.348 -11.128 19.109 1.00 73.50 354 GLN A C 1
ATOM 2869 O O . GLN A 1 354 ? -44.445 -11.597 19.412 1.00 73.50 354 GLN A O 1
ATOM 2874 N N . PHE A 1 355 ? -42.396 -10.896 20.012 1.00 76.62 355 PHE A N 1
ATOM 2875 C CA . PHE A 1 355 ? -42.557 -11.207 21.426 1.00 76.62 355 PHE A CA 1
ATOM 2876 C C . PHE A 1 355 ? -43.660 -10.353 22.061 1.00 76.62 355 PHE A C 1
ATOM 2878 O O . PHE A 1 355 ? -44.521 -10.878 22.763 1.00 76.62 355 PHE A O 1
ATOM 2885 N N . ALA A 1 356 ? -43.713 -9.056 21.737 1.00 78.12 356 ALA A N 1
ATOM 2886 C CA . ALA A 1 356 ? -44.785 -8.162 22.172 1.00 78.12 356 ALA A CA 1
ATOM 2887 C C . ALA A 1 356 ? -46.171 -8.589 21.653 1.00 78.12 356 ALA A C 1
ATOM 2889 O O . ALA A 1 356 ? -47.146 -8.532 22.402 1.00 78.12 356 ALA A O 1
ATOM 2890 N N . LYS A 1 357 ? -46.267 -9.069 20.403 1.00 82.31 357 LYS A N 1
ATOM 2891 C CA . LYS A 1 357 ? -47.522 -9.614 19.852 1.00 82.31 357 LYS A CA 1
ATOM 2892 C C . LYS A 1 357 ? -47.987 -10.853 20.616 1.00 82.31 357 LYS A C 1
ATOM 2894 O O . LYS A 1 357 ? -49.153 -10.941 20.981 1.00 82.31 357 LYS A O 1
ATOM 2899 N N . GLN A 1 358 ? -47.068 -11.769 20.918 1.00 85.12 358 GLN A N 1
ATOM 2900 C CA . GLN A 1 358 ? -47.375 -12.966 21.704 1.00 85.12 358 GLN A CA 1
ATOM 2901 C C . GLN A 1 358 ? -47.803 -12.627 23.137 1.00 85.12 358 GLN A C 1
ATOM 2903 O O . GLN A 1 358 ? -48.742 -13.225 23.655 1.00 85.12 358 GLN A O 1
ATOM 2908 N N . LEU A 1 359 ? -47.180 -11.624 23.764 1.00 86.44 359 LEU A N 1
ATOM 2909 C CA . LEU A 1 359 ? -47.625 -11.114 25.062 1.00 86.44 359 LEU A CA 1
ATOM 2910 C C . LEU A 1 359 ? -49.054 -10.553 25.003 1.00 86.44 359 LEU A C 1
ATOM 2912 O O . LEU A 1 359 ? -49.838 -10.843 25.900 1.00 86.44 359 LEU A O 1
ATOM 2916 N N . ALA A 1 360 ? -49.410 -9.803 23.957 1.00 84.94 360 ALA A N 1
ATOM 2917 C CA . ALA A 1 360 ? -50.759 -9.255 23.790 1.00 84.94 360 ALA A CA 1
ATOM 2918 C C . ALA A 1 360 ? -51.824 -10.352 23.583 1.00 84.94 360 ALA A C 1
ATOM 2920 O O . ALA A 1 360 ? -52.903 -10.285 24.165 1.00 84.94 360 ALA A O 1
ATOM 2921 N N . GLU A 1 361 ? -51.509 -11.399 22.813 1.00 84.44 361 GLU A N 1
ATOM 2922 C CA . GLU A 1 361 ? -52.396 -12.558 22.620 1.00 84.44 361 GLU A CA 1
ATOM 2923 C C . GLU A 1 361 ? -52.641 -13.330 23.927 1.00 84.44 361 GLU A C 1
ATOM 2925 O O . GLU A 1 361 ? -53.748 -13.811 24.186 1.00 84.44 361 GLU A O 1
ATOM 2930 N N . ILE A 1 362 ? -51.608 -13.448 24.763 1.00 85.38 362 ILE A N 1
ATOM 2931 C CA . ILE A 1 362 ? -51.700 -14.093 26.075 1.00 85.38 362 ILE A CA 1
ATOM 2932 C C . ILE A 1 362 ? -52.495 -13.222 27.049 1.00 85.38 362 ILE A C 1
ATOM 2934 O O . ILE A 1 362 ? -53.341 -13.742 27.773 1.00 85.38 362 ILE A O 1
ATOM 2938 N N . GLU A 1 363 ? -52.282 -11.907 27.034 1.00 84.12 363 GLU A N 1
ATOM 2939 C CA . GLU A 1 363 ? -53.049 -10.955 27.838 1.00 84.12 363 GLU A CA 1
ATOM 2940 C C . GLU A 1 363 ? -54.550 -11.054 27.555 1.00 84.12 363 GLU A C 1
ATOM 2942 O O . GLU A 1 363 ? -55.345 -11.188 28.486 1.00 84.12 363 GLU A O 1
ATOM 2947 N N . ASP A 1 364 ? -54.935 -11.063 26.276 1.00 80.81 364 ASP A N 1
ATOM 2948 C CA . ASP A 1 364 ? -56.332 -11.194 25.856 1.00 80.81 364 ASP A CA 1
ATOM 2949 C C . ASP A 1 364 ? -56.955 -12.518 26.314 1.00 80.81 364 ASP A C 1
ATOM 2951 O O . ASP A 1 364 ? -58.118 -12.552 26.722 1.00 80.81 364 ASP A O 1
ATOM 2955 N N . HIS A 1 365 ? -56.176 -13.601 26.316 1.00 76.81 365 HIS A N 1
ATOM 2956 C CA . HIS A 1 365 ? -56.635 -14.907 26.786 1.00 76.81 365 HIS A CA 1
ATOM 2957 C C . HIS A 1 365 ? -56.790 -14.974 28.314 1.00 76.81 365 HIS A C 1
ATOM 2959 O O . HIS A 1 365 ? -57.658 -15.682 28.829 1.00 76.81 365 HIS A O 1
ATOM 2965 N N . LEU A 1 366 ? -55.966 -14.224 29.049 1.00 79.12 366 LEU A N 1
ATOM 2966 C CA . LEU A 1 366 ? -55.926 -14.235 30.511 1.00 79.12 366 LEU A CA 1
ATOM 2967 C C . LEU A 1 366 ? -56.888 -13.238 31.171 1.00 79.12 366 LEU A C 1
ATOM 2969 O O . LEU A 1 366 ? -57.075 -13.323 32.386 1.00 79.12 366 LEU A O 1
ATOM 2973 N N . LYS A 1 367 ? -57.556 -12.356 30.408 1.00 71.19 367 LYS A N 1
ATOM 2974 C CA . LYS A 1 367 ? -58.514 -11.345 30.915 1.00 71.19 367 LYS A CA 1
ATOM 2975 C C . LYS A 1 367 ? -59.568 -11.894 31.891 1.00 71.19 367 LYS A C 1
ATOM 2977 O O . LYS A 1 367 ? -59.992 -11.173 32.789 1.00 71.19 367 LYS A O 1
ATOM 2982 N N . ASN A 1 368 ? -59.933 -13.175 31.779 1.00 66.75 368 ASN A N 1
ATOM 2983 C CA . ASN A 1 368 ? -60.935 -13.830 32.630 1.00 66.75 368 ASN A CA 1
ATOM 2984 C C . ASN A 1 368 ? -60.346 -14.720 33.751 1.00 66.75 368 ASN A C 1
ATOM 2986 O O . ASN A 1 368 ? -61.101 -15.366 34.476 1.00 66.75 368 ASN A O 1
ATOM 2990 N N . GLN A 1 369 ? -59.018 -14.769 33.931 1.00 68.50 369 GLN A N 1
ATOM 2991 C CA . GLN A 1 369 ? -58.330 -15.644 34.895 1.00 68.50 369 GLN A CA 1
ATOM 2992 C C . GLN A 1 369 ? -57.459 -14.847 35.885 1.00 68.50 369 GLN A C 1
ATOM 2994 O O . GLN A 1 369 ? -56.243 -14.728 35.727 1.00 68.50 369 GLN A O 1
ATOM 2999 N N . ARG A 1 370 ? -58.080 -14.328 36.957 1.00 64.06 370 ARG A N 1
ATOM 3000 C CA . ARG A 1 370 ? -57.452 -13.391 37.919 1.00 64.06 370 ARG A CA 1
ATOM 3001 C C . ARG A 1 370 ? -56.118 -13.859 38.526 1.00 64.06 370 ARG A C 1
ATOM 3003 O O . ARG A 1 370 ? -55.223 -13.035 38.685 1.00 64.06 370 ARG A O 1
ATOM 3010 N N . ALA A 1 371 ? -55.964 -15.145 38.853 1.00 62.00 371 ALA A N 1
ATOM 3011 C CA . ALA A 1 371 ? -54.730 -15.668 39.459 1.00 62.00 371 ALA A CA 1
ATOM 3012 C C . ALA A 1 371 ? -53.542 -15.687 38.474 1.00 62.00 371 ALA A C 1
ATOM 3014 O O . ALA A 1 371 ? -52.428 -15.313 38.836 1.00 62.00 371 ALA A O 1
ATOM 3015 N N . ASN A 1 372 ? -53.795 -16.038 37.209 1.00 69.12 372 ASN A N 1
ATOM 3016 C CA . ASN A 1 372 ? -52.781 -16.076 36.150 1.00 69.12 372 ASN A CA 1
ATOM 3017 C C . ASN A 1 372 ? -52.433 -14.678 35.621 1.00 69.12 372 ASN A C 1
ATOM 3019 O O . ASN A 1 372 ? -51.313 -14.455 35.166 1.00 69.12 372 ASN A O 1
ATOM 3023 N N . LEU A 1 373 ? -53.358 -13.719 35.738 1.00 77.25 373 LEU A N 1
ATOM 3024 C CA . LEU A 1 373 ? -53.142 -12.339 35.305 1.00 77.25 373 LEU A CA 1
ATOM 3025 C C . LEU A 1 373 ? -52.015 -11.650 36.097 1.00 77.25 373 LEU A C 1
ATOM 3027 O O . LEU A 1 373 ? -51.204 -10.939 35.515 1.00 77.25 373 LEU A O 1
ATOM 3031 N N . ARG A 1 374 ? -51.910 -11.889 37.413 1.00 77.75 374 ARG A N 1
ATOM 3032 C CA . ARG A 1 374 ? -50.851 -11.290 38.251 1.00 77.75 374 ARG A CA 1
ATOM 3033 C C . ARG A 1 374 ? -49.458 -11.834 37.909 1.00 77.75 374 ARG A C 1
ATOM 3035 O O . ARG A 1 374 ? -48.507 -11.063 37.827 1.00 77.75 374 ARG A O 1
ATOM 3042 N N . LEU A 1 375 ? -49.347 -13.142 37.675 1.00 79.38 375 LEU A N 1
ATOM 3043 C CA . LEU A 1 375 ? -48.101 -13.786 37.243 1.00 79.38 375 LEU A CA 1
ATOM 3044 C C . LEU A 1 375 ? -47.687 -13.321 35.840 1.00 79.38 375 LEU A C 1
ATOM 3046 O O . LEU A 1 375 ? -46.523 -12.992 35.619 1.00 79.38 375 LEU A O 1
ATOM 3050 N N . PHE A 1 376 ? -48.654 -13.204 34.925 1.00 83.75 376 PHE A N 1
ATOM 3051 C CA . PHE A 1 376 ? -48.436 -12.640 33.596 1.00 83.75 376 PHE A CA 1
ATOM 3052 C C . PHE A 1 376 ? -47.936 -11.194 33.650 1.00 83.75 376 PHE A C 1
ATOM 3054 O O . PHE A 1 376 ? -46.993 -10.853 32.942 1.00 83.75 376 PHE A O 1
ATOM 3061 N N . LEU A 1 377 ? -48.527 -10.346 34.497 1.00 81.44 377 LEU A N 1
ATOM 3062 C CA . LEU A 1 377 ? -48.101 -8.953 34.639 1.00 81.44 377 LEU A CA 1
ATOM 3063 C C . LEU A 1 377 ? -46.661 -8.849 35.156 1.00 81.44 377 LEU A C 1
ATOM 3065 O O . LEU A 1 377 ? -45.897 -8.050 34.619 1.00 81.44 377 LEU A O 1
ATOM 3069 N N . ASN A 1 378 ? -46.251 -9.686 36.114 1.00 77.81 378 ASN A N 1
ATOM 3070 C CA . ASN A 1 378 ? -44.864 -9.732 36.592 1.00 77.81 378 ASN A CA 1
ATOM 3071 C C . ASN A 1 378 ? -43.890 -10.197 35.494 1.00 77.81 378 ASN A C 1
ATOM 3073 O O . ASN A 1 378 ? -42.873 -9.545 35.259 1.00 77.81 378 ASN A O 1
ATOM 3077 N N . PHE A 1 379 ? -44.229 -11.267 34.769 1.00 82.62 379 PHE A N 1
ATOM 3078 C CA . PHE A 1 379 ? -43.442 -11.753 33.632 1.00 82.62 379 PHE A CA 1
ATOM 3079 C C . PHE A 1 379 ? -43.315 -10.702 32.522 1.00 82.62 379 PHE A C 1
ATOM 3081 O O . PHE A 1 379 ? -42.220 -10.436 32.029 1.00 82.62 379 PHE A O 1
ATOM 3088 N N . ARG A 1 380 ? -44.431 -10.069 32.143 1.00 83.12 380 ARG A N 1
ATOM 3089 C CA . ARG A 1 380 ? -44.467 -9.004 31.136 1.00 83.12 380 ARG A CA 1
ATOM 3090 C C . ARG A 1 380 ? -43.594 -7.835 31.565 1.00 83.12 380 ARG A C 1
ATOM 3092 O O . ARG A 1 380 ? -42.819 -7.343 30.754 1.00 83.12 380 ARG A O 1
ATOM 3099 N N . THR A 1 381 ? -43.704 -7.410 32.818 1.00 74.56 381 THR A N 1
ATOM 3100 C CA . THR A 1 381 ? -42.900 -6.330 33.403 1.00 74.56 381 THR A CA 1
ATOM 3101 C C . THR A 1 381 ? -41.408 -6.633 33.241 1.00 74.56 381 THR A C 1
ATOM 3103 O O . THR A 1 381 ? -40.692 -5.839 32.641 1.00 74.56 381 THR A O 1
ATOM 3106 N N . GLU A 1 382 ? -40.944 -7.819 33.641 1.00 68.44 382 GLU A N 1
ATOM 3107 C CA . GLU A 1 382 ? -39.529 -8.202 33.516 1.00 68.44 382 GLU A CA 1
ATOM 3108 C C . GLU A 1 382 ? -39.071 -8.377 32.055 1.00 68.44 382 GLU A C 1
ATOM 3110 O O . GLU A 1 382 ? -37.946 -8.027 31.702 1.00 68.44 382 GLU A O 1
ATOM 3115 N N . ALA A 1 383 ? -39.945 -8.865 31.170 1.00 70.81 383 ALA A N 1
ATOM 3116 C CA . ALA A 1 383 ? -39.611 -9.080 29.764 1.00 70.81 383 ALA A CA 1
ATOM 3117 C C . ALA A 1 383 ? -39.643 -7.795 28.909 1.00 70.81 383 ALA A C 1
ATOM 3119 O O . ALA A 1 383 ? -38.937 -7.708 27.898 1.00 70.81 383 ALA A O 1
ATOM 3120 N N . THR A 1 384 ? -40.445 -6.794 29.294 1.00 67.44 384 THR A N 1
ATOM 3121 C CA . THR A 1 384 ? -40.708 -5.590 28.479 1.00 67.44 384 THR A CA 1
ATOM 3122 C C . THR A 1 384 ? -40.126 -4.295 29.036 1.00 67.44 384 THR A C 1
ATOM 3124 O O . THR A 1 384 ? -39.894 -3.375 28.252 1.00 67.44 384 THR A O 1
ATOM 3127 N N . ILE A 1 385 ? -39.832 -4.200 30.338 1.00 59.56 385 ILE A N 1
ATOM 3128 C CA . ILE A 1 385 ? -39.245 -2.982 30.906 1.00 59.56 385 ILE A CA 1
ATOM 3129 C C . ILE A 1 385 ? -37.758 -2.885 30.536 1.00 59.56 385 ILE A C 1
ATOM 3131 O O . ILE A 1 385 ? -36.921 -3.678 30.957 1.00 59.56 385 ILE A O 1
ATOM 3135 N N . LEU A 1 386 ? -37.439 -1.857 29.744 1.00 53.47 386 LEU A N 1
ATOM 3136 C CA . LEU A 1 386 ? -36.092 -1.454 29.305 1.00 53.47 386 LEU A CA 1
ATOM 3137 C C . LEU A 1 386 ? -35.225 -0.849 30.429 1.00 53.47 386 LEU A C 1
ATOM 3139 O O . LEU A 1 386 ? -34.059 -0.517 30.194 1.00 53.47 386 LEU A O 1
ATOM 3143 N N . ASP A 1 387 ? -35.810 -0.680 31.616 1.00 51.53 387 ASP A N 1
ATOM 3144 C CA . ASP A 1 387 ? -35.290 0.144 32.706 1.00 51.53 387 ASP A CA 1
ATOM 3145 C C . ASP A 1 387 ? -34.650 -0.625 33.864 1.00 51.53 387 ASP A C 1
ATOM 3147 O O . ASP A 1 387 ? -34.239 0.001 34.836 1.00 51.53 387 ASP A O 1
ATOM 3151 N N . VAL A 1 388 ? -34.498 -1.952 33.768 1.00 56.69 388 VAL A N 1
ATOM 3152 C CA . VAL A 1 388 ? -33.673 -2.674 34.748 1.00 56.69 388 VAL A CA 1
ATOM 3153 C C . VAL A 1 388 ? -32.210 -2.289 34.510 1.00 56.69 388 VAL A C 1
ATOM 3155 O O . VAL A 1 388 ? -31.717 -2.473 33.393 1.00 56.69 388 VAL A O 1
ATOM 3158 N N . PRO A 1 389 ? -31.507 -1.745 35.513 1.00 61.41 389 PRO A N 1
ATOM 3159 C CA . PRO A 1 389 ? -30.081 -1.481 35.409 1.00 61.41 389 PRO A CA 1
ATOM 3160 C C . PRO A 1 389 ? -29.301 -2.784 35.185 1.00 61.41 389 PRO A C 1
ATOM 3162 O O . PRO A 1 389 ? -29.403 -3.721 35.975 1.00 61.41 389 PRO A O 1
ATOM 3165 N N . VAL A 1 390 ? -28.536 -2.870 34.093 1.00 63.16 390 VAL A N 1
ATOM 3166 C CA . VAL A 1 390 ? -27.732 -4.062 33.763 1.00 63.16 390 VAL A CA 1
ATOM 3167 C C . VAL A 1 390 ? -26.268 -3.670 33.600 1.00 63.16 390 VAL A C 1
ATOM 3169 O O . VAL A 1 390 ? -25.954 -2.636 33.003 1.00 63.16 390 VAL A O 1
ATOM 3172 N N . LYS A 1 391 ? -25.366 -4.508 34.128 1.00 62.78 391 LYS A N 1
ATOM 3173 C CA . LYS A 1 391 ? -23.927 -4.392 33.874 1.00 62.78 391 LYS A CA 1
ATOM 3174 C C . LYS A 1 391 ? -23.586 -4.877 32.471 1.00 62.78 391 LYS A C 1
ATOM 3176 O O . LYS A 1 391 ? -24.114 -5.890 32.019 1.00 62.78 391 LYS A O 1
ATOM 3181 N N . ARG A 1 392 ? -22.671 -4.190 31.791 1.00 69.69 392 ARG A N 1
ATOM 3182 C CA . ARG A 1 392 ? -22.292 -4.457 30.398 1.00 69.69 392 ARG A CA 1
ATOM 3183 C C . ARG A 1 392 ? -20.862 -5.011 30.319 1.00 69.69 392 ARG A C 1
ATOM 3185 O O . ARG A 1 392 ? -19.918 -4.223 30.277 1.00 69.69 392 ARG A O 1
ATOM 3192 N N . PRO A 1 393 ? -20.678 -6.341 30.182 1.00 65.88 393 PRO A N 1
ATOM 3193 C CA . PRO A 1 393 ? -19.353 -6.973 30.145 1.00 65.88 393 PRO A CA 1
ATOM 3194 C C . PRO A 1 393 ? -18.443 -6.468 29.020 1.00 65.88 393 PRO A C 1
ATOM 3196 O O . PRO A 1 393 ? -17.223 -6.485 29.139 1.00 65.88 393 PRO A O 1
ATOM 3199 N N . PHE A 1 394 ? -19.022 -5.999 27.910 1.00 69.38 394 PHE A N 1
ATOM 3200 C CA . PHE A 1 394 ? -18.236 -5.429 26.818 1.00 69.38 394 PHE A CA 1
ATOM 3201 C C . PHE A 1 394 ? -17.567 -4.101 27.210 1.00 69.38 394 PHE A C 1
ATOM 3203 O O . PHE A 1 394 ? -16.447 -3.844 26.787 1.00 69.38 394 PHE A O 1
ATOM 3210 N N . VAL A 1 395 ? -18.201 -3.290 28.065 1.00 78.44 395 VAL A N 1
ATOM 3211 C CA . VAL A 1 395 ? -17.594 -2.053 28.586 1.00 78.44 395 VAL A CA 1
ATOM 3212 C C . VAL A 1 395 ? -16.410 -2.396 29.496 1.00 78.44 395 VAL A C 1
ATOM 3214 O O . VAL A 1 395 ? -15.337 -1.820 29.346 1.00 78.44 395 VAL A O 1
ATOM 3217 N N . GLU A 1 396 ? -16.563 -3.395 30.370 1.00 73.81 396 GLU A N 1
ATOM 3218 C CA . GLU A 1 396 ? -15.461 -3.919 31.195 1.00 73.81 396 GLU A CA 1
ATOM 3219 C C . GLU A 1 396 ? -14.314 -4.464 30.340 1.00 73.81 396 GLU A C 1
ATOM 3221 O O . GLU A 1 396 ? -13.149 -4.225 30.642 1.00 73.81 396 GLU A O 1
ATOM 3226 N N . HIS A 1 397 ? -14.621 -5.152 29.238 1.00 75.38 397 HIS A N 1
ATOM 3227 C CA . HIS A 1 397 ? -13.605 -5.633 28.307 1.00 75.38 397 HIS A CA 1
ATOM 3228 C C . HIS A 1 397 ? -12.788 -4.486 27.694 1.00 75.38 397 HIS A C 1
ATOM 3230 O O . HIS A 1 397 ? -11.560 -4.558 27.698 1.00 75.38 397 HIS A O 1
ATOM 3236 N N . LEU A 1 398 ? -13.445 -3.418 27.226 1.00 80.88 398 LEU A N 1
ATOM 3237 C CA . LEU A 1 398 ? -12.760 -2.239 26.683 1.00 80.88 398 LEU A CA 1
ATOM 3238 C C . LEU A 1 398 ? -11.882 -1.550 27.738 1.00 80.88 398 LEU A C 1
ATOM 3240 O O . LEU A 1 398 ? -10.784 -1.099 27.413 1.00 80.88 398 LEU A O 1
ATOM 3244 N N . TYR A 1 399 ? -12.339 -1.490 28.992 1.00 86.56 399 TYR A N 1
ATOM 3245 C CA . TYR A 1 399 ? -11.556 -0.940 30.101 1.00 86.56 399 TYR A CA 1
ATOM 3246 C C . TYR A 1 399 ? -10.333 -1.808 30.418 1.00 86.56 399 TYR A C 1
ATOM 3248 O O . TYR A 1 399 ? -9.218 -1.303 30.498 1.00 86.56 399 TYR A O 1
ATOM 3256 N N . ASN A 1 400 ? -10.513 -3.128 30.499 1.00 77.56 400 ASN A N 1
ATOM 3257 C CA . ASN A 1 400 ? -9.423 -4.076 30.742 1.00 77.56 400 ASN A CA 1
ATOM 3258 C C . ASN A 1 400 ? -8.375 -4.075 29.613 1.00 77.56 400 ASN A C 1
ATOM 3260 O O . ASN A 1 400 ? -7.210 -4.382 29.854 1.00 77.56 400 ASN A O 1
ATOM 3264 N N . GLN A 1 401 ? -8.772 -3.726 28.384 1.00 77.81 401 GLN A N 1
ATOM 3265 C CA . GLN A 1 401 ? -7.858 -3.500 27.256 1.00 77.81 401 GLN A CA 1
ATOM 3266 C C . GLN A 1 401 ? -7.183 -2.117 27.275 1.00 77.81 401 GLN A C 1
ATOM 3268 O O . GLN A 1 401 ? -6.301 -1.862 26.456 1.00 77.81 401 GLN A O 1
ATOM 3273 N N . GLY A 1 402 ? -7.591 -1.218 28.174 1.00 85.00 402 GLY A N 1
ATOM 3274 C CA . GLY A 1 402 ? -7.117 0.165 28.248 1.00 85.00 402 GLY A CA 1
ATOM 3275 C C . GLY A 1 402 ? -7.690 1.091 27.168 1.00 85.00 402 GLY A C 1
ATOM 3276 O O . GLY A 1 402 ? -7.263 2.240 27.073 1.00 85.00 402 GLY A O 1
ATOM 3277 N N . ILE A 1 403 ? -8.651 0.620 26.363 1.00 87.00 403 ILE A N 1
ATOM 3278 C CA . ILE A 1 403 ? -9.265 1.389 25.267 1.00 87.00 403 ILE A CA 1
ATOM 3279 C C . ILE A 1 403 ? -10.100 2.548 25.820 1.00 87.00 403 ILE A C 1
ATOM 3281 O O . ILE A 1 403 ? -10.062 3.647 25.275 1.00 87.00 403 ILE A O 1
ATOM 3285 N N . ILE A 1 404 ? -10.834 2.321 26.911 1.00 90.75 404 ILE A N 1
ATOM 3286 C CA . ILE A 1 404 ? -11.562 3.366 27.646 1.00 90.75 404 ILE A CA 1
ATOM 3287 C C . ILE A 1 404 ? -10.936 3.571 29.027 1.00 90.75 404 ILE A C 1
ATOM 3289 O O . ILE A 1 404 ? -10.282 2.674 29.554 1.00 90.75 404 ILE A O 1
ATOM 3293 N N . ASP A 1 405 ? -11.095 4.762 29.595 1.00 90.00 405 ASP A N 1
ATOM 3294 C CA . ASP A 1 405 ? -10.604 5.094 30.932 1.00 90.00 405 ASP A CA 1
ATOM 3295 C C . ASP A 1 405 ? -11.629 4.744 32.021 1.00 90.00 405 ASP A C 1
ATOM 3297 O O . ASP A 1 405 ? -12.770 4.361 31.743 1.00 90.00 405 ASP A O 1
ATOM 3301 N N . GLU A 1 406 ? -11.216 4.892 33.279 1.00 90.69 406 GLU A N 1
ATOM 3302 C CA . GLU A 1 406 ? -12.088 4.655 34.429 1.00 90.69 406 GLU A CA 1
ATOM 3303 C C . GLU A 1 406 ? -13.300 5.593 34.402 1.00 90.69 406 GLU A C 1
ATOM 3305 O O . GLU A 1 406 ? -14.416 5.154 34.652 1.00 90.69 406 GLU A O 1
ATOM 3310 N N . THR A 1 407 ? -13.130 6.857 33.994 1.00 91.81 407 THR A N 1
ATOM 3311 C CA . THR A 1 407 ? -14.254 7.804 33.919 1.00 91.81 407 THR A CA 1
ATOM 3312 C C . THR A 1 407 ? -15.332 7.338 32.935 1.00 91.81 407 THR A C 1
ATOM 3314 O O . THR A 1 407 ? -16.524 7.378 33.253 1.00 91.81 407 THR A O 1
ATOM 3317 N N . THR A 1 408 ? -14.932 6.815 31.773 1.00 90.50 408 THR A N 1
ATOM 3318 C CA . THR A 1 408 ? -15.842 6.242 30.777 1.00 90.50 408 THR A CA 1
ATOM 3319 C C . THR A 1 408 ? -16.453 4.928 31.261 1.00 90.50 408 THR A C 1
ATOM 3321 O O . THR A 1 408 ? -17.643 4.705 31.031 1.00 90.50 408 THR A O 1
ATOM 3324 N N . LEU A 1 409 ? -15.694 4.079 31.968 1.00 89.25 409 LEU A N 1
ATOM 3325 C CA . LEU A 1 409 ? -16.224 2.865 32.598 1.00 89.25 409 LEU A CA 1
ATOM 3326 C C . LEU A 1 409 ? -17.346 3.212 33.580 1.00 89.25 409 LEU A C 1
ATOM 3328 O O . LEU A 1 409 ? -18.445 2.685 33.444 1.00 89.25 409 LEU A O 1
ATOM 3332 N N . THR A 1 410 ? -17.111 4.122 34.526 1.00 89.81 410 THR A N 1
ATOM 3333 C CA . THR A 1 410 ? -18.102 4.493 35.547 1.00 89.81 410 THR A CA 1
ATOM 3334 C C . THR A 1 410 ? -19.322 5.167 34.923 1.00 89.81 410 THR A C 1
ATOM 3336 O O . THR A 1 410 ? -20.447 4.954 35.371 1.00 89.81 410 THR A O 1
ATOM 3339 N N . LYS A 1 411 ? -19.121 5.935 33.843 1.00 90.81 411 LYS A N 1
ATOM 3340 C CA . LYS A 1 411 ? -20.198 6.571 33.075 1.00 90.81 411 LYS A CA 1
ATOM 3341 C C . LYS A 1 411 ? -21.073 5.561 32.326 1.00 90.81 411 LYS A C 1
ATOM 3343 O O . LYS A 1 411 ? -22.275 5.779 32.220 1.00 90.81 411 LYS A O 1
ATOM 3348 N N . LEU A 1 412 ? -20.490 4.500 31.765 1.00 86.75 412 LEU A N 1
ATOM 3349 C CA . LEU A 1 412 ? -21.189 3.540 30.896 1.00 86.75 412 LEU A CA 1
ATOM 3350 C C . LEU A 1 412 ? -21.604 2.242 31.602 1.00 86.75 412 LEU A C 1
ATOM 3352 O O . LEU A 1 412 ? -22.487 1.538 31.109 1.00 86.75 412 LEU A O 1
ATOM 3356 N N . ASN A 1 413 ? -20.968 1.909 32.721 1.00 84.50 413 ASN A N 1
ATOM 3357 C CA . ASN A 1 413 ? -21.168 0.678 33.477 1.00 84.50 413 ASN A CA 1
ATOM 3358 C C . ASN A 1 413 ? -20.944 0.896 34.994 1.00 84.50 413 ASN A C 1
ATOM 3360 O O . ASN A 1 413 ? -20.028 0.307 35.572 1.00 84.50 413 ASN A O 1
ATOM 3364 N N . PRO A 1 414 ? -21.749 1.755 35.653 1.00 84.94 414 PRO A N 1
ATOM 3365 C CA . PRO A 1 414 ? -21.663 1.977 37.096 1.00 84.94 414 PRO A CA 1
ATOM 3366 C C . PRO A 1 414 ? -21.992 0.698 37.895 1.00 84.94 414 PRO A C 1
ATOM 3368 O O . PRO A 1 414 ? -22.600 -0.229 37.349 1.00 84.94 414 PRO A O 1
ATOM 3371 N N . PRO A 1 415 ? -21.646 0.632 39.198 1.00 76.00 415 PRO A N 1
ATOM 3372 C CA . PRO A 1 415 ? -21.841 -0.561 40.031 1.00 76.00 415 PRO A CA 1
ATOM 3373 C C . PRO A 1 415 ? -23.278 -1.089 40.054 1.00 76.00 415 PRO A C 1
ATOM 3375 O O . PRO A 1 415 ? -23.470 -2.306 40.046 1.00 76.00 415 PRO A O 1
ATOM 3378 N N . ASP A 1 416 ? -24.257 -0.185 40.012 1.00 73.88 416 ASP A N 1
ATOM 3379 C CA . ASP A 1 416 ? -25.683 -0.515 40.015 1.00 73.88 416 ASP A CA 1
ATOM 3380 C C . ASP A 1 416 ? -26.249 -0.747 38.606 1.00 73.88 416 ASP A C 1
ATOM 3382 O O . ASP A 1 416 ? -27.408 -1.109 38.475 1.00 73.88 416 ASP A O 1
ATOM 3386 N N . GLY A 1 417 ? -25.445 -0.588 37.548 1.00 71.69 417 GLY A N 1
ATOM 3387 C CA . GLY A 1 417 ? -25.863 -0.699 36.149 1.00 71.69 417 GLY A CA 1
ATOM 3388 C C . GLY A 1 417 ? -26.600 0.538 35.619 1.00 71.69 417 GLY A C 1
ATOM 3389 O O . GLY A 1 417 ? -26.891 1.488 36.344 1.00 71.69 417 GLY A O 1
ATOM 3390 N N . LEU A 1 418 ? -26.917 0.540 34.321 1.00 73.44 418 LEU A N 1
ATOM 3391 C CA . LEU A 1 418 ? -27.736 1.583 33.688 1.00 73.44 418 LEU A CA 1
ATOM 3392 C C . LEU A 1 418 ? -28.892 0.964 32.922 1.00 73.44 418 LEU A C 1
ATOM 3394 O O . LEU A 1 418 ? -28.729 -0.066 32.263 1.00 73.44 418 LEU A O 1
ATOM 3398 N N . SER A 1 419 ? -30.039 1.641 32.942 1.00 72.25 419 SER A N 1
ATOM 3399 C CA . SER A 1 419 ? -31.082 1.345 31.971 1.00 72.25 419 SER A CA 1
ATOM 3400 C C . SER A 1 419 ? -30.612 1.646 30.559 1.00 72.25 419 SER A C 1
ATOM 3402 O O . SER A 1 419 ? -29.713 2.459 30.342 1.00 72.25 419 SER A O 1
ATOM 3404 N N . ARG A 1 420 ? -31.245 1.032 29.559 1.00 70.31 420 ARG A N 1
ATOM 3405 C CA . ARG A 1 420 ? -30.836 1.234 28.166 1.00 70.31 420 ARG A CA 1
ATOM 3406 C C . ARG A 1 420 ? -30.982 2.686 27.711 1.00 70.31 420 ARG A C 1
ATOM 3408 O O . ARG A 1 420 ? -30.113 3.192 27.006 1.00 70.31 420 ARG A O 1
ATOM 3415 N N . GLY A 1 421 ? -32.060 3.357 28.117 1.00 72.62 421 GLY A N 1
ATOM 3416 C CA . GLY A 1 421 ? -32.268 4.770 27.800 1.00 72.62 421 GLY A CA 1
ATOM 3417 C C . GLY A 1 421 ? -31.167 5.648 28.394 1.00 72.62 421 GLY A C 1
ATOM 3418 O O . GLY A 1 421 ? -30.589 6.473 27.689 1.00 72.62 421 GLY A O 1
ATOM 3419 N N . ASN A 1 422 ? -30.824 5.420 29.664 1.00 82.19 422 ASN A N 1
ATOM 3420 C CA . ASN A 1 422 ? -29.769 6.168 30.346 1.00 82.19 422 ASN A CA 1
ATOM 3421 C C . ASN A 1 422 ? -28.375 5.815 29.818 1.00 82.19 422 ASN A C 1
ATOM 3423 O O . ASN A 1 422 ? -27.542 6.702 29.678 1.00 82.19 422 ASN A O 1
ATOM 3427 N N . TYR A 1 423 ? -28.145 4.561 29.434 1.00 83.81 423 TYR A N 1
ATOM 3428 C CA . TYR A 1 423 ? -26.914 4.126 28.787 1.00 83.81 423 TYR A CA 1
ATOM 3429 C C . TYR A 1 423 ? -26.708 4.791 27.426 1.00 83.81 423 TYR A C 1
ATOM 3431 O O . TYR A 1 423 ? -25.638 5.328 27.174 1.00 83.81 423 TYR A O 1
ATOM 3439 N N . LEU A 1 424 ? -27.721 4.805 26.552 1.00 82.69 424 LEU A N 1
ATOM 3440 C CA . LEU A 1 424 ? -27.606 5.450 25.239 1.00 82.69 424 LEU A CA 1
ATOM 3441 C C . LEU A 1 424 ? -27.413 6.967 25.372 1.00 82.69 424 LEU A C 1
ATOM 3443 O O . LEU A 1 424 ? -26.621 7.547 24.634 1.00 82.69 424 LEU A O 1
ATOM 3447 N N . LYS A 1 425 ? -28.070 7.599 26.354 1.00 87.06 425 LYS A N 1
ATOM 3448 C CA . LYS A 1 425 ? -27.814 9.005 26.708 1.00 87.06 425 LYS A CA 1
ATOM 3449 C C . LYS A 1 425 ? -26.384 9.218 27.215 1.00 87.06 425 LYS A C 1
ATOM 3451 O O . LYS A 1 425 ? -25.753 10.199 26.841 1.00 87.06 425 LYS A O 1
ATOM 3456 N N . ALA A 1 426 ? -25.865 8.310 28.041 1.00 89.00 426 ALA A N 1
ATOM 3457 C CA . ALA A 1 426 ? -24.500 8.368 28.557 1.00 89.00 426 ALA A CA 1
ATOM 3458 C C . ALA A 1 426 ? -23.443 8.110 27.465 1.00 89.00 426 ALA A C 1
ATOM 3460 O O . ALA A 1 426 ? -22.376 8.725 27.493 1.00 89.00 426 ALA A O 1
ATOM 3461 N N . LEU A 1 427 ? -23.740 7.240 26.496 1.00 87.69 427 LEU A N 1
ATOM 3462 C CA . LEU A 1 427 ? -22.890 6.952 25.340 1.00 87.69 427 LEU A CA 1
ATOM 3463 C C . LEU A 1 427 ? -22.773 8.161 24.402 1.00 87.69 427 LEU A C 1
ATOM 3465 O O . LEU A 1 427 ? -21.683 8.423 23.901 1.00 87.69 427 LEU A O 1
ATOM 3469 N N . GLY A 1 428 ? -23.855 8.928 24.236 1.00 90.44 428 GLY A N 1
ATOM 3470 C CA . GLY A 1 428 ? -23.868 10.150 23.430 1.00 90.44 428 GLY A CA 1
ATOM 3471 C C . GLY A 1 428 ? -23.872 9.877 21.924 1.00 90.44 428 GLY A C 1
ATOM 3472 O O . GLY A 1 428 ? -24.338 8.829 21.464 1.00 90.44 428 GLY A O 1
ATOM 3473 N N . THR A 1 429 ? -23.385 10.841 21.142 1.00 91.44 429 THR A N 1
ATOM 3474 C CA . THR A 1 429 ? -23.267 10.704 19.681 1.00 91.44 429 THR A CA 1
ATOM 3475 C C . THR A 1 429 ? -21.982 9.976 19.281 1.00 91.44 429 THR A C 1
ATOM 3477 O O . THR A 1 429 ? -21.022 9.891 20.052 1.00 91.44 429 THR A O 1
ATOM 3480 N N . GLN A 1 430 ? -21.945 9.453 18.051 1.00 87.00 430 GLN A N 1
ATOM 3481 C CA . GLN A 1 430 ? -20.760 8.768 17.528 1.00 87.00 430 GLN A CA 1
ATOM 3482 C C . GLN A 1 430 ? -19.563 9.718 17.456 1.00 87.00 430 GLN A C 1
ATOM 3484 O O . GLN A 1 430 ? -18.440 9.342 17.780 1.00 87.00 430 GLN A O 1
ATOM 3489 N N . GLU A 1 431 ? -19.803 10.959 17.047 1.00 90.25 431 GLU A N 1
ATOM 3490 C CA . GLU A 1 431 ? -18.791 11.994 16.885 1.00 90.25 431 GLU A CA 1
ATOM 3491 C C . GLU A 1 431 ? -18.160 12.365 18.233 1.00 90.25 431 GLU A C 1
ATOM 3493 O O . GLU A 1 431 ? -16.936 12.455 18.345 1.00 90.25 431 GLU A O 1
ATOM 3498 N N . GLU A 1 432 ? -18.982 12.540 19.273 1.00 91.19 432 GLU A N 1
ATOM 3499 C CA . GLU A 1 432 ? -18.519 12.838 20.631 1.00 91.19 432 GLU A CA 1
ATOM 3500 C C . GLU A 1 432 ? -17.707 11.687 21.218 1.00 91.19 432 GLU A C 1
ATOM 3502 O O . GLU A 1 432 ? -16.619 11.916 21.756 1.00 91.19 432 GLU A O 1
ATOM 3507 N N . PHE A 1 433 ? -18.209 10.458 21.074 1.00 91.25 433 PHE A N 1
ATOM 3508 C CA . PHE A 1 433 ? -17.533 9.260 21.553 1.00 91.25 433 PHE A CA 1
ATOM 3509 C C . PHE A 1 433 ? -16.193 9.048 20.842 1.00 91.25 433 PHE A C 1
ATOM 3511 O O . PHE A 1 433 ? -15.165 8.898 21.501 1.00 91.25 433 PHE A O 1
ATOM 3518 N N . ASN A 1 434 ? -16.176 9.109 19.506 1.00 91.19 434 ASN A N 1
ATOM 3519 C CA . ASN A 1 434 ? -14.960 8.934 18.711 1.00 91.19 434 ASN A CA 1
ATOM 3520 C C . ASN A 1 434 ? -13.908 9.989 19.059 1.00 91.19 434 ASN A C 1
ATOM 3522 O O . ASN A 1 434 ? -12.732 9.655 19.200 1.00 91.19 434 ASN A O 1
ATOM 3526 N N . ARG A 1 435 ? -14.320 11.249 19.244 1.00 90.88 435 ARG A N 1
ATOM 3527 C CA . ARG A 1 435 ? -13.422 12.331 19.662 1.00 90.88 435 ARG A CA 1
ATOM 3528 C C . ARG A 1 435 ? -12.849 12.085 21.056 1.00 90.88 435 ARG A C 1
ATOM 3530 O O . ARG A 1 435 ? -11.651 12.274 21.251 1.00 90.88 435 ARG A O 1
ATOM 3537 N N . GLY A 1 436 ? -13.673 11.656 22.014 1.00 91.31 436 GLY A N 1
ATOM 3538 C CA . GLY A 1 436 ? -13.215 11.303 23.361 1.00 91.31 436 GLY A CA 1
ATOM 3539 C C . GLY A 1 436 ? -12.207 10.153 23.341 1.00 91.31 436 GLY A C 1
ATOM 3540 O O . GLY A 1 436 ? -11.130 10.260 23.926 1.00 91.31 436 GLY A O 1
ATOM 3541 N N . LEU A 1 437 ? -12.519 9.100 22.584 1.00 92.31 437 LEU A N 1
ATOM 3542 C CA . LEU A 1 437 ? -11.668 7.924 22.439 1.00 92.31 437 LEU A CA 1
ATOM 3543 C C . LEU A 1 437 ? -10.327 8.257 21.775 1.00 92.31 437 LEU A C 1
ATOM 3545 O O . LEU A 1 437 ? -9.277 7.850 22.264 1.00 92.31 437 LEU A O 1
ATOM 3549 N N . MET A 1 438 ? -10.346 9.044 20.697 1.00 92.06 438 MET A N 1
ATOM 3550 C CA . MET A 1 438 ? -9.133 9.496 20.009 1.00 92.06 438 MET A CA 1
ATOM 3551 C C . MET A 1 438 ? -8.282 10.423 20.881 1.00 92.06 438 MET A C 1
ATOM 3553 O O . MET A 1 438 ? -7.059 10.324 20.849 1.00 92.06 438 MET A O 1
ATOM 3557 N N . LYS A 1 439 ? -8.902 11.282 21.701 1.00 91.94 439 LYS A N 1
ATOM 3558 C CA . LYS A 1 439 ? -8.180 12.141 22.650 1.00 91.94 439 LYS A CA 1
ATOM 3559 C C . LYS A 1 439 ? -7.479 11.321 23.735 1.00 91.94 439 LYS A C 1
ATOM 3561 O O . LYS A 1 439 ? -6.322 11.593 24.044 1.00 91.94 439 LYS A O 1
ATOM 3566 N N . LYS A 1 440 ? -8.152 10.303 24.284 1.00 91.50 440 LYS A N 1
ATOM 3567 C CA . LYS A 1 440 ? -7.526 9.355 25.216 1.00 91.50 440 LYS A CA 1
ATOM 3568 C C . LYS A 1 440 ? -6.374 8.616 24.539 1.00 91.50 440 LYS A C 1
ATOM 3570 O O . LYS A 1 440 ? -5.273 8.592 25.071 1.00 91.50 440 LYS A O 1
ATOM 3575 N N . PHE A 1 441 ? -6.609 8.077 23.345 1.00 92.38 441 PHE A N 1
ATOM 3576 C CA . PHE A 1 441 ? -5.584 7.375 22.581 1.00 92.38 441 PHE A CA 1
ATOM 3577 C C . PHE A 1 441 ? -4.343 8.242 22.331 1.00 92.38 441 PHE A C 1
ATOM 3579 O O . PHE A 1 441 ? -3.222 7.781 22.519 1.00 92.38 441 PHE A O 1
ATOM 3586 N N . GLN A 1 442 ? -4.527 9.514 21.975 1.00 91.38 442 GLN A N 1
ATOM 3587 C CA . GLN A 1 442 ? -3.424 10.460 21.820 1.00 91.38 442 GLN A CA 1
ATOM 3588 C C . GLN A 1 442 ? -2.607 10.621 23.112 1.00 91.38 442 GLN A C 1
ATOM 3590 O O . GLN A 1 442 ? -1.382 10.719 23.055 1.00 91.38 442 GLN A O 1
ATOM 3595 N N . HIS A 1 443 ? -3.271 10.651 24.269 1.00 89.31 443 HIS A N 1
ATOM 3596 C CA . HIS A 1 443 ? -2.614 10.752 25.570 1.00 89.31 443 HIS A CA 1
ATOM 3597 C C . HIS A 1 443 ? -1.832 9.480 25.914 1.00 89.31 443 HIS A C 1
ATOM 3599 O O . HIS A 1 443 ? -0.631 9.564 26.158 1.00 89.31 443 HIS A O 1
ATOM 3605 N N . ASP A 1 444 ? -2.471 8.310 25.814 1.00 88.69 444 ASP A N 1
ATOM 3606 C CA . ASP A 1 444 ? -1.826 7.009 26.031 1.00 88.69 444 ASP A CA 1
ATOM 3607 C C . ASP A 1 444 ? -0.592 6.833 25.129 1.00 88.69 444 ASP A C 1
ATOM 3609 O O . ASP A 1 444 ? 0.442 6.306 25.545 1.00 88.69 444 ASP A O 1
ATOM 3613 N N . LEU A 1 445 ? -0.697 7.288 23.877 1.00 88.19 445 LEU A N 1
ATOM 3614 C CA . LEU A 1 445 ? 0.391 7.272 22.911 1.00 88.19 445 LEU A CA 1
ATOM 3615 C C . LEU A 1 445 ? 1.566 8.141 23.375 1.00 88.19 445 LEU A C 1
ATOM 3617 O O . LEU A 1 445 ? 2.709 7.688 23.346 1.00 88.19 445 LEU A O 1
ATOM 3621 N N . LEU A 1 446 ? 1.305 9.374 23.815 1.00 85.94 446 LEU A N 1
ATOM 3622 C CA . LEU A 1 446 ? 2.341 10.274 24.329 1.00 85.94 446 LEU A CA 1
ATOM 3623 C C . LEU A 1 446 ? 3.038 9.696 25.570 1.00 85.94 446 LEU A C 1
ATOM 3625 O O . LEU A 1 446 ? 4.267 9.760 25.656 1.00 85.94 446 LEU A O 1
ATOM 3629 N N . ASP A 1 447 ? 2.282 9.085 26.481 1.00 84.31 447 ASP A N 1
ATOM 3630 C CA . ASP A 1 447 ? 2.825 8.443 27.681 1.00 84.31 447 ASP A CA 1
ATOM 3631 C C . ASP A 1 447 ? 3.715 7.244 27.326 1.00 84.31 447 ASP A C 1
ATOM 3633 O O . ASP A 1 447 ? 4.829 7.101 27.844 1.00 84.31 447 ASP A O 1
ATOM 3637 N N . ALA A 1 448 ? 3.276 6.415 26.373 1.00 82.38 448 ALA A N 1
ATOM 3638 C CA . ALA A 1 448 ? 4.058 5.287 25.875 1.00 82.38 448 ALA A CA 1
ATOM 3639 C C . ALA A 1 448 ? 5.380 5.738 25.227 1.00 82.38 448 ALA A C 1
ATOM 3641 O O . ALA A 1 448 ? 6.428 5.124 25.453 1.00 82.38 448 ALA A O 1
ATOM 3642 N N . LEU A 1 449 ? 5.361 6.833 24.459 1.00 80.00 449 LEU A N 1
ATOM 3643 C CA . LEU A 1 449 ? 6.567 7.410 23.858 1.00 80.00 449 LEU A CA 1
ATOM 3644 C C . LEU A 1 449 ? 7.522 7.972 24.923 1.00 80.00 449 LEU A C 1
ATOM 3646 O O . LEU A 1 449 ? 8.735 7.785 24.815 1.00 80.00 449 LEU A O 1
ATOM 3650 N N . ALA A 1 450 ? 7.003 8.603 25.982 1.00 76.62 450 ALA A N 1
ATOM 3651 C CA . ALA A 1 450 ? 7.815 9.142 27.076 1.00 76.62 450 ALA A CA 1
ATOM 3652 C C . ALA A 1 450 ? 8.542 8.049 27.888 1.00 76.62 450 ALA A C 1
ATOM 3654 O O . ALA A 1 450 ? 9.655 8.273 28.379 1.00 76.62 450 ALA A O 1
ATOM 3655 N N . ALA A 1 451 ? 7.948 6.857 27.999 1.00 72.00 451 ALA A N 1
ATOM 3656 C CA . ALA A 1 451 ? 8.531 5.708 28.696 1.00 72.00 451 ALA A CA 1
ATOM 3657 C C . ALA A 1 451 ? 9.664 5.005 27.908 1.00 72.00 451 ALA A C 1
ATOM 3659 O O . ALA A 1 451 ? 10.468 4.266 28.483 1.00 72.00 451 ALA A O 1
ATOM 3660 N N . SER A 1 452 ? 9.781 5.244 26.597 1.00 65.25 452 SER A N 1
ATOM 3661 C CA . SER A 1 452 ? 10.764 4.618 25.699 1.00 65.25 452 SER A CA 1
ATOM 3662 C C . SER A 1 452 ? 12.167 5.259 25.811 1.00 65.25 452 SER A C 1
ATOM 3664 O O . SER A 1 452 ? 12.630 5.942 24.897 1.00 65.25 452 SER A O 1
ATOM 3666 N N . LYS A 1 453 ? 12.897 5.028 26.913 1.00 57.78 453 LYS A N 1
ATOM 3667 C CA . LYS A 1 453 ? 14.237 5.628 27.152 1.00 57.78 453 LYS A CA 1
ATOM 3668 C C . LYS A 1 453 ? 15.463 4.755 26.814 1.00 57.78 453 LYS A C 1
ATOM 3670 O O . LYS A 1 453 ? 16.587 5.176 27.048 1.00 57.78 453 LYS A O 1
ATOM 3675 N N . GLY A 1 454 ? 15.296 3.556 26.246 1.00 53.72 454 GLY A N 1
ATOM 3676 C CA . GLY A 1 454 ? 16.377 2.548 26.203 1.00 53.72 454 GLY A CA 1
ATOM 3677 C C . GLY A 1 454 ? 17.012 2.191 24.849 1.00 53.72 454 GLY A C 1
ATOM 3678 O O . GLY A 1 454 ? 17.791 1.243 24.808 1.00 53.72 454 GLY A O 1
ATOM 3679 N N . LYS A 1 455 ? 16.660 2.835 23.723 1.00 62.34 455 LYS A N 1
ATOM 3680 C CA . LYS A 1 455 ? 17.062 2.360 22.370 1.00 62.34 455 LYS A CA 1
ATOM 3681 C C . LYS A 1 455 ? 17.391 3.471 21.363 1.00 62.34 455 LYS A C 1
ATOM 3683 O O . LYS A 1 455 ? 17.185 3.284 20.168 1.00 62.34 455 LYS A O 1
ATOM 3688 N N . GLN A 1 456 ? 17.883 4.619 21.821 1.00 73.31 456 GLN A N 1
ATOM 3689 C CA . GLN A 1 456 ? 17.915 5.851 21.024 1.00 73.31 456 GLN A CA 1
ATOM 3690 C C . GLN A 1 456 ? 18.664 5.726 19.686 1.00 73.31 456 GLN A C 1
ATOM 3692 O O . GLN A 1 456 ? 18.100 6.088 18.661 1.00 73.31 456 GLN A O 1
ATOM 3697 N N . GLU A 1 457 ? 19.850 5.115 19.647 1.00 78.56 457 GLU A N 1
ATOM 3698 C CA . GLU A 1 457 ? 20.594 4.913 18.387 1.00 78.56 457 GLU A CA 1
ATOM 3699 C C . GLU A 1 457 ? 19.850 4.010 17.394 1.00 78.56 457 GLU A C 1
ATOM 3701 O O . GLU A 1 457 ? 19.734 4.324 16.209 1.00 78.56 457 GLU A O 1
ATOM 3706 N N . ARG A 1 458 ? 19.280 2.895 17.875 1.00 80.81 458 ARG A N 1
ATOM 3707 C CA . ARG A 1 458 ? 18.479 1.996 17.028 1.00 80.81 458 ARG A CA 1
ATOM 3708 C C . ARG A 1 458 ? 17.219 2.694 16.532 1.00 80.81 458 ARG A C 1
ATOM 3710 O O . ARG A 1 458 ? 16.861 2.508 15.372 1.00 80.81 458 ARG A O 1
ATOM 3717 N N . VAL A 1 459 ? 16.567 3.482 17.385 1.00 82.31 459 VAL A N 1
ATOM 3718 C CA . VAL A 1 459 ? 15.367 4.251 17.037 1.00 82.31 459 VAL A CA 1
ATOM 3719 C C . VAL A 1 459 ? 15.693 5.292 15.969 1.00 82.31 459 VAL A C 1
ATOM 3721 O O . VAL A 1 459 ? 14.991 5.351 14.963 1.00 82.31 459 VAL A O 1
ATOM 3724 N N . VAL A 1 460 ? 16.787 6.041 16.128 1.00 86.12 460 VAL A N 1
ATOM 3725 C CA . VAL A 1 460 ? 17.272 7.006 15.130 1.00 86.12 460 VAL A CA 1
ATOM 3726 C C . VAL A 1 460 ? 17.536 6.311 13.797 1.00 86.12 460 VAL A C 1
ATOM 3728 O O . VAL A 1 460 ? 16.982 6.723 12.783 1.00 86.12 460 VAL A O 1
ATOM 3731 N N . ALA A 1 461 ? 18.305 5.218 13.789 1.00 85.38 461 ALA A N 1
ATOM 3732 C CA . ALA A 1 461 ? 18.658 4.515 12.556 1.00 85.38 461 ALA A CA 1
ATOM 3733 C C . ALA A 1 461 ? 17.435 3.930 11.822 1.00 85.38 461 ALA A C 1
ATOM 3735 O O . ALA A 1 461 ? 17.352 4.005 10.596 1.00 85.38 461 ALA A O 1
ATOM 3736 N N . HIS A 1 462 ? 16.467 3.361 12.549 1.00 83.25 462 HIS A N 1
ATOM 3737 C CA . HIS A 1 462 ? 15.245 2.825 11.937 1.00 83.25 462 HIS A CA 1
ATOM 3738 C C . HIS A 1 462 ? 14.309 3.939 11.459 1.00 83.25 462 HIS A C 1
ATOM 3740 O O . HIS A 1 462 ? 13.723 3.810 10.387 1.00 83.25 462 HIS A O 1
ATOM 3746 N N . THR A 1 463 ? 14.215 5.046 12.202 1.00 83.62 463 THR A N 1
ATOM 3747 C CA . THR A 1 463 ? 13.440 6.225 11.785 1.00 83.62 463 THR A CA 1
ATOM 3748 C C . THR A 1 463 ? 14.035 6.823 10.511 1.00 83.62 463 THR A C 1
ATOM 3750 O O . THR A 1 463 ? 13.308 7.041 9.546 1.00 83.62 463 THR A O 1
ATOM 3753 N N . ALA A 1 464 ? 15.363 6.993 10.462 1.00 87.94 464 ALA A N 1
ATOM 3754 C CA . ALA A 1 464 ? 16.085 7.462 9.280 1.00 87.94 464 ALA A CA 1
ATOM 3755 C C . ALA A 1 464 ? 15.813 6.572 8.064 1.00 87.94 464 ALA A C 1
ATOM 3757 O O . ALA A 1 464 ? 15.538 7.077 6.982 1.00 87.94 464 ALA A O 1
ATOM 3758 N N . ARG A 1 465 ? 15.827 5.245 8.249 1.00 86.25 465 ARG A N 1
ATOM 3759 C CA . ARG A 1 465 ? 15.530 4.285 7.180 1.00 86.25 465 ARG A CA 1
ATOM 3760 C C . ARG A 1 465 ? 14.102 4.416 6.651 1.00 86.25 465 ARG A C 1
ATOM 3762 O O . ARG A 1 465 ? 13.916 4.390 5.439 1.00 86.25 465 ARG A O 1
ATOM 3769 N N . LEU A 1 466 ? 13.103 4.532 7.531 1.00 82.75 466 LEU A N 1
ATOM 3770 C CA . LEU A 1 466 ? 11.705 4.692 7.112 1.00 82.75 466 LEU A CA 1
ATOM 3771 C C . LEU A 1 466 ? 11.492 6.005 6.354 1.00 82.75 466 LEU A C 1
ATOM 3773 O O . LEU A 1 466 ? 10.827 6.006 5.323 1.00 82.75 466 LEU A O 1
ATOM 3777 N N . LEU A 1 467 ? 12.092 7.098 6.829 1.00 84.81 467 LEU A N 1
ATOM 3778 C CA . LEU A 1 467 ? 12.018 8.397 6.162 1.00 84.81 467 LEU A CA 1
ATOM 3779 C C . LEU A 1 467 ? 12.719 8.386 4.808 1.00 84.81 467 LEU A C 1
ATOM 3781 O O . LEU A 1 467 ? 12.114 8.785 3.820 1.00 84.81 467 LEU A O 1
ATOM 3785 N N . ALA A 1 468 ? 13.951 7.876 4.749 1.00 87.00 468 ALA A N 1
ATOM 3786 C CA . ALA A 1 468 ? 14.704 7.744 3.507 1.00 87.00 468 ALA A CA 1
ATOM 3787 C C . ALA A 1 468 ? 13.915 6.949 2.462 1.00 87.00 468 ALA A C 1
ATOM 3789 O O . ALA A 1 468 ? 13.758 7.399 1.332 1.00 87.00 468 ALA A O 1
ATOM 3790 N N . ARG A 1 469 ? 13.347 5.805 2.863 1.00 85.38 469 ARG A N 1
ATOM 3791 C CA . ARG A 1 469 ? 12.517 4.983 1.983 1.00 85.38 469 ARG A CA 1
ATOM 3792 C C . ARG A 1 469 ? 11.277 5.732 1.505 1.00 85.38 469 ARG A C 1
ATOM 3794 O O . ARG A 1 469 ? 11.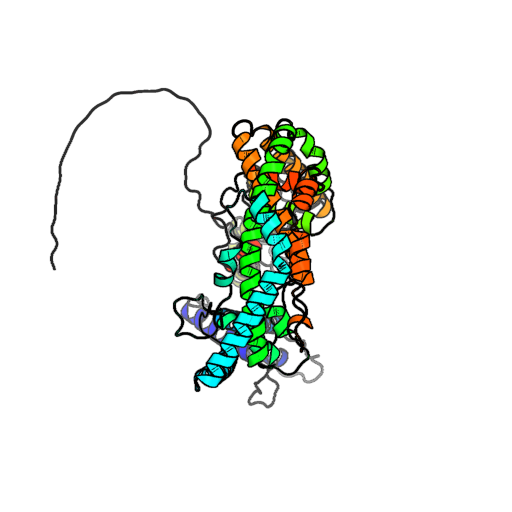014 5.742 0.312 1.00 85.38 469 ARG A O 1
ATOM 3801 N N . SER A 1 470 ? 10.547 6.381 2.411 1.00 83.44 470 SER A N 1
ATOM 3802 C CA . SER A 1 470 ? 9.337 7.120 2.042 1.00 83.44 470 SER A CA 1
ATOM 3803 C C . SER A 1 470 ? 9.626 8.277 1.082 1.00 83.44 470 SER A C 1
ATOM 3805 O O . SER A 1 470 ? 8.813 8.541 0.202 1.00 83.44 470 SER A O 1
ATOM 3807 N N . GLN A 1 471 ? 10.759 8.965 1.240 1.00 85.75 471 GLN A N 1
ATOM 3808 C CA . GLN A 1 471 ? 11.180 10.043 0.341 1.00 85.75 471 GLN A CA 1
ATOM 3809 C C . GLN A 1 471 ? 11.602 9.495 -1.026 1.00 85.75 471 GLN A C 1
ATOM 3811 O O . GLN A 1 471 ? 11.168 10.006 -2.055 1.00 85.75 471 GLN A O 1
ATOM 3816 N N . VAL A 1 472 ? 12.377 8.407 -1.058 1.00 87.44 472 VAL A N 1
ATOM 3817 C CA . VAL A 1 472 ? 12.758 7.747 -2.317 1.00 87.44 472 VAL A CA 1
ATOM 3818 C C . VAL A 1 472 ? 11.536 7.204 -3.059 1.00 87.44 472 VAL A C 1
ATOM 3820 O O . VAL A 1 472 ? 11.470 7.369 -4.270 1.00 87.44 472 VAL A O 1
ATOM 3823 N N . GLU A 1 473 ? 10.537 6.654 -2.363 1.00 86.12 473 GLU A N 1
ATOM 3824 C CA . GLU A 1 473 ? 9.267 6.220 -2.968 1.00 86.12 473 GLU A CA 1
ATOM 3825 C C . GLU A 1 473 ? 8.505 7.401 -3.610 1.00 86.12 473 GLU A C 1
ATOM 3827 O O . GLU A 1 473 ? 7.941 7.263 -4.695 1.00 86.12 473 GLU A O 1
ATOM 3832 N N . GLN A 1 474 ? 8.524 8.592 -2.997 1.00 84.94 474 GLN A N 1
ATOM 3833 C CA . GLN A 1 474 ? 7.934 9.798 -3.598 1.00 84.94 474 GLN A CA 1
ATOM 3834 C C . GLN A 1 474 ? 8.691 10.252 -4.854 1.00 84.94 474 GLN A C 1
ATOM 3836 O O . GLN A 1 474 ? 8.062 10.582 -5.862 1.00 84.94 474 GLN A O 1
ATOM 3841 N N . LEU A 1 475 ? 10.025 10.243 -4.814 1.00 90.38 475 LEU A N 1
ATOM 3842 C CA . LEU A 1 475 ? 10.868 10.559 -5.971 1.00 90.38 475 LEU A CA 1
ATOM 3843 C C . LEU A 1 475 ? 10.701 9.523 -7.091 1.00 90.38 475 LEU A C 1
ATOM 3845 O O . LEU A 1 475 ? 10.662 9.884 -8.264 1.00 90.38 475 LEU A O 1
ATOM 3849 N N . GLU A 1 476 ? 10.534 8.246 -6.748 1.00 90.25 476 GLU A N 1
ATOM 3850 C CA . GLU A 1 476 ? 10.273 7.162 -7.699 1.00 90.25 476 GLU A CA 1
ATOM 3851 C C . GLU A 1 476 ? 8.967 7.393 -8.452 1.00 90.25 476 GLU A C 1
ATOM 3853 O O . GLU A 1 476 ? 8.947 7.265 -9.675 1.00 90.25 476 GLU A O 1
ATOM 3858 N N . ILE A 1 477 ? 7.892 7.779 -7.760 1.00 88.88 477 ILE A N 1
ATOM 3859 C CA . ILE A 1 477 ? 6.612 8.111 -8.401 1.00 88.88 477 ILE A CA 1
ATOM 3860 C C . ILE A 1 477 ? 6.794 9.270 -9.390 1.00 88.88 477 ILE A C 1
ATOM 3862 O O . ILE A 1 477 ? 6.292 9.201 -10.515 1.00 88.88 477 ILE A O 1
ATOM 3866 N N . GLN A 1 478 ? 7.543 10.308 -9.004 1.00 91.19 478 GLN A N 1
ATOM 3867 C CA . GLN A 1 478 ? 7.832 11.441 -9.886 1.00 91.19 478 GLN A CA 1
ATOM 3868 C C . GLN A 1 478 ? 8.641 11.002 -11.112 1.00 91.19 478 GLN A C 1
ATOM 3870 O O . GLN A 1 478 ? 8.230 11.271 -12.239 1.00 91.19 478 GLN A O 1
ATOM 3875 N N . ALA A 1 479 ? 9.733 10.262 -10.921 1.00 93.56 479 ALA A N 1
ATOM 3876 C CA . ALA A 1 479 ? 10.560 9.766 -12.015 1.00 93.56 479 ALA A CA 1
ATOM 3877 C C . ALA A 1 479 ? 9.773 8.849 -12.959 1.00 93.56 479 ALA A C 1
ATOM 3879 O O . ALA A 1 479 ? 9.819 9.029 -14.173 1.00 93.56 479 ALA A O 1
ATOM 3880 N N . LYS A 1 480 ? 8.978 7.921 -12.412 1.00 93.56 480 LYS A N 1
ATOM 3881 C CA . LYS A 1 480 ? 8.075 7.056 -13.181 1.00 93.56 480 LYS A CA 1
ATOM 3882 C C . LYS A 1 480 ? 7.107 7.858 -14.035 1.00 93.56 480 LYS A C 1
ATOM 3884 O O . LYS A 1 480 ? 6.944 7.529 -15.202 1.00 93.56 480 LYS A O 1
ATOM 3889 N N . SER A 1 481 ? 6.528 8.939 -13.513 1.00 92.81 481 SER A N 1
ATOM 3890 C CA . SER A 1 481 ? 5.621 9.792 -14.293 1.00 92.81 481 SER A CA 1
ATOM 3891 C C . SER A 1 481 ? 6.282 10.482 -15.499 1.00 92.81 481 SER A C 1
ATOM 3893 O O . SER A 1 481 ? 5.586 10.841 -16.446 1.00 92.81 481 SER A O 1
ATOM 3895 N N . ILE A 1 482 ? 7.614 10.640 -15.495 1.00 94.94 482 ILE A N 1
ATOM 3896 C CA . ILE A 1 482 ? 8.369 11.278 -16.584 1.00 94.94 482 ILE A CA 1
ATOM 3897 C C . ILE A 1 482 ? 8.567 10.326 -17.764 1.00 94.94 482 ILE A C 1
ATOM 3899 O O . ILE A 1 482 ? 8.372 10.736 -18.911 1.00 94.94 482 ILE A O 1
ATOM 3903 N N . TYR A 1 483 ? 8.966 9.076 -17.499 1.00 95.00 483 TYR A N 1
ATOM 3904 C CA . TYR A 1 483 ? 9.270 8.119 -18.565 1.00 95.00 483 TYR A CA 1
ATOM 3905 C C . TYR A 1 483 ? 8.100 7.193 -18.895 1.00 95.00 483 TYR A C 1
ATOM 3907 O O . TYR A 1 483 ? 7.925 6.880 -20.064 1.00 95.00 483 TYR A O 1
ATOM 3915 N N . LEU A 1 484 ? 7.252 6.795 -17.937 1.00 94.69 484 LEU A N 1
ATOM 3916 C CA . LEU A 1 484 ? 6.100 5.909 -18.172 1.00 94.69 484 LEU A CA 1
ATOM 3917 C C . LEU A 1 484 ? 4.937 6.651 -18.841 1.00 94.69 484 LEU A C 1
ATOM 3919 O O . LEU A 1 484 ? 3.897 6.915 -18.240 1.00 94.69 484 LEU A O 1
ATOM 3923 N N . THR A 1 485 ? 5.124 6.967 -20.117 1.00 92.25 485 THR A N 1
ATOM 3924 C CA . THR A 1 485 ? 4.164 7.682 -20.961 1.00 92.25 485 THR A CA 1
ATOM 3925 C C . THR A 1 485 ? 3.888 6.894 -22.244 1.00 92.25 485 THR A C 1
ATOM 3927 O O . THR A 1 485 ? 4.733 6.092 -22.649 1.00 92.25 485 THR A O 1
ATOM 3930 N N . PRO A 1 486 ? 2.744 7.107 -22.924 1.00 91.00 486 PRO A N 1
ATOM 3931 C CA . PRO A 1 486 ? 2.465 6.456 -24.209 1.00 91.00 486 PRO A CA 1
ATOM 3932 C C . PRO A 1 486 ? 3.556 6.687 -25.270 1.00 91.00 486 PRO A C 1
ATOM 3934 O O . PRO A 1 486 ? 3.784 5.817 -26.107 1.00 91.00 486 PRO A O 1
ATOM 3937 N N . ASP A 1 487 ? 4.283 7.810 -25.190 1.00 91.69 487 ASP A N 1
ATOM 3938 C CA . ASP A 1 487 ? 5.399 8.149 -26.086 1.00 91.69 487 ASP A CA 1
ATOM 3939 C C . ASP A 1 487 ? 6.537 7.105 -26.070 1.00 91.69 487 ASP A C 1
ATOM 3941 O O . ASP A 1 487 ? 7.320 7.035 -27.021 1.00 91.69 487 ASP A O 1
ATOM 3945 N N . LEU A 1 488 ? 6.627 6.261 -25.030 1.00 92.88 488 LEU A N 1
ATOM 3946 C CA . LEU A 1 488 ? 7.555 5.120 -24.977 1.00 92.88 488 LEU A CA 1
ATOM 3947 C C . LEU A 1 488 ? 7.358 4.139 -26.132 1.00 92.88 488 LEU A C 1
ATOM 3949 O O . LEU A 1 488 ? 8.290 3.434 -26.507 1.00 92.88 488 LEU A O 1
ATOM 3953 N N . PHE A 1 489 ? 6.145 4.069 -26.674 1.00 92.00 489 PHE A N 1
ATOM 3954 C CA . PHE A 1 489 ? 5.760 3.137 -27.730 1.00 92.00 489 PHE A CA 1
ATOM 3955 C C . PHE A 1 489 ? 5.497 3.847 -29.068 1.00 92.00 489 PHE A C 1
ATOM 3957 O O . PHE A 1 489 ? 4.992 3.239 -30.011 1.00 92.00 489 PHE A O 1
ATOM 3964 N N . ALA A 1 490 ? 5.870 5.128 -29.179 1.00 88.56 490 ALA A N 1
ATOM 3965 C CA . ALA A 1 490 ? 5.843 5.869 -30.436 1.00 88.56 490 ALA A CA 1
ATOM 3966 C C . ALA A 1 490 ? 6.954 5.404 -31.400 1.00 88.56 490 ALA A C 1
ATOM 3968 O O . ALA A 1 490 ? 7.840 4.621 -31.057 1.00 88.56 490 ALA A O 1
ATOM 3969 N N . THR A 1 491 ? 6.908 5.880 -32.646 1.00 85.88 491 THR A N 1
ATOM 3970 C CA . THR A 1 491 ? 7.948 5.622 -33.652 1.00 85.88 491 THR A CA 1
ATOM 3971 C C . THR A 1 491 ? 8.479 6.961 -34.182 1.00 85.88 491 THR A C 1
ATOM 3973 O O . THR A 1 491 ? 7.764 7.602 -34.956 1.00 85.88 491 THR A O 1
ATOM 3976 N N . PRO A 1 492 ? 9.699 7.399 -33.803 1.00 86.81 492 PRO A N 1
ATOM 3977 C CA . PRO A 1 492 ? 10.634 6.760 -32.860 1.00 86.81 492 PRO A CA 1
ATOM 3978 C C . PRO A 1 492 ? 10.166 6.834 -31.387 1.00 86.81 492 PRO A C 1
ATOM 3980 O O . PRO A 1 492 ? 9.358 7.706 -31.059 1.00 86.81 492 PRO A O 1
ATOM 3983 N N . PRO A 1 493 ? 10.655 5.943 -30.499 1.00 91.06 493 PRO A N 1
ATOM 3984 C CA . PRO A 1 493 ? 10.305 5.967 -29.079 1.00 91.06 493 PRO A CA 1
ATOM 3985 C C . PRO A 1 493 ? 10.952 7.153 -28.357 1.00 91.06 493 PRO A C 1
ATOM 3987 O O . PRO A 1 493 ? 12.068 7.564 -28.675 1.00 91.06 493 PRO A O 1
ATOM 3990 N N . SER A 1 494 ? 10.269 7.687 -27.344 1.00 93.94 494 SER A N 1
ATOM 3991 C CA . SER A 1 494 ? 10.799 8.750 -26.483 1.00 93.94 494 SER A CA 1
ATOM 3992 C C . SER A 1 494 ? 10.935 8.265 -25.038 1.00 93.94 494 SER A C 1
ATOM 3994 O O . SER A 1 494 ? 9.985 8.356 -24.261 1.00 93.94 494 SER A O 1
ATOM 3996 N N . PHE A 1 495 ? 12.138 7.825 -24.656 1.00 94.50 495 PHE A N 1
ATOM 3997 C CA . PHE A 1 495 ? 12.399 7.225 -23.341 1.00 94.50 495 PHE A CA 1
ATOM 3998 C C . PHE A 1 495 ? 12.436 8.208 -22.159 1.00 94.50 495 PHE A C 1
ATOM 4000 O O . PHE A 1 495 ? 11.922 7.879 -21.098 1.00 94.50 495 PHE A O 1
ATOM 4007 N N . LYS A 1 496 ? 13.007 9.413 -22.310 1.00 95.38 496 LYS A N 1
ATOM 4008 C CA . LYS A 1 496 ? 13.121 10.430 -21.229 1.00 95.38 496 LYS A CA 1
ATOM 4009 C C . LYS A 1 496 ? 13.799 9.912 -19.932 1.00 95.38 496 LYS A C 1
ATOM 4011 O O . LYS A 1 496 ? 13.516 10.410 -18.840 1.00 95.38 496 LYS A O 1
ATOM 4016 N N . PHE A 1 497 ? 14.664 8.898 -20.032 1.00 96.81 497 PHE A N 1
ATOM 4017 C CA . PHE A 1 497 ? 15.333 8.256 -18.889 1.00 96.81 497 PHE A CA 1
ATOM 4018 C C . PHE A 1 497 ? 16.354 9.161 -18.190 1.00 96.81 497 PHE A C 1
ATOM 4020 O O . PHE A 1 497 ? 16.460 9.142 -16.964 1.00 96.81 497 PHE A O 1
ATOM 4027 N N . ASP A 1 498 ? 17.048 9.993 -18.961 1.00 95.38 498 ASP A N 1
ATOM 4028 C CA . ASP A 1 498 ? 17.932 11.061 -18.496 1.00 95.38 498 ASP A CA 1
ATOM 4029 C C . ASP A 1 498 ? 17.207 11.982 -17.507 1.00 95.38 498 ASP A C 1
ATOM 4031 O O . ASP A 1 498 ? 17.637 12.133 -16.363 1.00 95.38 498 ASP A O 1
ATOM 4035 N N . LYS A 1 499 ? 16.038 12.496 -17.902 1.00 95.38 499 LYS A N 1
ATOM 4036 C CA . LYS A 1 499 ? 15.196 13.379 -17.080 1.00 95.38 499 LYS A CA 1
ATOM 4037 C C . LYS A 1 499 ? 14.641 12.674 -15.850 1.00 95.38 499 LYS A C 1
ATOM 4039 O O . LYS A 1 499 ? 14.537 13.275 -14.785 1.00 95.38 499 LYS A O 1
ATOM 4044 N N . ALA A 1 500 ? 14.286 11.396 -15.976 1.00 95.56 500 ALA A N 1
ATOM 4045 C CA . ALA A 1 500 ? 13.833 10.603 -14.839 1.00 95.56 500 ALA A CA 1
ATOM 4046 C C . ALA A 1 500 ? 14.940 10.434 -13.781 1.00 95.56 500 ALA A C 1
ATOM 4048 O O . ALA A 1 500 ? 14.652 10.483 -12.586 1.00 95.56 500 ALA A O 1
ATOM 4049 N N . LEU A 1 501 ? 16.204 10.290 -14.199 1.00 94.81 501 LEU A N 1
ATOM 4050 C CA . LEU A 1 501 ? 17.347 10.215 -13.285 1.00 94.81 501 LEU A CA 1
ATOM 4051 C C . LEU A 1 501 ? 17.745 11.566 -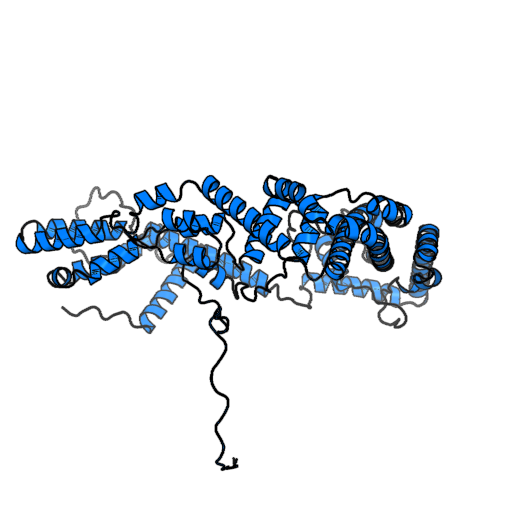12.683 1.00 94.81 501 LEU A C 1
ATOM 4053 O O . LEU A 1 501 ? 18.278 11.584 -11.575 1.00 94.81 501 LEU A O 1
ATOM 4057 N N . GLU A 1 502 ? 17.451 12.692 -13.339 1.00 93.88 502 GLU A N 1
ATOM 4058 C CA . GLU A 1 502 ? 17.700 14.026 -12.765 1.00 93.88 502 GLU A CA 1
ATOM 4059 C C . GLU A 1 502 ? 16.962 14.252 -11.436 1.00 93.88 502 GLU A C 1
ATOM 4061 O O . GLU A 1 502 ? 17.471 14.949 -10.555 1.00 93.88 502 GLU A O 1
ATOM 4066 N N . ILE A 1 503 ? 15.805 13.609 -11.248 1.00 93.56 503 ILE A N 1
ATOM 4067 C CA . ILE A 1 503 ? 15.052 13.625 -9.984 1.00 93.56 503 ILE A CA 1
ATOM 4068 C C . ILE A 1 503 ? 15.897 13.084 -8.820 1.00 93.56 503 ILE A C 1
ATOM 4070 O O . ILE A 1 503 ? 15.779 13.558 -7.691 1.00 93.56 503 ILE A O 1
ATOM 4074 N N . PHE A 1 504 ? 16.795 12.140 -9.103 1.00 92.44 504 PHE A N 1
ATOM 4075 C CA . PHE A 1 504 ? 17.657 11.482 -8.127 1.00 92.44 504 PHE A CA 1
ATOM 4076 C C . PHE A 1 504 ? 19.068 12.063 -8.071 1.00 92.44 504 PHE A C 1
ATOM 4078 O O . PHE A 1 504 ? 19.969 11.373 -7.606 1.00 92.44 504 PHE A O 1
ATOM 4085 N N . ARG A 1 505 ? 19.327 13.293 -8.527 1.00 93.06 505 ARG A N 1
ATOM 4086 C CA . ARG A 1 505 ? 20.675 13.862 -8.357 1.00 93.06 505 ARG A CA 1
ATOM 4087 C C . ARG A 1 505 ? 21.084 13.871 -6.875 1.00 93.06 505 ARG A C 1
ATOM 4089 O O . ARG A 1 505 ? 20.293 14.326 -6.041 1.00 93.06 505 ARG A O 1
ATOM 4096 N N . PRO A 1 506 ? 22.303 13.420 -6.526 1.00 91.94 506 PRO A N 1
ATOM 4097 C CA . PRO A 1 506 ? 22.816 13.459 -5.160 1.00 91.94 506 PRO A CA 1
ATOM 4098 C C . PRO A 1 506 ? 22.630 14.799 -4.445 1.00 91.94 506 PRO A C 1
ATOM 4100 O O . PRO A 1 506 ? 22.195 14.813 -3.296 1.00 91.94 506 PRO A O 1
ATOM 4103 N N . GLY A 1 507 ? 22.878 15.921 -5.132 1.00 89.62 507 GLY A N 1
ATOM 4104 C CA . GLY A 1 507 ? 22.665 17.259 -4.570 1.00 89.62 507 GLY A CA 1
ATOM 4105 C C . GLY A 1 507 ? 21.222 17.496 -4.109 1.00 89.62 507 GLY A C 1
ATOM 4106 O O . GLY A 1 507 ? 21.004 17.945 -2.985 1.00 89.62 507 GLY A O 1
ATOM 4107 N N . ASN A 1 508 ? 20.234 17.091 -4.917 1.00 88.50 508 ASN A N 1
ATOM 4108 C CA . ASN A 1 508 ? 18.814 17.203 -4.565 1.00 88.50 508 ASN A CA 1
ATOM 4109 C C . ASN A 1 508 ? 18.484 16.363 -3.322 1.00 88.50 508 ASN A C 1
ATOM 4111 O O . ASN A 1 508 ? 17.747 16.804 -2.445 1.00 88.50 508 ASN A O 1
ATOM 4115 N N . ILE A 1 509 ? 19.053 15.159 -3.217 1.00 88.94 509 ILE A N 1
ATOM 4116 C CA . ILE A 1 509 ? 18.860 14.273 -2.061 1.00 88.94 509 ILE A CA 1
ATOM 4117 C C . ILE A 1 509 ? 19.399 14.917 -0.783 1.00 88.94 509 ILE A C 1
ATOM 4119 O O . ILE A 1 509 ? 18.735 14.897 0.254 1.00 88.94 509 ILE A O 1
ATOM 4123 N N . GLU A 1 510 ? 20.589 15.513 -0.848 1.00 87.38 510 GLU A N 1
ATOM 4124 C CA . GLU A 1 510 ? 21.177 16.215 0.289 1.00 87.38 510 GLU A CA 1
ATOM 4125 C C . GLU A 1 510 ? 20.354 17.440 0.700 1.00 87.38 510 GLU A C 1
ATOM 4127 O O . GLU A 1 510 ? 20.179 17.685 1.894 1.00 87.38 510 GLU A O 1
ATOM 4132 N N . GLU A 1 511 ? 19.824 18.202 -0.257 1.00 85.75 511 GLU A N 1
ATOM 4133 C CA . GLU A 1 511 ? 18.941 19.340 0.017 1.00 85.75 511 GLU A CA 1
ATOM 4134 C C . GLU A 1 511 ? 17.632 18.911 0.687 1.00 85.75 511 GLU A C 1
ATOM 4136 O O . GLU A 1 511 ? 17.252 19.480 1.715 1.00 85.75 511 GLU A O 1
ATOM 4141 N N . ILE A 1 512 ? 16.985 17.861 0.170 1.00 82.75 512 ILE A N 1
ATOM 4142 C CA . ILE A 1 512 ? 15.770 17.289 0.766 1.00 82.75 512 ILE A CA 1
ATOM 4143 C C . ILE A 1 512 ? 16.068 16.765 2.180 1.00 82.75 512 ILE A C 1
ATOM 4145 O O . ILE A 1 512 ? 15.271 16.958 3.095 1.00 82.75 512 ILE A O 1
ATOM 4149 N N . ALA A 1 513 ? 17.230 16.145 2.408 1.00 81.12 513 ALA A N 1
ATOM 4150 C CA . ALA A 1 513 ? 17.606 15.642 3.729 1.00 81.12 513 ALA A CA 1
ATOM 4151 C C . ALA A 1 513 ? 17.896 16.759 4.752 1.00 81.12 513 ALA A C 1
ATOM 4153 O O . ALA A 1 513 ? 17.614 16.588 5.941 1.00 81.12 513 ALA A O 1
ATOM 4154 N N . LYS A 1 514 ? 18.441 17.905 4.311 1.00 74.31 514 LYS A N 1
ATOM 4155 C CA . LYS A 1 514 ? 18.753 19.069 5.168 1.00 74.31 514 LYS A CA 1
ATOM 4156 C C . LYS A 1 514 ? 17.506 19.786 5.682 1.00 74.31 514 LYS A C 1
ATOM 4158 O O . LYS A 1 514 ? 17.559 20.414 6.738 1.00 74.31 514 LYS A O 1
ATOM 4163 N N . SER A 1 515 ? 16.393 19.684 4.964 1.00 65.12 515 SER A N 1
ATOM 4164 C CA . SER A 1 515 ? 15.101 20.212 5.385 1.00 65.12 515 SER A CA 1
ATOM 4165 C C . SER A 1 515 ? 14.098 19.066 5.414 1.00 65.12 515 SER A C 1
ATOM 4167 O O . SER A 1 515 ? 13.441 18.830 4.404 1.00 65.12 515 SER A O 1
ATOM 4169 N N . PRO A 1 516 ? 13.960 18.320 6.529 1.00 57.56 516 PRO A N 1
ATOM 4170 C CA . PRO A 1 516 ? 12.890 17.339 6.661 1.00 57.56 516 PRO A CA 1
ATOM 4171 C C . PRO A 1 516 ? 11.547 18.087 6.648 1.00 57.56 516 PRO A C 1
ATOM 4173 O O . PRO A 1 516 ? 11.011 18.451 7.692 1.00 57.56 516 PRO A O 1
ATOM 4176 N N . GLN A 1 517 ? 11.035 18.370 5.447 1.00 55.59 517 GLN A N 1
ATOM 4177 C CA . GLN A 1 517 ? 9.935 19.304 5.202 1.00 55.59 517 GLN A CA 1
ATOM 4178 C C . GLN A 1 517 ? 8.609 18.839 5.804 1.00 55.59 517 GLN A C 1
ATOM 4180 O O . GLN A 1 517 ? 7.681 19.635 5.924 1.00 55.59 517 GLN A O 1
ATOM 4185 N N . ASP A 1 518 ? 8.510 17.581 6.235 1.00 70.81 518 ASP A N 1
ATOM 4186 C CA . ASP A 1 518 ? 7.291 17.057 6.821 1.00 70.81 518 ASP A CA 1
ATOM 4187 C C . ASP A 1 518 ? 7.520 16.550 8.248 1.00 70.81 518 ASP A C 1
ATOM 4189 O O . ASP A 1 518 ? 7.756 15.367 8.516 1.00 70.81 518 ASP A O 1
ATOM 4193 N N . ALA A 1 519 ? 7.413 17.478 9.201 1.00 77.38 519 ALA A N 1
ATOM 4194 C CA . ALA A 1 519 ? 7.422 17.175 10.628 1.00 77.38 519 ALA A CA 1
ATOM 4195 C C . ALA A 1 519 ? 6.349 16.131 11.008 1.00 77.38 519 ALA A C 1
ATOM 4197 O O . ALA A 1 519 ? 6.513 15.429 12.012 1.00 77.38 519 ALA A O 1
ATOM 4198 N N . LYS A 1 520 ? 5.279 15.979 10.204 1.00 83.12 520 LYS A N 1
ATOM 4199 C CA . LYS A 1 520 ? 4.299 14.898 10.367 1.00 83.12 520 LYS A CA 1
ATOM 4200 C C . LYS A 1 520 ? 4.870 13.561 9.920 1.00 83.12 520 LYS A C 1
ATOM 4202 O O . LYS A 1 520 ? 4.724 12.589 10.653 1.00 83.12 520 LYS A O 1
ATOM 4207 N N . MET A 1 521 ? 5.544 13.492 8.771 1.00 82.12 521 MET A N 1
ATOM 4208 C CA . MET A 1 521 ? 6.199 12.262 8.308 1.00 82.12 521 MET A CA 1
ATOM 4209 C C . MET A 1 521 ? 7.251 11.779 9.317 1.00 82.12 521 MET A C 1
ATOM 4211 O O . MET A 1 521 ? 7.266 10.597 9.665 1.00 82.12 521 MET A O 1
ATOM 4215 N N . LEU A 1 522 ? 8.057 12.697 9.865 1.00 83.88 522 LEU A N 1
ATOM 4216 C CA . LEU A 1 522 ? 8.992 12.400 10.955 1.00 83.88 522 LEU A CA 1
ATOM 4217 C C . LEU A 1 522 ? 8.277 11.816 12.180 1.00 83.88 522 LEU A C 1
ATOM 4219 O O . LEU A 1 522 ? 8.687 10.771 12.687 1.00 83.88 522 LEU A O 1
ATOM 4223 N N . ALA A 1 523 ? 7.196 12.454 12.636 1.00 85.12 523 ALA A N 1
ATOM 4224 C CA . ALA A 1 523 ? 6.420 11.960 13.770 1.00 85.12 523 ALA A CA 1
ATOM 4225 C C . ALA A 1 523 ? 5.841 10.560 13.500 1.00 85.12 523 ALA A C 1
ATOM 4227 O O . ALA A 1 523 ? 5.980 9.674 14.343 1.00 85.12 523 ALA A O 1
ATOM 4228 N N . LYS A 1 524 ? 5.264 10.325 12.311 1.00 85.94 524 LYS A N 1
ATOM 4229 C CA . LYS A 1 524 ? 4.724 9.016 11.908 1.00 85.94 524 LYS A CA 1
ATOM 4230 C C . LYS A 1 524 ? 5.804 7.929 11.923 1.00 85.94 524 LYS A C 1
ATOM 4232 O O . LYS A 1 524 ? 5.587 6.872 12.515 1.00 85.94 524 LYS A O 1
ATOM 4237 N N . ALA A 1 525 ? 6.967 8.199 11.326 1.00 83.75 525 ALA A N 1
ATOM 4238 C CA . ALA A 1 525 ? 8.086 7.259 11.271 1.00 83.75 525 ALA A CA 1
ATOM 4239 C C . ALA A 1 525 ? 8.648 6.948 12.668 1.00 83.75 525 ALA A C 1
ATOM 4241 O O . ALA A 1 525 ? 8.863 5.785 13.001 1.00 83.75 525 ALA A O 1
ATOM 4242 N N . TYR A 1 526 ? 8.829 7.970 13.509 1.00 83.62 526 TYR A N 1
ATOM 4243 C CA . TYR A 1 526 ? 9.298 7.799 14.884 1.00 83.62 526 TYR A CA 1
ATOM 4244 C C . TYR A 1 526 ? 8.338 6.936 15.714 1.00 83.62 526 TYR A C 1
ATOM 4246 O O . TYR A 1 526 ? 8.760 5.979 16.362 1.00 83.62 526 TYR A O 1
ATOM 4254 N N . ILE A 1 527 ? 7.036 7.227 15.648 1.00 83.25 527 ILE A N 1
ATOM 4255 C CA . ILE A 1 527 ? 5.997 6.489 16.378 1.00 83.25 527 ILE A CA 1
ATOM 4256 C C . ILE A 1 527 ? 5.968 5.019 15.957 1.00 83.25 527 ILE A C 1
ATOM 4258 O O . ILE A 1 527 ? 5.926 4.140 16.816 1.00 83.25 527 ILE A O 1
ATOM 4262 N N . GLN A 1 528 ? 6.057 4.749 14.653 1.00 81.38 528 GLN A N 1
ATOM 4263 C CA . GLN A 1 528 ? 6.092 3.389 14.117 1.00 81.38 528 GLN A CA 1
ATOM 4264 C C . GLN A 1 528 ? 7.301 2.578 14.614 1.00 81.38 528 GLN A C 1
ATOM 4266 O O . GLN A 1 528 ? 7.225 1.357 14.707 1.00 81.38 528 GLN A O 1
ATOM 4271 N N . VAL A 1 529 ? 8.419 3.238 14.927 1.00 79.50 529 VAL A N 1
ATOM 4272 C CA . VAL A 1 529 ? 9.631 2.585 15.444 1.00 79.50 529 VAL A CA 1
ATOM 4273 C C . VAL A 1 529 ? 9.579 2.406 16.961 1.00 79.50 529 VAL A C 1
ATOM 4275 O O . VAL A 1 529 ? 10.007 1.372 17.477 1.00 79.50 529 VAL A O 1
ATOM 4278 N N . CYS A 1 530 ? 9.084 3.409 17.688 1.00 78.12 530 CYS A N 1
ATOM 4279 C CA . CYS A 1 530 ? 9.004 3.385 19.148 1.00 78.12 530 CYS A CA 1
ATOM 4280 C C . CYS A 1 530 ? 7.925 2.441 19.672 1.00 78.12 530 CYS A C 1
ATOM 4282 O O . CYS A 1 530 ? 8.102 1.840 20.732 1.00 78.12 530 CYS A O 1
ATOM 4284 N N . LEU A 1 531 ? 6.833 2.285 18.931 1.00 73.81 531 LEU A N 1
ATOM 4285 C CA . LEU A 1 531 ? 5.828 1.281 19.222 1.00 73.81 531 LEU A CA 1
ATOM 4286 C C . LEU A 1 531 ? 6.220 -0.008 18.502 1.00 73.81 531 LEU A C 1
ATOM 4288 O O . LEU A 1 531 ? 6.068 -0.087 17.282 1.00 73.81 531 LEU A O 1
ATOM 4292 N N . PRO A 1 532 ? 6.716 -1.045 19.200 1.00 52.59 532 PRO A N 1
ATOM 4293 C CA . PRO A 1 532 ? 6.791 -2.347 18.571 1.00 52.59 532 PRO A CA 1
ATOM 4294 C C . PRO A 1 532 ? 5.363 -2.726 18.189 1.00 52.59 532 PRO A C 1
ATOM 4296 O O . PRO A 1 532 ? 4.512 -2.858 19.071 1.00 52.59 532 PRO A O 1
ATOM 4299 N N . MET A 1 533 ? 5.105 -2.891 16.888 1.00 45.84 533 MET A N 1
ATOM 4300 C CA . MET A 1 533 ? 3.911 -3.582 16.416 1.00 45.84 533 MET A CA 1
ATOM 4301 C C . MET A 1 533 ? 3.861 -4.896 17.193 1.00 45.84 533 MET A C 1
ATOM 4303 O O . MET A 1 533 ? 4.682 -5.790 16.975 1.00 45.84 533 MET A O 1
ATOM 4307 N N . LYS A 1 534 ? 2.960 -4.998 18.176 1.00 44.19 534 LYS A N 1
ATOM 4308 C CA . LYS A 1 534 ? 2.638 -6.286 18.778 1.00 44.19 534 LYS A CA 1
ATOM 4309 C C . LYS A 1 534 ? 2.024 -7.053 17.629 1.00 44.19 534 LYS A C 1
ATOM 4311 O O . LYS A 1 534 ? 0.874 -6.786 17.303 1.00 44.19 534 LYS A O 1
ATOM 4316 N N . ASN A 1 535 ? 2.829 -7.892 16.966 1.00 33.12 535 ASN A N 1
ATOM 4317 C CA . ASN A 1 535 ? 2.404 -8.686 15.822 1.00 33.12 535 ASN A CA 1
ATOM 4318 C C . ASN A 1 535 ? 1.027 -9.243 16.143 1.00 33.12 535 ASN A C 1
ATOM 4320 O O . ASN A 1 535 ? 0.871 -10.104 17.013 1.00 33.12 535 ASN A O 1
ATOM 4324 N N . SER A 1 536 ? 0.024 -8.685 15.480 1.00 38.44 536 SER A N 1
ATOM 4325 C CA . SER A 1 536 ? -1.344 -9.120 15.592 1.00 38.44 536 SER A CA 1
ATOM 4326 C C . SER A 1 536 ? -1.403 -10.458 14.870 1.00 38.44 536 SER A C 1
ATOM 4328 O O . SER A 1 536 ? -1.814 -10.581 13.725 1.00 38.44 536 SER A O 1
ATOM 4330 N N . HIS A 1 537 ? -1.048 -11.529 15.581 1.00 29.84 537 HIS A N 1
ATOM 4331 C CA . HIS A 1 537 ? -1.517 -12.870 15.234 1.00 29.84 537 HIS A CA 1
ATOM 4332 C C . HIS A 1 537 ? -3.057 -12.976 15.321 1.00 29.84 537 HIS A C 1
ATOM 4334 O O . HIS A 1 537 ? -3.620 -14.041 15.093 1.00 29.84 537 HIS A O 1
ATOM 4340 N N . GLY A 1 538 ? -3.750 -11.870 15.614 1.00 39.44 538 GLY A N 1
ATOM 4341 C CA . GLY A 1 538 ? -5.191 -11.697 15.525 1.00 39.44 538 GLY A CA 1
ATOM 4342 C C . GLY A 1 538 ? -5.676 -11.102 14.202 1.00 39.44 538 GLY A C 1
ATOM 4343 O O . GLY A 1 538 ? -6.646 -10.359 14.223 1.00 39.44 538 GLY A O 1
ATOM 4344 N N . GLY A 1 539 ? -5.049 -11.388 13.058 1.00 37.66 539 GLY A N 1
ATOM 4345 C CA . GLY A 1 539 ? -5.763 -11.238 11.786 1.00 37.66 539 GLY A CA 1
ATOM 4346 C C . GLY A 1 539 ? -7.024 -12.113 11.799 1.00 37.66 539 GLY A C 1
ATOM 4347 O O . GLY A 1 539 ? -7.004 -13.216 12.348 1.00 37.66 539 GLY A O 1
ATOM 4348 N N . TYR A 1 540 ? -8.131 -11.641 11.219 1.00 41.75 540 TYR A N 1
ATOM 4349 C CA . TYR A 1 540 ? -9.295 -12.500 10.992 1.00 41.75 540 TYR A CA 1
ATOM 4350 C C . TYR A 1 540 ? -8.840 -13.730 10.194 1.00 41.75 540 TYR A C 1
ATOM 4352 O O . TYR A 1 540 ? -8.350 -13.573 9.075 1.00 41.75 540 TYR A O 1
ATOM 4360 N N . LYS A 1 541 ? -9.005 -14.950 10.728 1.00 38.03 541 LYS A N 1
ATOM 4361 C CA . LYS A 1 541 ? -8.595 -16.175 10.015 1.00 38.03 541 LYS A CA 1
ATOM 4362 C C . LYS A 1 541 ? -9.440 -16.397 8.760 1.00 38.03 541 LYS A C 1
ATOM 4364 O O . LYS A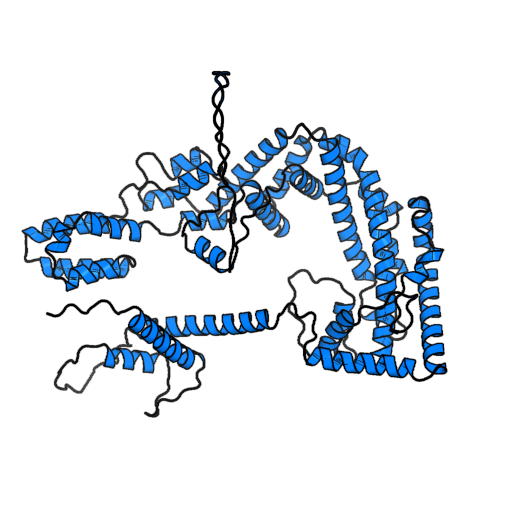 1 541 ? -9.077 -17.185 7.894 1.00 38.03 541 LYS A O 1
ATOM 4369 N N . SER A 1 542 ? -10.588 -15.722 8.674 1.00 38.12 542 SER A N 1
ATOM 4370 C CA . SER A 1 542 ? -11.507 -15.775 7.545 1.00 38.12 542 SER A CA 1
ATOM 4371 C C . SER A 1 542 ? -12.459 -14.572 7.519 1.00 38.12 542 SER A C 1
ATOM 4373 O O . SER A 1 542 ? -12.647 -13.871 8.515 1.00 38.12 542 SER A O 1
ATOM 4375 N N . GLY A 1 543 ? -13.167 -14.383 6.400 1.00 36.00 543 GLY A N 1
ATOM 4376 C CA . GLY A 1 543 ? -14.303 -13.453 6.328 1.00 36.00 543 GLY A CA 1
ATOM 4377 C C . GLY A 1 543 ? -15.438 -13.776 7.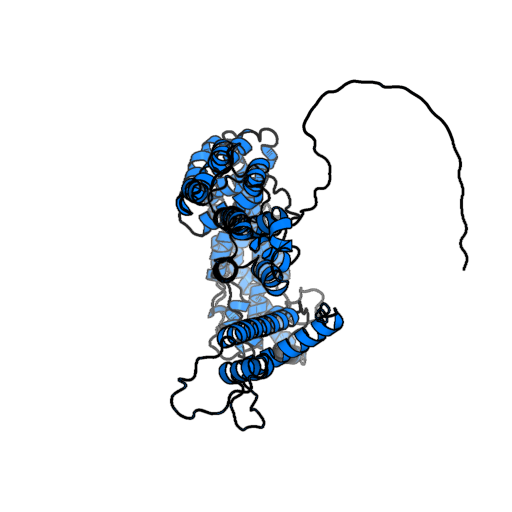317 1.00 36.00 543 GLY A C 1
ATOM 4378 O O . GLY A 1 543 ? -16.230 -12.893 7.641 1.00 36.00 543 GLY A O 1
ATOM 4379 N N . ILE A 1 544 ? -15.487 -15.007 7.840 1.00 37.44 544 ILE A N 1
ATOM 4380 C CA . ILE A 1 544 ? -16.418 -15.435 8.889 1.00 37.44 544 ILE A CA 1
ATOM 4381 C C . ILE A 1 544 ? -16.036 -14.852 10.246 1.00 37.44 544 ILE A C 1
ATOM 4383 O O . ILE A 1 544 ? -16.928 -14.394 10.945 1.00 37.44 544 ILE A O 1
ATOM 4387 N N . ASP A 1 545 ? -14.754 -14.750 10.594 1.00 40.38 545 ASP A N 1
ATOM 4388 C CA . ASP A 1 545 ? -14.357 -14.111 11.857 1.00 40.38 545 ASP A CA 1
ATOM 4389 C C . ASP A 1 545 ? -14.691 -12.615 11.826 1.00 40.38 545 ASP A C 1
ATOM 4391 O O . ASP A 1 545 ? -15.252 -12.072 12.776 1.00 40.38 545 ASP A O 1
ATOM 4395 N N . ARG A 1 546 ? -14.457 -11.966 10.677 1.00 40.69 546 ARG A N 1
ATOM 4396 C CA . ARG A 1 546 ? -14.864 -10.573 10.434 1.00 40.69 546 ARG A CA 1
ATOM 4397 C C . ARG A 1 546 ? -16.374 -10.395 10.579 1.00 40.69 546 ARG A C 1
ATOM 4399 O O . ARG A 1 546 ? -16.829 -9.389 11.119 1.00 40.69 546 ARG A O 1
ATOM 4406 N N . PHE A 1 547 ? -17.153 -11.364 10.107 1.00 39.50 547 PHE A N 1
ATOM 4407 C CA . PHE A 1 547 ? -18.603 -11.382 10.258 1.00 39.50 547 PHE A CA 1
ATOM 4408 C C . PHE A 1 547 ? -19.030 -11.637 11.712 1.00 39.50 547 PHE A C 1
ATOM 4410 O O . PHE A 1 547 ? -19.850 -10.884 12.223 1.00 39.50 547 PHE A O 1
ATOM 4417 N N . LEU A 1 548 ? -18.442 -12.612 12.413 1.00 40.88 548 LEU A N 1
ATOM 4418 C CA . LEU A 1 548 ? -18.772 -12.981 13.798 1.00 40.88 548 LEU A CA 1
ATOM 4419 C C . LEU A 1 548 ? -18.444 -11.869 14.800 1.00 40.88 548 LEU A C 1
ATOM 4421 O O . LEU A 1 548 ? -19.219 -11.630 15.725 1.00 40.88 548 LEU A O 1
ATOM 4425 N N . THR A 1 549 ? -17.361 -11.123 14.571 1.00 41.94 549 THR A N 1
ATOM 4426 C CA . THR A 1 549 ? -17.050 -9.898 15.323 1.00 41.94 549 THR A CA 1
ATOM 4427 C C . THR A 1 549 ? -18.040 -8.769 15.022 1.00 41.94 549 THR A C 1
ATOM 4429 O O . THR A 1 549 ? -18.389 -8.004 15.921 1.00 41.94 549 THR A O 1
ATOM 4432 N N . ARG A 1 550 ? -18.549 -8.674 13.784 1.00 38.56 550 ARG A N 1
ATOM 4433 C CA . ARG A 1 550 ? -19.617 -7.725 13.416 1.00 38.56 550 ARG A CA 1
ATOM 4434 C C . ARG A 1 550 ? -20.976 -8.108 14.010 1.00 38.56 550 ARG A C 1
ATOM 4436 O O . ARG A 1 550 ? -21.746 -7.213 14.338 1.00 38.56 550 ARG A O 1
ATOM 4443 N N . ILE A 1 551 ? -21.248 -9.400 14.204 1.00 37.28 551 ILE A N 1
ATOM 4444 C CA . ILE A 1 551 ? -22.477 -9.907 14.843 1.00 37.28 551 ILE A CA 1
ATOM 4445 C C . ILE A 1 551 ? -22.307 -10.251 16.335 1.00 37.28 551 ILE A C 1
ATOM 4447 O O . ILE A 1 551 ? -23.156 -10.922 16.912 1.00 37.28 551 ILE A O 1
ATOM 4451 N N . LYS A 1 552 ? -21.242 -9.739 16.971 1.00 49.72 552 LYS A N 1
ATOM 4452 C CA . LYS A 1 552 ? -21.045 -9.684 18.433 1.00 49.72 552 LYS A CA 1
ATOM 4453 C C . LYS A 1 552 ? -21.023 -11.033 19.167 1.00 49.72 552 LYS A C 1
ATOM 4455 O O . LYS A 1 552 ? -21.445 -11.114 20.318 1.00 49.72 552 LYS A O 1
ATOM 4460 N N . ILE A 1 553 ? -20.474 -12.078 18.551 1.00 32.69 553 ILE A N 1
ATOM 4461 C CA . ILE A 1 553 ? -20.071 -13.281 19.295 1.00 32.69 553 ILE A CA 1
ATOM 4462 C C . ILE A 1 553 ? -18.617 -13.075 19.742 1.00 32.69 553 ILE A C 1
ATOM 4464 O O . ILE A 1 553 ? -17.767 -12.899 18.863 1.00 32.69 553 ILE A O 1
ATOM 4468 N N . PRO A 1 554 ? -18.299 -13.101 21.056 1.00 28.66 554 PRO A N 1
ATOM 4469 C CA . PRO A 1 554 ? -16.917 -13.057 21.510 1.00 28.66 554 PRO A CA 1
ATOM 4470 C C . PRO A 1 554 ? -16.155 -14.208 20.856 1.00 28.66 554 PRO A C 1
ATOM 4472 O O . PRO A 1 554 ? -16.447 -15.379 21.098 1.00 28.66 554 PRO A O 1
ATOM 4475 N N . GLN A 1 555 ? -15.201 -13.878 19.993 1.00 34.00 555 GLN A N 1
ATOM 4476 C CA . GLN A 1 555 ? -14.213 -14.849 19.559 1.00 34.00 555 GLN A CA 1
ATOM 4477 C C . GLN A 1 555 ? -13.149 -14.859 20.645 1.00 34.00 555 GLN A C 1
ATOM 4479 O O . GLN A 1 555 ? -12.498 -13.842 20.885 1.00 34.00 555 GLN A O 1
ATOM 4484 N N . SER A 1 556 ? -13.000 -15.988 21.333 1.00 31.22 556 SER A N 1
ATOM 4485 C CA . SER A 1 556 ? -11.861 -16.219 22.211 1.00 31.22 556 SER A CA 1
ATOM 4486 C C . SER A 1 556 ? -10.598 -16.199 21.352 1.00 31.22 556 SER A C 1
ATOM 4488 O O . SER A 1 556 ? -10.208 -17.211 20.764 1.00 31.22 556 SER A O 1
ATOM 4490 N N . GLY A 1 557 ? -9.984 -15.022 21.240 1.00 29.70 557 GLY A N 1
ATOM 4491 C CA . GLY A 1 557 ? -8.599 -14.898 20.826 1.00 29.70 557 GLY A CA 1
ATOM 4492 C C . GLY A 1 557 ? -7.755 -15.750 21.765 1.00 29.70 557 GLY A C 1
ATOM 4493 O O . GLY A 1 557 ? -7.994 -15.794 22.971 1.00 29.70 557 GLY A O 1
ATOM 4494 N N . TYR A 1 558 ? -6.813 -16.491 21.201 1.00 25.39 558 TYR A N 1
ATOM 4495 C CA . TYR A 1 558 ? -5.934 -17.366 21.958 1.00 25.39 558 TYR A CA 1
ATOM 4496 C C . TYR A 1 558 ? -5.146 -16.527 22.978 1.00 25.39 558 TYR A C 1
ATOM 4498 O O . TYR A 1 558 ? -4.231 -15.792 22.611 1.00 25.39 558 TYR A O 1
ATOM 4506 N N . HIS A 1 559 ? -5.488 -16.630 24.263 1.00 25.52 559 HIS A N 1
ATOM 4507 C CA . HIS A 1 559 ? -4.568 -16.283 25.336 1.00 25.52 559 HIS A CA 1
ATOM 4508 C C . HIS A 1 559 ? -3.551 -17.421 25.420 1.00 25.52 559 HIS A C 1
ATOM 4510 O O . HIS A 1 559 ? -3.847 -18.486 25.961 1.00 25.52 559 HIS A O 1
ATOM 4516 N N . SER A 1 560 ? -2.336 -17.218 24.907 1.00 25.92 560 SER A N 1
ATOM 4517 C CA . SER A 1 560 ? -1.207 -17.972 25.446 1.00 25.92 560 SER A CA 1
ATOM 4518 C C . SER A 1 560 ? -1.066 -17.532 26.900 1.00 25.92 560 SER A C 1
ATOM 4520 O O . SER A 1 560 ? -0.621 -16.418 27.180 1.00 25.92 560 SER A O 1
ATOM 4522 N N . GLY A 1 561 ? -1.542 -18.366 27.822 1.00 27.94 561 GLY A N 1
ATOM 4523 C CA . GLY A 1 561 ? -1.417 -18.122 29.247 1.00 27.94 561 GLY A CA 1
ATOM 4524 C C . GLY A 1 561 ? 0.042 -17.876 29.611 1.00 27.94 561 GLY A C 1
ATOM 4525 O O . GLY A 1 561 ? 0.870 -18.771 29.466 1.00 27.94 561 GLY A O 1
ATOM 4526 N N . LYS A 1 562 ? 0.329 -16.642 30.032 1.00 28.64 562 LYS A N 1
ATOM 4527 C CA . LYS A 1 562 ? 1.297 -16.216 31.055 1.00 28.64 562 LYS A CA 1
ATOM 4528 C C . LYS A 1 562 ? 1.521 -14.717 30.890 1.00 28.64 562 LYS A C 1
ATOM 4530 O O . LYS A 1 562 ? 2.263 -14.304 30.010 1.00 28.64 562 LYS A O 1
ATOM 4535 N N . GLN A 1 563 ? 0.895 -13.934 31.761 1.00 24.89 563 GLN A N 1
ATOM 4536 C CA . GLN A 1 563 ? 1.475 -12.730 32.363 1.00 24.89 563 GLN A CA 1
ATOM 4537 C C . GLN A 1 563 ? 0.528 -12.257 33.470 1.00 24.89 563 GLN A C 1
ATOM 4539 O O . GLN A 1 563 ? -0.335 -11.409 33.281 1.00 24.89 563 GLN A O 1
ATOM 4544 N N . SER A 1 564 ? 0.672 -12.880 34.637 1.00 25.48 564 SER A N 1
ATOM 4545 C CA . SER A 1 564 ? 0.283 -12.282 35.909 1.00 25.48 564 SER A CA 1
ATOM 4546 C C . SER A 1 564 ? 1.292 -11.181 36.244 1.00 25.48 564 SER A C 1
ATOM 4548 O O . SER A 1 564 ? 2.493 -11.448 36.325 1.00 25.48 564 SER A O 1
ATOM 4550 N N . GLY A 1 565 ? 0.801 -9.954 36.423 1.00 20.67 565 GLY A N 1
ATOM 4551 C CA . GLY A 1 565 ? 1.496 -8.902 37.167 1.00 20.67 565 GLY A CA 1
ATOM 4552 C C . GLY A 1 565 ? 1.565 -9.218 38.673 1.00 20.67 565 GLY A C 1
ATOM 4553 O O . GLY A 1 565 ? 1.060 -10.251 39.104 1.00 20.67 565 GLY A O 1
ATOM 4554 N N . PRO A 1 566 ? 2.231 -8.372 39.472 1.00 30.25 566 PRO A N 1
ATOM 4555 C CA . PRO A 1 566 ? 3.367 -8.780 40.293 1.00 30.25 566 PRO A CA 1
ATOM 4556 C C . PRO A 1 566 ? 3.001 -9.021 41.759 1.00 30.25 566 PRO A C 1
ATOM 4558 O O . PRO A 1 566 ? 2.328 -8.197 42.372 1.00 30.25 566 PRO A O 1
ATOM 4561 N N . THR A 1 567 ? 3.522 -10.085 42.376 1.00 23.97 567 THR A N 1
ATOM 4562 C CA . THR A 1 567 ? 3.636 -10.169 43.843 1.00 23.97 567 THR A CA 1
ATOM 4563 C C . THR A 1 567 ? 4.749 -11.151 44.240 1.00 23.97 567 THR A C 1
ATOM 4565 O O . THR A 1 567 ? 4.631 -12.351 44.043 1.00 23.97 567 THR A O 1
ATOM 4568 N N . PHE A 1 568 ? 5.828 -10.578 44.779 1.00 23.11 568 PHE A N 1
ATOM 4569 C CA . PHE A 1 568 ? 6.733 -11.099 45.811 1.00 23.11 568 PHE A CA 1
ATOM 4570 C C . PHE A 1 568 ? 7.600 -12.356 45.573 1.00 23.11 568 PHE A C 1
ATOM 4572 O O . PHE A 1 568 ? 7.163 -13.499 45.521 1.00 23.11 568 PHE A O 1
ATOM 4579 N N . LEU A 1 569 ? 8.906 -12.071 45.549 1.00 22.94 569 LEU A N 1
ATOM 4580 C CA . LEU A 1 569 ? 10.031 -12.951 45.856 1.00 22.94 569 LEU A CA 1
ATOM 4581 C C . LEU A 1 569 ? 9.957 -13.506 47.290 1.00 22.94 569 LEU A C 1
ATOM 4583 O O . LEU A 1 569 ? 9.596 -12.768 48.205 1.00 22.94 569 LEU A O 1
ATOM 4587 N N . LYS A 1 570 ? 10.528 -14.713 47.436 1.00 22.06 570 LYS A N 1
ATOM 4588 C CA . LYS A 1 570 ? 10.883 -15.474 48.654 1.00 22.06 570 LYS A CA 1
ATOM 4589 C C . LYS A 1 570 ? 9.799 -16.432 49.150 1.00 22.06 570 LYS A C 1
ATOM 4591 O O . LYS A 1 570 ? 8.885 -16.030 49.849 1.00 22.06 570 LYS A O 1
ATOM 4596 N N . ASP A 1 571 ? 9.958 -17.713 48.815 1.00 22.92 571 ASP A N 1
ATOM 4597 C CA . ASP A 1 571 ? 10.414 -18.676 49.819 1.00 22.92 571 ASP A CA 1
ATOM 4598 C C . ASP A 1 571 ? 10.847 -20.022 49.208 1.00 22.92 571 ASP A C 1
ATOM 4600 O O . ASP A 1 571 ? 10.231 -20.555 48.291 1.00 22.92 571 ASP A O 1
ATOM 4604 N N . PHE A 1 572 ? 11.935 -20.535 49.786 1.00 22.81 572 PHE A N 1
ATOM 4605 C CA . PHE A 1 572 ? 12.360 -21.933 49.871 1.00 22.81 572 PHE A CA 1
ATOM 4606 C C . PHE A 1 572 ? 12.968 -22.664 48.657 1.00 22.81 572 PHE A C 1
ATOM 4608 O O . PHE A 1 572 ? 12.332 -23.379 47.888 1.00 22.81 572 PHE A O 1
ATOM 4615 N N . ILE A 1 573 ? 14.302 -22.583 48.624 1.00 23.00 573 ILE A N 1
ATOM 4616 C CA . ILE A 1 573 ? 15.212 -23.666 48.232 1.00 23.00 573 ILE A CA 1
ATOM 4617 C C . ILE A 1 573 ? 15.014 -24.871 49.179 1.00 23.00 573 ILE A C 1
ATOM 4619 O O . ILE A 1 573 ? 14.723 -24.687 50.358 1.00 23.00 573 ILE A O 1
ATOM 4623 N N . SER A 1 574 ? 15.290 -26.071 48.655 1.00 21.88 574 SER A N 1
ATOM 4624 C CA . SER A 1 574 ? 15.456 -27.371 49.335 1.00 21.88 574 SER A CA 1
ATOM 4625 C C . SER A 1 574 ? 14.201 -28.218 49.533 1.00 21.88 574 SER A C 1
ATOM 4627 O O . SER A 1 574 ? 13.487 -28.081 50.521 1.00 21.88 574 SER A O 1
ATOM 4629 N N . SER A 1 575 ? 14.053 -29.250 48.696 1.00 22.58 575 SER A N 1
ATOM 4630 C CA . SER A 1 575 ? 14.420 -30.617 49.111 1.00 22.58 575 SER A CA 1
ATOM 4631 C C . SER A 1 575 ? 14.197 -31.637 47.981 1.00 22.58 575 SER A C 1
ATOM 4633 O O . SER A 1 575 ? 13.073 -31.934 47.601 1.00 22.58 575 SER A O 1
ATOM 4635 N N . SER A 1 576 ? 15.313 -32.180 47.489 1.00 22.05 576 SER A N 1
ATOM 4636 C CA . SER A 1 576 ? 15.570 -33.629 47.463 1.00 22.05 576 SER A CA 1
ATOM 4637 C C . SER A 1 576 ? 14.703 -34.560 46.596 1.00 22.05 576 SER A C 1
ATOM 4639 O O . SER A 1 576 ? 13.628 -34.987 46.986 1.00 22.05 576 SER A O 1
ATOM 4641 N N . GLN A 1 577 ? 15.328 -34.993 45.494 1.00 22.83 577 GLN A N 1
ATOM 4642 C CA . GLN A 1 577 ? 15.695 -36.390 45.203 1.00 22.83 577 GLN A CA 1
ATOM 4643 C C . GLN A 1 577 ? 14.622 -37.499 45.047 1.00 22.83 577 GLN A C 1
ATOM 4645 O O . GLN A 1 577 ? 13.839 -37.786 45.940 1.00 22.83 577 GLN A O 1
ATOM 4650 N N . LEU A 1 578 ? 14.861 -38.274 43.973 1.00 22.67 578 LEU A N 1
ATOM 4651 C CA . LEU A 1 578 ? 14.820 -39.747 43.873 1.00 22.67 578 LEU A CA 1
ATOM 4652 C C . LEU A 1 578 ? 13.531 -40.458 43.392 1.00 22.67 578 LEU A C 1
ATOM 4654 O O . LEU A 1 578 ? 12.538 -40.540 44.099 1.00 22.67 578 LEU A O 1
ATOM 4658 N N . ILE A 1 579 ? 13.689 -41.116 42.222 1.00 24.42 579 ILE A N 1
ATOM 4659 C CA . ILE A 1 579 ? 13.284 -42.493 41.809 1.00 24.42 579 ILE A CA 1
ATOM 4660 C C . ILE A 1 579 ? 12.571 -42.465 40.434 1.00 24.42 579 ILE A C 1
ATOM 4662 O O . ILE A 1 579 ? 11.474 -41.942 40.326 1.00 24.42 579 ILE A O 1
ATOM 4666 N N . ASN A 1 580 ? 13.207 -42.774 39.294 1.00 22.00 580 ASN A N 1
ATOM 4667 C CA . ASN A 1 580 ? 13.748 -44.039 38.748 1.00 22.00 580 ASN A CA 1
ATOM 4668 C C . ASN A 1 580 ? 12.683 -45.004 38.158 1.00 22.00 580 ASN A C 1
ATOM 4670 O O . ASN A 1 580 ? 11.683 -45.289 38.810 1.00 22.00 580 ASN A O 1
ATOM 4674 N N . ARG A 1 581 ? 13.017 -45.580 36.981 1.00 24.31 581 ARG A N 1
ATOM 4675 C CA . ARG A 1 581 ? 12.312 -46.577 36.118 1.00 24.31 581 ARG A CA 1
ATOM 4676 C C . ARG A 1 581 ? 11.277 -45.982 35.140 1.00 24.31 581 ARG A C 1
ATOM 4678 O O . ARG A 1 581 ? 10.298 -45.401 35.567 1.00 24.31 581 ARG A O 1
ATOM 4685 N N . GLY A 1 582 ? 11.402 -46.044 33.810 1.00 21.44 582 GLY A N 1
ATOM 4686 C CA . GLY A 1 582 ? 12.094 -46.981 32.920 1.00 21.44 582 GLY A CA 1
ATOM 4687 C C . GLY A 1 582 ? 11.084 -47.990 32.373 1.00 21.44 582 GLY A C 1
ATOM 4688 O O . GLY A 1 582 ? 10.618 -48.784 33.168 1.00 21.44 582 GLY A O 1
ATOM 4689 N N . PHE A 1 583 ? 10.746 -47.942 31.077 1.00 23.19 583 PHE A N 1
ATOM 4690 C CA . PHE A 1 583 ? 10.433 -49.110 30.231 1.00 23.19 583 PHE A CA 1
ATOM 4691 C C . PHE A 1 583 ? 10.317 -48.705 28.748 1.00 23.19 583 PHE A C 1
ATOM 4693 O O . PHE A 1 583 ? 9.716 -47.694 28.394 1.00 23.19 583 PHE A O 1
ATOM 4700 N N . ILE A 1 584 ? 10.954 -49.519 27.907 1.00 22.86 584 ILE A N 1
ATOM 4701 C CA . ILE A 1 584 ? 11.151 -49.423 26.458 1.00 22.86 584 ILE A CA 1
ATOM 4702 C C . ILE A 1 584 ? 10.377 -50.591 25.818 1.00 22.86 584 ILE A C 1
ATOM 4704 O O . ILE A 1 584 ? 10.615 -51.725 26.220 1.00 22.86 584 ILE A O 1
ATOM 4708 N N . PHE A 1 585 ? 9.538 -50.268 24.814 1.00 23.36 585 PHE A N 1
ATOM 4709 C CA . PHE A 1 585 ? 9.133 -51.043 23.609 1.00 23.36 585 PHE A CA 1
ATOM 4710 C C . PHE A 1 585 ? 8.387 -52.404 23.782 1.00 23.36 585 PHE A C 1
ATOM 4712 O O . PHE A 1 585 ? 8.439 -52.968 24.867 1.00 23.36 585 PHE A O 1
ATOM 4719 N N . PRO A 1 586 ? 7.672 -52.955 22.754 1.00 28.52 586 PRO A N 1
ATOM 4720 C CA . PRO A 1 586 ? 7.939 -52.797 21.316 1.00 28.52 586 PRO A CA 1
ATOM 4721 C C . PRO A 1 586 ? 6.762 -52.642 20.325 1.00 28.52 586 PRO A C 1
ATOM 4723 O O . PRO A 1 586 ? 5.588 -52.828 20.625 1.00 28.52 586 PRO A O 1
ATOM 4726 N N . ARG A 1 587 ? 7.174 -52.305 19.092 1.00 23.25 587 ARG A N 1
ATOM 4727 C CA . ARG A 1 587 ? 6.474 -52.488 17.810 1.00 23.25 587 ARG A CA 1
ATOM 4728 C C . ARG A 1 587 ? 6.278 -53.975 17.485 1.00 23.25 587 ARG A C 1
ATOM 4730 O O . ARG A 1 587 ? 7.195 -54.751 17.726 1.00 23.25 587 ARG A O 1
ATOM 4737 N N . GLN A 1 588 ? 5.181 -54.279 16.795 1.00 25.48 588 GLN A N 1
ATOM 4738 C CA . GLN A 1 588 ? 5.017 -55.030 15.525 1.00 25.48 588 GLN A CA 1
ATOM 4739 C C . GLN A 1 588 ? 3.491 -55.224 15.371 1.00 25.48 588 GLN A C 1
ATOM 4741 O O . GLN A 1 588 ? 2.810 -55.406 16.374 1.00 25.48 588 GLN A O 1
ATOM 4746 N N . SER A 1 589 ? 2.853 -55.025 14.220 1.00 35.59 589 SER A N 1
ATOM 4747 C CA . SER A 1 589 ? 3.198 -55.348 12.826 1.00 35.59 589 SER A CA 1
ATOM 4748 C C . SER A 1 589 ? 2.498 -54.391 11.864 1.00 35.59 589 SER A C 1
ATOM 4750 O O . SER A 1 589 ? 1.429 -53.867 12.254 1.00 35.59 589 SER A O 1
#

Organism: NCBI:txid27350

Secondary structure (DSSP, 8-state):
----PPPPHHHHHHHHHHHHHHHHHHHH---B-TTS-B-SHHHHHHHHHHHHS---------S----PPPTTHHHHHHHHHHHHHHHHHHHHHHHHHSS---SSPPHHHHHHHHHHHHHHHHHHTSHHHHHHHHHHHHHHHHHHHHHHHHHHHHHHHHTTS-S-GGGGGGGSPBS-TT-TTSPBP-HHHHHHHHHHHTTSSPPP---SS----HHHHHHT--SPP-HHHHHHHHHHHHHHHHHHHHHHHHHHHHHHHHHHHHHHHHHTSGGGGHHHHHHHHH---HHHHHHHHHHHHHHHT-S--HHHHHHHHHS-SHHHHHHHHHHHHTHHHHHHS-HHHHHHHHHGGG-HHHHHHHHHHHHHHHTT-HHHHHHHHHHHHHHH-TTS-B--HHHHHHHHTTSS-HHHHHHHS-TT-B-HHHHHHHH--HHHHHHHHHHHHHHHHHHHHHH--S-HHHHHHHHHHHHHHHHHHHHHHHHHHHH-SGGGGSSS----HHHHHHTT-HHHHHHHHHS---HHHHHHHHHHHHS-----TTS-SSHHHHHHHHTT--------S----------------------------

Foldseek 3Di:
DDDPPPQDPVNVVVVVVVLLVLLLCQLVQPDDDPVRDGSHLQVVLVVCCVVVPDPDPDDDDPDDDPPDRRPCSVVSVVSNVVSNVVVVVVVVVVVVVVPPCPPDDDPLLVVLLVVLVVLVCVCVVDPVSVVVLVVVLLVVLVVLLVLQVVLQVLLCVLLVNPRPSVCLSLLQADCDPPCPSHHHDDVSLVSVLVSLLQVVDPDDDDPPDDDLDLSVLSNPFPDRDDSNLSVSLSSSVSSLVVVVVVLLVSLLVLLLVLQLVVLLVCLVCCVNLLVLLVCLLPDPDPVSVVLLQVVLCLQLVHPDGLLRLLCLLLDDPCLLVQLVVLLVVLVVLLVPDDPVLSVQSVVCSVPPVSNVVSLVVVCVVCVPPVVSNVSSVVSCCSNPDLFQFDADVSLVVCVVSVQDDPVLCCLQGNPRHGRSVSNDVSSDDSVVSNSNSSVSVSVVLVVLSVPLPDQSSVLSSQLSSQLSSVVSVVLQVVLSVQQSHNQSSDVVRDRCSNVSSVSSRSVNSSVCSVCVPRSNSSSSSSSPSSDDRPPSPVDQPDVVSVVCVSVDDDDPDDDPDDDDDDDDDDDDDDDDDDDDDDDDDDDDD

pLDDT: mean 72.81, std 19.87, range [20.67, 96.81]

Sequence (589 aa):
MGALRPATTQELKKFREVRDRICTALARGDLRLKSGDTFDVKSVAKRLDQKLSPPVNRPKRVDEAIPKESEYVDYVKKLQLRQLSLLELQSFRQKWESVELSIDLTPAEKLVRDWVNQSIDTLAKCDVTRFNYNEGYDAECEKVIDSIKPQLEEWQIQSKNRLSVENFRTDFPTIFSDEPSKPRVDLTKFVKAETVHFGKQSAIEESRHPILTVEKVIQNLSTAPRLGSELHNYSIVKGFEKILEKIYQEACRLFMEQLIGPLSLVLAKPLQLKTSLESIFESVKEEDVAWREKLFQDFYVTLANPAMVFEQLKGLPEDEIRIRSALRNHVDFLASLPVKQRNGLQQASSDPSQFAKQLAEIEDHLKNQRANLRLFLNFRTEATILDVPVKRPFVEHLYNQGIIDETTLTKLNPPDGLSRGNYLKALGTQEEFNRGLMKKFQHDLLDALAASKGKQERVVAHTARLLARSQVEQLEIQAKSIYLTPDLFATPPSFKFDKALEIFRPGNIEEIAKSPQDAKMLAKAYIQVCLPMKNSHGGYKSGIDRFLTRIKIPQSGYHSGKQSGPTFLKDFISSSQLINRGFIFPRQS